Protein AF-0000000086498045 (afdb_homodimer)

Sequence (614 aa):
MDQIKVFSPGTIANVSCGFDVLGLALETPGDVMVVKKIDAPLVQIIHLDAYNLPTDPEQNVAGKAALAIIDDLKLDYGFEITIDKGIHPGSGIGSSSASASGVVFAINQLLDTPLSEAQQMHYAMIGEYVASGSYHADNVAPALIGGIVLIRGYGPLDYLKIPVPNELWATVITPKIPIRTFDARRVLKSKVLLTDAIQQCGNLAGFIAGLYTANFGLISRSLVDVLIEPQRAVLIPEFYALKQAALEAGALGSGISGSGPSVFALCQGESKAIAVKTALNEVYQDLGIPYEINVSKINNQGVKILEMDQIKVFSPGTIANVSCGFDVLGLALETPGDVMVVKKIDAPLVQIIHLDAYNLPTDPEQNVAGKAALAIIDDLKLDYGFEITIDKGIHPGSGIGSSSASASGVVFAINQLLDTPLSEAQQMHYAMIGEYVASGSYHADNVAPALIGGIVLIRGYGPLDYLKIPVPNELWATVITPKIPIRTFDARRVLKSKVLLTDAIQQCGNLAGFIAGLYTANFGLISRSLVDVLIEPQRAVLIPEFYALKQAALEAGALGSGISGSGPSVFALCQGESKAIAVKTALNEVYQDLGIPYEINVSKINNQGVKILE

Organism: NCBI:txid399045

Nearest PDB structures (foldseek):
  4p52-assembly1_A  TM=9.652E-01  e=7.760E-44  Cytophaga hutchinsonii ATCC 33406
  1fwk-assembly1_A  TM=9.481E-01  e=1.794E-36  Methanocaldococcus jannaschii
  4rpf-assembly1_A  TM=9.280E-01  e=3.850E-32  Yersinia pestis Nepal516
  6cyz-assembly1_B  TM=8.443E-01  e=1.099E-18  Mycobacteroides abscessus ATCC 19977
  2x7i-assembly1_A  TM=6.292E-01  e=1.269E-13  Staphylococcus aureus subsp. aureus MRSA252

Structure (mmCIF, N/CA/C/O backbone):
data_AF-0000000086498045-model_v1
#
loop_
_entity.id
_entity.type
_entity.pdbx_description
1 polymer 'Homoserine kinase'
#
loop_
_atom_site.group_PDB
_atom_site.id
_atom_site.type_symbol
_atom_site.label_atom_id
_atom_site.label_alt_id
_atom_site.label_comp_id
_atom_site.label_asym_id
_atom_site.label_entity_id
_atom_site.label_seq_id
_atom_site.pdbx_PDB_ins_code
_atom_site.Cartn_x
_atom_site.Cartn_y
_atom_site.Cartn_z
_atom_site.occupancy
_atom_site.B_iso_or_equiv
_atom_site.auth_seq_id
_atom_site.auth_comp_id
_atom_site.auth_asym_id
_atom_site.auth_atom_id
_atom_site.pdbx_PDB_model_num
ATOM 1 N N . MET A 1 1 ? 19.156 -38.844 -5.27 1 77.31 1 MET A N 1
ATOM 2 C CA . MET A 1 1 ? 17.734 -38.938 -5.555 1 77.31 1 MET A CA 1
ATOM 3 C C . MET A 1 1 ? 17.453 -38.688 -7.031 1 77.31 1 MET A C 1
ATOM 5 O O . MET A 1 1 ? 17.953 -37.719 -7.605 1 77.31 1 MET A O 1
ATOM 9 N N . ASP A 1 2 ? 16.656 -39.688 -7.691 1 93.81 2 ASP A N 1
ATOM 10 C CA . ASP A 1 2 ? 16.531 -39.531 -9.141 1 93.81 2 ASP A CA 1
ATOM 11 C C . ASP A 1 2 ? 15.102 -39.188 -9.531 1 93.81 2 ASP A C 1
ATOM 13 O O . ASP A 1 2 ? 14.82 -38.906 -10.703 1 93.81 2 ASP A O 1
ATOM 17 N N . GLN A 1 3 ? 14.234 -39.156 -8.492 1 97.62 3 GLN A N 1
ATOM 18 C CA . GLN A 1 3 ? 12.836 -38.812 -8.75 1 97.62 3 GLN A CA 1
ATOM 19 C C . GLN A 1 3 ? 12.188 -38.188 -7.523 1 97.62 3 GLN A C 1
ATOM 21 O O . GLN A 1 3 ? 12.562 -38.5 -6.391 1 97.62 3 GLN A O 1
ATOM 26 N N . ILE A 1 4 ? 11.219 -37.344 -7.75 1 98.25 4 ILE A N 1
ATOM 27 C CA . ILE A 1 4 ? 10.516 -36.719 -6.645 1 98.25 4 ILE A CA 1
ATOM 28 C C . ILE A 1 4 ? 9.078 -36.406 -7.066 1 98.25 4 ILE A C 1
ATOM 30 O O . ILE A 1 4 ? 8.812 -36.125 -8.242 1 98.25 4 ILE A O 1
ATOM 34 N N . LYS A 1 5 ? 8.164 -36.531 -6.152 1 98.75 5 LYS A N 1
ATOM 35 C CA . LYS A 1 5 ? 6.762 -36.188 -6.34 1 98.75 5 LYS A CA 1
ATOM 36 C C . LYS A 1 5 ? 6.387 -34.969 -5.48 1 98.75 5 LYS A C 1
ATOM 38 O O . LYS A 1 5 ? 6.664 -34.938 -4.277 1 98.75 5 LYS A O 1
ATOM 43 N N . VAL A 1 6 ? 5.746 -33.969 -6.086 1 98.75 6 VAL A N 1
ATOM 44 C CA . VAL A 1 6 ? 5.434 -32.75 -5.348 1 98.75 6 VAL A CA 1
ATOM 45 C C . VAL A 1 6 ? 3.984 -32.344 -5.602 1 98.75 6 VAL A C 1
ATOM 47 O O . VAL A 1 6 ? 3.365 -32.812 -6.566 1 98.75 6 VAL A O 1
ATOM 50 N N . PHE A 1 7 ? 3.4 -31.641 -4.652 1 98.81 7 PHE A N 1
ATOM 51 C CA . PHE A 1 7 ? 2.133 -30.938 -4.781 1 98.81 7 PHE A CA 1
ATOM 52 C C . PHE A 1 7 ? 2.361 -29.438 -4.898 1 98.81 7 PHE A C 1
ATOM 54 O O . PHE A 1 7 ? 3.062 -28.844 -4.074 1 98.81 7 PHE A O 1
ATOM 61 N N . SER A 1 8 ? 1.863 -28.859 -5.914 1 98.75 8 SER A N 1
ATOM 62 C CA . SER A 1 8 ? 1.969 -27.422 -6.133 1 98.75 8 SER A CA 1
ATOM 63 C C . SER A 1 8 ? 0.604 -26.75 -6.047 1 98.75 8 SER A C 1
ATOM 65 O O . SER A 1 8 ? -0.28 -27.016 -6.863 1 98.75 8 SER A O 1
ATOM 67 N N . PRO A 1 9 ? 0.403 -25.844 -5.168 1 98.88 9 PRO A N 1
ATOM 68 C CA . PRO A 1 9 ? -0.927 -25.297 -4.879 1 98.88 9 PRO A CA 1
ATOM 69 C C . PRO A 1 9 ? -1.347 -24.219 -5.863 1 98.88 9 PRO A C 1
ATOM 71 O O . PRO A 1 9 ? -0.492 -23.562 -6.461 1 98.88 9 PRO A O 1
ATOM 74 N N . GLY A 1 10 ? -2.686 -24.078 -5.996 1 98.56 10 GLY A N 1
ATOM 75 C CA . GLY A 1 10 ? -3.223 -22.875 -6.625 1 98.56 10 GLY A CA 1
ATOM 76 C C . GLY A 1 10 ? -3.023 -21.625 -5.789 1 98.56 10 GLY A C 1
ATOM 77 O O . GLY A 1 10 ? -2.652 -21.719 -4.617 1 98.56 10 GLY A O 1
ATOM 78 N N . THR A 1 11 ? -3.227 -20.484 -6.406 1 98.75 11 THR A N 1
ATOM 79 C CA . THR A 1 11 ? -3.012 -19.203 -5.758 1 98.75 11 THR A CA 1
ATOM 80 C C . THR A 1 11 ? -4.094 -18.203 -6.16 1 98.75 11 THR A C 1
ATOM 82 O O . THR A 1 11 ? -4.719 -18.344 -7.215 1 98.75 11 THR A O 1
ATOM 85 N N . ILE A 1 12 ? -4.418 -17.297 -5.312 1 98.62 12 ILE A N 1
ATOM 86 C CA . ILE A 1 12 ? -5.168 -16.078 -5.629 1 98.62 12 ILE A CA 1
ATOM 87 C C . ILE A 1 12 ? -4.199 -14.906 -5.801 1 98.62 12 ILE A C 1
ATOM 89 O O . ILE A 1 12 ? -3.408 -14.609 -4.906 1 98.62 12 ILE A O 1
ATOM 93 N N . ALA A 1 13 ? -4.191 -14.289 -6.926 1 97.44 13 ALA A N 1
ATOM 94 C CA . ALA A 1 13 ? -3.367 -13.102 -7.137 1 97.44 13 ALA A CA 1
ATOM 95 C C . ALA A 1 13 ? -4.211 -11.828 -7.09 1 97.44 13 ALA A C 1
ATOM 97 O O . ALA A 1 13 ? -5.445 -11.898 -7.078 1 97.44 13 ALA A O 1
ATOM 98 N N . ASN A 1 14 ? -3.576 -10.656 -7.008 1 96.94 14 ASN A N 1
ATOM 99 C CA . ASN A 1 14 ? -4.168 -9.32 -6.93 1 96.94 14 ASN A CA 1
ATOM 100 C C . ASN A 1 14 ? -4.832 -9.086 -5.578 1 96.94 14 ASN A C 1
ATOM 102 O O . ASN A 1 14 ? -4.645 -8.031 -4.969 1 96.94 14 ASN A O 1
ATOM 106 N N . VAL A 1 15 ? -5.625 -10.062 -5.164 1 98.25 15 VAL A N 1
ATOM 107 C CA . VAL A 1 15 ? -6.305 -9.984 -3.873 1 98.25 15 VAL A CA 1
ATOM 108 C C . VAL A 1 15 ? -7.035 -8.648 -3.756 1 98.25 15 VAL A C 1
ATOM 110 O O . VAL A 1 15 ? -6.895 -7.941 -2.756 1 98.25 15 VAL A O 1
ATOM 113 N N . SER A 1 16 ? -7.734 -8.281 -4.754 1 98 16 SER A N 1
ATOM 114 C CA . SER A 1 16 ? -8.539 -7.07 -4.902 1 98 16 SER A CA 1
ATOM 115 C C . SER A 1 16 ? -7.656 -5.836 -5.074 1 98 16 SER A C 1
ATOM 117 O O . SER A 1 16 ? -7.406 -5.398 -6.195 1 98 16 SER A O 1
ATOM 119 N N . CYS A 1 17 ? -7.039 -5.387 -4.02 1 98.5 17 CYS A N 1
ATOM 120 C CA . CYS A 1 17 ? -6.379 -4.086 -4.047 1 98.5 17 CYS A CA 1
ATOM 121 C C . CYS A 1 17 ? -4.895 -4.238 -4.359 1 98.5 17 CYS A C 1
ATOM 123 O O . CYS A 1 17 ? -4.148 -3.256 -4.348 1 98.5 17 CYS A O 1
ATOM 125 N N . GLY A 1 18 ? -4.43 -5.438 -4.641 1 98.44 18 GLY A N 1
ATOM 126 C CA . GLY A 1 18 ? -3.012 -5.672 -4.852 1 98.44 18 GLY A CA 1
ATOM 127 C C . GLY A 1 18 ? -2.693 -6.203 -6.238 1 98.44 18 GLY A C 1
ATOM 128 O O . GLY A 1 18 ? -1.992 -7.207 -6.379 1 98.44 18 GLY A O 1
ATOM 129 N N . PHE A 1 19 ? -3.248 -5.527 -7.297 1 98 19 PHE A N 1
ATOM 130 C CA . PHE A 1 19 ? -3.031 -5.945 -8.672 1 98 19 PHE A CA 1
ATOM 131 C C . PHE A 1 19 ? -1.542 -6.02 -8.992 1 98 19 PHE A C 1
ATOM 133 O O . PHE A 1 19 ? -0.828 -5.02 -8.875 1 98 19 PHE A O 1
ATOM 140 N N . ASP A 1 20 ? -1.053 -7.164 -9.305 1 96.75 20 ASP A N 1
ATOM 141 C CA . ASP A 1 20 ? 0.303 -7.484 -9.734 1 96.75 20 ASP A CA 1
ATOM 142 C C . ASP A 1 20 ? 1.289 -7.402 -8.578 1 96.75 20 ASP A C 1
ATOM 144 O O . ASP A 1 20 ? 2.479 -7.68 -8.742 1 96.75 20 ASP A O 1
ATOM 148 N N . VAL A 1 21 ? 0.795 -7.133 -7.32 1 98.31 21 VAL A N 1
ATOM 149 C CA . VAL A 1 21 ? 1.78 -6.945 -6.262 1 98.31 21 VAL A CA 1
ATOM 150 C C . VAL A 1 21 ? 1.46 -7.871 -5.09 1 98.31 21 VAL A C 1
ATOM 152 O O . VAL A 1 21 ? 2.23 -7.961 -4.129 1 98.31 21 VAL A O 1
ATOM 155 N N . LEU A 1 22 ? 0.355 -8.602 -5.16 1 98.69 22 LEU A N 1
ATOM 156 C CA . LEU A 1 22 ? -0.007 -9.469 -4.043 1 98.69 22 LEU A CA 1
ATOM 157 C C . LEU A 1 22 ? -0.509 -10.82 -4.543 1 98.69 22 LEU A C 1
ATOM 159 O O . LEU A 1 22 ? -1.25 -10.891 -5.527 1 98.69 22 LEU A O 1
ATOM 163 N N . GLY A 1 23 ? -0.172 -11.852 -3.809 1 98.69 23 GLY A N 1
ATOM 164 C CA . GLY A 1 23 ? -0.743 -13.18 -4.004 1 98.69 23 GLY A CA 1
ATOM 165 C C . GLY A 1 23 ? -0.777 -14.008 -2.734 1 98.69 23 GLY A C 1
ATOM 166 O O . GLY A 1 23 ? -0.067 -13.711 -1.773 1 98.69 23 GLY A O 1
ATOM 167 N N . LEU A 1 24 ? -1.62 -14.992 -2.709 1 98.88 24 LEU A N 1
ATOM 168 C CA . LEU A 1 24 ? -1.648 -15.922 -1.585 1 98.88 24 LEU A CA 1
ATOM 169 C C . LEU A 1 24 ? -1.878 -17.344 -2.066 1 98.88 24 LEU A C 1
ATOM 171 O O . LEU A 1 24 ? -2.523 -17.562 -3.094 1 98.88 24 LEU A O 1
ATOM 175 N N . ALA A 1 25 ? -1.375 -18.281 -1.384 1 98.88 25 ALA A N 1
ATOM 176 C CA . ALA A 1 25 ? -1.452 -19.703 -1.759 1 98.88 25 ALA A CA 1
ATOM 177 C C . ALA A 1 25 ? -2.65 -20.375 -1.101 1 98.88 25 ALA A C 1
ATOM 179 O O . ALA A 1 25 ? -2.957 -20.109 0.065 1 98.88 25 ALA A O 1
ATOM 180 N N . LEU A 1 26 ? -3.262 -21.203 -1.824 1 98.69 26 LEU A N 1
ATOM 181 C CA . LEU A 1 26 ? -4.359 -22.031 -1.323 1 98.69 26 LEU A CA 1
ATOM 182 C C . LEU A 1 26 ? -3.857 -23.406 -0.896 1 98.69 26 LEU A C 1
ATOM 184 O O . LEU A 1 26 ? -2.838 -23.875 -1.396 1 98.69 26 LEU A O 1
ATOM 188 N N . GLU A 1 27 ? -4.613 -24.047 -0.018 1 98 27 GLU A N 1
ATOM 189 C CA . GLU A 1 27 ? -4.305 -25.438 0.308 1 98 27 GLU A CA 1
ATOM 190 C C . GLU A 1 27 ? -4.691 -26.375 -0.833 1 98 27 GLU A C 1
ATOM 192 O O . GLU A 1 27 ? -3.973 -27.328 -1.13 1 98 27 GLU A O 1
ATOM 197 N N . THR A 1 28 ? -5.848 -26.141 -1.377 1 96.62 28 THR A N 1
ATOM 198 C CA . THR A 1 28 ? -6.395 -26.844 -2.535 1 96.62 28 THR A CA 1
ATOM 199 C C . THR A 1 28 ? -7.223 -25.891 -3.396 1 96.62 28 THR A C 1
ATOM 201 O O . THR A 1 28 ? -7.754 -24.906 -2.9 1 96.62 28 THR A O 1
ATOM 204 N N . PRO A 1 29 ? -7.258 -26.172 -4.652 1 97.25 29 PRO A N 1
ATOM 205 C CA . PRO A 1 29 ? -6.676 -27.266 -5.414 1 97.25 29 PRO A CA 1
ATOM 206 C C . PRO A 1 29 ? -5.191 -27.062 -5.715 1 97.25 29 PRO A C 1
ATOM 208 O O . PRO A 1 29 ? -4.613 -26.062 -5.312 1 97.25 29 PRO A O 1
ATOM 211 N N . GLY A 1 30 ? -4.562 -28.047 -6.352 1 98.06 30 GLY A N 1
ATOM 212 C CA . GLY A 1 30 ? -3.178 -27.984 -6.797 1 98.06 30 GLY A CA 1
ATOM 213 C C . GLY A 1 30 ? -2.82 -29.062 -7.801 1 98.06 30 GLY A C 1
ATOM 214 O O . GLY A 1 30 ? -3.627 -29.953 -8.078 1 98.06 30 GLY A O 1
ATOM 215 N N . ASP A 1 31 ? -1.693 -28.922 -8.375 1 98.06 31 ASP A N 1
ATOM 216 C CA . ASP A 1 31 ? -1.144 -29.891 -9.305 1 98.06 31 ASP A CA 1
ATOM 217 C C . ASP A 1 31 ? -0.277 -30.922 -8.578 1 98.06 31 ASP A C 1
ATOM 219 O O . ASP A 1 31 ? 0.369 -30.594 -7.578 1 98.06 31 ASP A O 1
ATOM 223 N N . VAL A 1 32 ? -0.311 -32.125 -9.078 1 98.62 32 VAL A N 1
ATOM 224 C CA . VAL A 1 32 ? 0.657 -33.156 -8.656 1 98.62 32 VAL A CA 1
ATOM 225 C C . VAL A 1 32 ? 1.647 -33.406 -9.789 1 98.62 32 VAL A C 1
ATOM 227 O O . VAL A 1 32 ? 1.246 -33.656 -10.93 1 98.62 32 VAL A O 1
ATOM 230 N N . MET A 1 33 ? 2.922 -33.344 -9.445 1 98.62 33 MET A N 1
ATOM 231 C CA . MET A 1 33 ? 3.963 -33.5 -10.461 1 98.62 33 MET A CA 1
ATOM 232 C C . MET A 1 33 ? 5.016 -34.5 -10.016 1 98.62 33 MET A C 1
ATOM 234 O O . MET A 1 33 ? 5.391 -34.531 -8.836 1 98.62 33 MET A O 1
ATOM 238 N N . VAL A 1 34 ? 5.445 -35.312 -10.922 1 98.75 34 VAL A N 1
ATOM 239 C CA . VAL A 1 34 ? 6.586 -36.188 -10.719 1 98.75 34 VAL A CA 1
ATOM 240 C C . VAL A 1 34 ? 7.719 -35.812 -11.664 1 98.75 34 VAL A C 1
ATOM 242 O O . VAL A 1 34 ? 7.523 -35.75 -12.883 1 98.75 34 VAL A O 1
ATOM 245 N N . VAL A 1 35 ? 8.836 -35.531 -11.102 1 98.69 35 VAL A N 1
ATOM 246 C CA . VAL A 1 35 ? 10.008 -35.188 -11.891 1 98.69 35 VAL A CA 1
ATOM 247 C C . VAL A 1 35 ? 11.094 -36.219 -11.719 1 98.69 35 VAL A C 1
ATOM 249 O O . VAL A 1 35 ? 11.469 -36.562 -10.594 1 98.69 35 VAL A O 1
ATOM 252 N N . LYS A 1 36 ? 11.594 -36.719 -12.859 1 98.56 36 LYS A N 1
ATOM 253 C CA . LYS A 1 36 ? 12.617 -37.75 -12.883 1 98.56 36 LYS A CA 1
ATOM 254 C C . LYS A 1 36 ? 13.812 -37.344 -13.719 1 98.56 36 LYS A C 1
ATOM 256 O O . LYS A 1 36 ? 13.648 -36.781 -14.82 1 98.56 36 LYS A O 1
ATOM 261 N N . LYS A 1 37 ? 15 -37.594 -13.227 1 98.19 37 LYS A N 1
ATOM 262 C CA . LYS A 1 37 ? 16.203 -37.344 -14.023 1 98.19 37 LYS A CA 1
ATOM 263 C C . LYS A 1 37 ? 16.297 -38.312 -15.188 1 98.19 37 LYS A C 1
ATOM 265 O O . LYS A 1 37 ? 15.969 -39.5 -15.039 1 98.19 37 LYS A O 1
ATOM 270 N N . ILE A 1 38 ? 16.766 -37.781 -16.266 1 98 38 ILE A N 1
ATOM 271 C CA . ILE A 1 38 ? 17.062 -38.625 -17.406 1 98 38 ILE A CA 1
ATOM 272 C C . ILE A 1 38 ? 18.453 -38.312 -17.938 1 98 38 ILE A C 1
ATOM 274 O O . ILE A 1 38 ? 19 -37.25 -17.672 1 98 38 ILE A O 1
ATOM 278 N N . ASP A 1 39 ? 19.062 -39.188 -18.75 1 95.69 39 ASP A N 1
ATOM 279 C CA . ASP A 1 39 ? 20.484 -39.156 -19.062 1 95.69 39 ASP A CA 1
ATOM 280 C C . ASP A 1 39 ? 20.797 -38.125 -20.141 1 95.69 39 ASP A C 1
ATOM 282 O O . ASP A 1 39 ? 21.938 -37.688 -20.281 1 95.69 39 ASP A O 1
ATOM 286 N N . ALA A 1 40 ? 19.859 -37.562 -20.812 1 96.62 40 ALA A N 1
ATOM 287 C CA . ALA A 1 40 ? 20.062 -36.531 -21.828 1 96.62 40 ALA A CA 1
ATOM 288 C C . ALA A 1 40 ? 19.594 -35.156 -21.328 1 96.62 40 ALA A C 1
ATOM 290 O O . ALA A 1 40 ? 18.578 -35.062 -20.625 1 96.62 40 ALA A O 1
ATOM 291 N N . PRO A 1 41 ? 20.312 -34.156 -21.672 1 97.56 41 PRO A N 1
ATOM 292 C CA . PRO A 1 41 ? 19.922 -32.812 -21.219 1 97.56 41 PRO A CA 1
ATOM 293 C C . PRO A 1 41 ? 18.719 -32.281 -21.969 1 97.56 41 PRO A C 1
ATOM 295 O O . PRO A 1 41 ? 18.812 -31.234 -22.625 1 97.56 41 PRO A O 1
ATOM 298 N N . LEU A 1 42 ? 17.641 -32.938 -21.891 1 97.75 42 LEU A N 1
ATOM 299 C CA . LEU A 1 42 ? 16.375 -32.562 -22.5 1 97.75 42 LEU A CA 1
ATOM 300 C C . LEU A 1 42 ? 15.234 -32.625 -21.5 1 97.75 42 LEU A C 1
ATOM 302 O O . LEU A 1 42 ? 15.438 -33 -20.344 1 97.75 42 LEU A O 1
ATOM 306 N N . VAL A 1 43 ? 14.07 -32.188 -21.922 1 98.69 43 VAL A N 1
ATOM 307 C CA . VAL A 1 43 ? 12.883 -32.188 -21.078 1 98.69 43 VAL A CA 1
ATOM 308 C C . VAL A 1 43 ? 11.758 -32.938 -21.781 1 98.69 43 VAL A C 1
ATOM 310 O O . VAL A 1 43 ? 11.477 -32.688 -22.953 1 98.69 43 VAL A O 1
ATOM 313 N N . GLN A 1 44 ? 11.211 -33.875 -21.125 1 98.5 44 GLN A N 1
ATOM 314 C CA . GLN A 1 44 ? 10.023 -34.594 -21.594 1 98.5 44 GLN A CA 1
ATOM 315 C C . GLN A 1 44 ? 8.82 -34.281 -20.703 1 98.5 44 GLN A C 1
ATOM 317 O O . GLN A 1 44 ? 8.922 -34.344 -19.469 1 98.5 44 GLN A O 1
ATOM 322 N N . ILE A 1 45 ? 7.703 -33.969 -21.312 1 98.12 45 ILE A N 1
ATOM 323 C CA . ILE A 1 45 ? 6.5 -33.656 -20.562 1 98.12 45 ILE A CA 1
ATOM 324 C C . ILE A 1 45 ? 5.422 -34.688 -20.828 1 98.12 45 ILE A C 1
ATOM 326 O O . ILE A 1 45 ? 5.125 -35.031 -21.969 1 98.12 45 ILE A O 1
ATOM 330 N N . ILE A 1 46 ? 4.859 -35.188 -19.812 1 97.5 46 ILE A N 1
ATOM 331 C CA . ILE A 1 46 ? 3.748 -36.125 -19.875 1 97.5 46 ILE A CA 1
ATOM 332 C C . ILE A 1 46 ? 2.572 -35.594 -19.062 1 97.5 46 ILE A C 1
ATOM 334 O O . ILE A 1 46 ? 2.705 -35.344 -17.875 1 97.5 46 ILE A O 1
ATOM 338 N N . HIS A 1 47 ? 1.45 -35.438 -19.688 1 96.5 47 HIS A N 1
ATOM 339 C CA . HIS A 1 47 ? 0.236 -35.031 -19 1 96.5 47 HIS A CA 1
ATOM 340 C C . HIS A 1 47 ? -0.646 -36.25 -18.688 1 96.5 47 HIS A C 1
ATOM 342 O O . HIS A 1 47 ? -0.895 -37.094 -19.547 1 96.5 47 HIS A O 1
ATOM 348 N N . LEU A 1 48 ? -1.079 -36.281 -17.484 1 96.12 48 LEU A N 1
ATOM 349 C CA . LEU A 1 48 ? -2.045 -37.312 -17.109 1 96.12 48 LEU A CA 1
ATOM 350 C C . LEU A 1 48 ? -3.469 -36.75 -17.172 1 96.12 48 LEU A C 1
ATOM 352 O O . LEU A 1 48 ? -4.434 -37.531 -17.203 1 96.12 48 LEU A O 1
ATOM 356 N N . ASP A 1 49 ? -3.619 -35.438 -17.172 1 90.19 49 ASP A N 1
ATOM 357 C CA . ASP A 1 49 ? -4.91 -34.75 -17.188 1 90.19 49 ASP A CA 1
ATOM 358 C C . ASP A 1 49 ? -5.453 -34.656 -18.625 1 90.19 49 ASP A C 1
ATOM 360 O O . ASP A 1 49 ? -4.777 -35.062 -19.578 1 90.19 49 ASP A O 1
ATOM 364 N N . ALA A 1 50 ? -6.629 -34.125 -18.766 1 87.38 50 ALA A N 1
ATOM 365 C CA . ALA A 1 50 ? -7.305 -34.094 -20.062 1 87.38 50 ALA A CA 1
ATOM 366 C C . ALA A 1 50 ? -7.305 -32.688 -20.656 1 87.38 50 ALA A C 1
ATOM 368 O O . ALA A 1 50 ? -8.148 -32.344 -21.5 1 87.38 50 ALA A O 1
ATOM 369 N N . TYR A 1 51 ? -6.457 -31.797 -20.297 1 90.75 51 TYR A N 1
ATOM 370 C CA . TYR A 1 51 ? -6.531 -30.406 -20.719 1 90.75 51 TYR A CA 1
ATOM 371 C C . TYR A 1 51 ? -5.766 -30.172 -22.016 1 90.75 51 TYR A C 1
ATOM 373 O O . TYR A 1 51 ? -5.816 -29.094 -22.594 1 90.75 51 TYR A O 1
ATOM 381 N N . ASN A 1 52 ? -5.039 -31.203 -22.516 1 91 52 ASN A N 1
ATOM 382 C CA . ASN A 1 52 ? -4.352 -31.156 -23.812 1 91 52 ASN A CA 1
ATOM 383 C C . ASN A 1 52 ? -3.375 -29.984 -23.875 1 91 52 ASN A C 1
ATOM 385 O O . ASN A 1 52 ? -3.377 -29.234 -24.859 1 91 52 ASN A O 1
ATOM 389 N N . LEU A 1 53 ? -2.613 -29.797 -22.875 1 93.38 53 LEU A N 1
ATOM 390 C CA . LEU A 1 53 ? -1.586 -28.766 -22.859 1 93.38 53 LEU A CA 1
ATOM 391 C C . LEU A 1 53 ? -0.376 -29.188 -23.688 1 93.38 53 LEU A C 1
ATOM 393 O O . LEU A 1 53 ? -0.162 -30.391 -23.906 1 93.38 53 LEU A O 1
ATOM 397 N N . PRO A 1 54 ? 0.384 -28.188 -24.203 1 94.94 54 PRO A N 1
ATOM 398 C CA . PRO A 1 54 ? 1.544 -28.516 -25.031 1 94.94 54 PRO A CA 1
ATOM 399 C C . PRO A 1 54 ? 2.533 -29.438 -24.328 1 94.94 54 PRO A C 1
ATOM 401 O O . PRO A 1 54 ? 2.785 -29.281 -23.141 1 94.94 54 PRO A O 1
ATOM 404 N N . THR A 1 55 ? 3.104 -30.391 -25.094 1 97 55 THR A N 1
ATOM 405 C CA . THR A 1 55 ? 4.129 -31.266 -24.562 1 97 55 THR A CA 1
ATOM 406 C C . THR A 1 55 ? 5.512 -30.859 -25.047 1 97 55 THR A C 1
ATOM 408 O O . THR A 1 55 ? 6.527 -31.359 -24.547 1 97 55 THR A O 1
ATOM 411 N N . ASP A 1 56 ? 5.5 -29.906 -26.031 1 97.69 56 ASP A N 1
ATOM 412 C CA . ASP A 1 56 ? 6.762 -29.266 -26.391 1 97.69 56 ASP A CA 1
ATOM 413 C C . ASP A 1 56 ? 7.297 -28.422 -25.234 1 97.69 56 ASP A C 1
ATOM 415 O O . ASP A 1 56 ? 6.664 -27.453 -24.812 1 97.69 56 ASP A O 1
ATOM 419 N N . PRO A 1 57 ? 8.461 -28.797 -24.766 1 97.94 57 PRO A N 1
ATOM 420 C CA . PRO A 1 57 ? 8.969 -28.109 -23.578 1 97.94 57 PRO A CA 1
ATOM 421 C C . PRO A 1 57 ? 9.094 -26.594 -23.781 1 97.94 57 PRO A C 1
ATOM 423 O O . PRO A 1 57 ? 8.914 -25.828 -22.844 1 97.94 57 PRO A O 1
ATOM 426 N N . GLU A 1 58 ? 9.328 -26.094 -24.953 1 97.19 58 GLU A N 1
ATOM 427 C CA . GLU A 1 58 ? 9.492 -24.672 -25.25 1 97.19 58 GLU A CA 1
ATOM 428 C C . GLU A 1 58 ? 8.148 -23.938 -25.188 1 97.19 58 GLU A C 1
ATOM 430 O O . GLU A 1 58 ? 8.109 -22.719 -25.031 1 97.19 58 GLU A O 1
ATOM 435 N N . GLN A 1 59 ? 7.148 -24.703 -25.266 1 96.38 59 GLN A N 1
ATOM 436 C CA . GLN A 1 59 ? 5.812 -24.109 -25.312 1 96.38 59 GLN A CA 1
ATOM 437 C C . GLN A 1 59 ? 5.012 -24.469 -24.062 1 96.38 59 GLN A C 1
ATOM 439 O O . GLN A 1 59 ? 3.807 -24.219 -24 1 96.38 59 GLN A O 1
ATOM 444 N N . ASN A 1 60 ? 5.652 -25.141 -23.172 1 97 60 ASN A N 1
ATOM 445 C CA . ASN A 1 60 ? 5.062 -25.562 -21.906 1 97 60 ASN A CA 1
ATOM 446 C C . ASN A 1 60 ? 5.691 -24.828 -20.734 1 97 60 ASN A C 1
ATOM 448 O O . ASN A 1 60 ? 6.918 -24.734 -20.641 1 97 60 ASN A O 1
ATOM 452 N N . VAL A 1 61 ? 4.84 -24.375 -19.859 1 96.38 61 VAL A N 1
ATOM 453 C CA . VAL A 1 61 ? 5.277 -23.547 -18.75 1 96.38 61 VAL A CA 1
ATOM 454 C C . VAL A 1 61 ? 6.305 -24.297 -17.906 1 96.38 61 VAL A C 1
ATOM 456 O O . VAL A 1 61 ? 7.367 -23.766 -17.578 1 96.38 61 VAL A O 1
ATOM 459 N N . ALA A 1 62 ? 6.039 -25.547 -17.516 1 98.12 62 ALA A N 1
ATOM 460 C CA . ALA A 1 62 ? 6.961 -26.359 -16.734 1 98.12 62 ALA A CA 1
ATOM 461 C C . ALA A 1 62 ? 8.211 -26.703 -17.547 1 98.12 62 ALA A C 1
ATOM 463 O O . ALA A 1 62 ? 9.328 -26.672 -17.016 1 98.12 62 ALA A O 1
ATOM 464 N N . GLY A 1 63 ? 7.973 -27.031 -18.781 1 98.56 63 GLY A N 1
ATOM 465 C CA . GLY A 1 63 ? 9.078 -27.359 -19.672 1 98.56 63 GLY A CA 1
ATOM 466 C C . GLY A 1 63 ? 10.07 -26.219 -19.844 1 98.56 63 GLY A C 1
ATOM 467 O O . GLY A 1 63 ? 11.281 -26.438 -19.75 1 98.56 63 GLY A O 1
ATOM 468 N N . LYS A 1 64 ? 9.516 -25.062 -20.125 1 98.38 64 LYS A N 1
ATOM 469 C CA . LYS A 1 64 ? 10.375 -23.906 -20.328 1 98.38 64 LYS A CA 1
ATOM 470 C C . LYS A 1 64 ? 11.211 -23.609 -19.094 1 98.38 64 LYS A C 1
ATOM 472 O O . LYS A 1 64 ? 12.391 -23.266 -19.203 1 98.38 64 LYS A O 1
ATOM 477 N N . ALA A 1 65 ? 10.633 -23.656 -17.922 1 98.62 65 ALA A N 1
ATOM 478 C CA . ALA A 1 65 ? 11.352 -23.453 -16.672 1 98.62 65 ALA A CA 1
ATOM 479 C C . ALA A 1 65 ? 12.469 -24.469 -16.5 1 98.62 65 ALA A C 1
ATOM 481 O O . ALA A 1 65 ? 13.594 -24.109 -16.141 1 98.62 65 ALA A O 1
ATOM 482 N N . ALA A 1 66 ? 12.188 -25.719 -16.797 1 98.81 66 ALA A N 1
ATOM 483 C CA . ALA A 1 66 ? 13.172 -26.781 -16.672 1 98.81 66 ALA A CA 1
ATOM 484 C C . ALA A 1 66 ? 14.328 -26.578 -17.656 1 98.81 66 ALA A C 1
ATOM 486 O O . ALA A 1 66 ? 15.492 -26.734 -17.281 1 98.81 66 ALA A O 1
ATOM 487 N N . LEU A 1 67 ? 13.953 -26.266 -18.875 1 98.75 67 LEU A N 1
ATOM 488 C CA . LEU A 1 67 ? 14.977 -26 -19.875 1 98.75 67 LEU A CA 1
ATOM 489 C C . LEU A 1 67 ? 15.906 -24.875 -19.438 1 98.75 67 LEU A C 1
ATOM 491 O O . LEU A 1 67 ? 17.125 -24.953 -19.656 1 98.75 67 LEU A O 1
ATOM 495 N N . ALA A 1 68 ? 15.344 -23.844 -18.891 1 98.69 68 ALA A N 1
ATOM 496 C CA . ALA A 1 68 ? 16.141 -22.719 -18.422 1 98.69 68 ALA A CA 1
ATOM 497 C C . ALA A 1 68 ? 17.156 -23.156 -17.375 1 98.69 68 ALA A C 1
ATOM 499 O O . ALA A 1 68 ? 18.312 -22.703 -17.391 1 98.69 68 ALA A O 1
ATOM 500 N N . ILE A 1 69 ? 16.75 -24.016 -16.484 1 98.75 69 ILE A N 1
ATOM 501 C CA . ILE A 1 69 ? 17.641 -24.516 -15.445 1 98.75 69 ILE A CA 1
ATOM 502 C C . ILE A 1 69 ? 18.766 -25.344 -16.078 1 98.75 69 ILE A C 1
ATOM 504 O O . ILE A 1 69 ? 19.938 -25.141 -15.773 1 98.75 69 ILE A O 1
ATOM 508 N N . ILE A 1 70 ? 18.438 -26.266 -16.984 1 98.56 70 ILE A N 1
ATOM 509 C CA . ILE A 1 70 ? 19.406 -27.109 -17.656 1 98.56 70 ILE A CA 1
ATOM 510 C C . ILE A 1 70 ? 20.438 -26.25 -18.375 1 98.56 70 ILE A C 1
ATOM 512 O O . ILE A 1 70 ? 21.641 -26.484 -18.234 1 98.56 70 ILE A O 1
ATOM 516 N N . ASP A 1 71 ? 19.953 -25.297 -19.062 1 98.5 71 ASP A N 1
ATOM 517 C CA . ASP A 1 71 ? 20.812 -24.438 -19.859 1 98.5 71 ASP A CA 1
ATOM 518 C C . ASP A 1 71 ? 21.75 -23.609 -18.969 1 98.5 71 ASP A C 1
ATOM 520 O O . ASP A 1 71 ? 22.953 -23.562 -19.188 1 98.5 71 ASP A O 1
ATOM 524 N N . ASP A 1 72 ? 21.156 -22.938 -18.016 1 98.19 72 ASP A N 1
ATOM 525 C CA . ASP A 1 72 ? 21.906 -22.016 -17.172 1 98.19 72 ASP A CA 1
ATOM 526 C C . ASP A 1 72 ? 22.953 -22.75 -16.344 1 98.19 72 ASP A C 1
ATOM 528 O O . ASP A 1 72 ? 24.062 -22.25 -16.141 1 98.19 72 ASP A O 1
ATOM 532 N N . LEU A 1 73 ? 22.594 -23.922 -15.828 1 98 73 LEU A N 1
ATOM 533 C CA . LEU A 1 73 ? 23.5 -24.656 -14.961 1 98 73 LEU A CA 1
ATOM 534 C C . LEU A 1 73 ? 24.391 -25.609 -15.773 1 98 73 LEU A C 1
ATOM 536 O O . LEU A 1 73 ? 25.25 -26.281 -15.219 1 98 73 LEU A O 1
ATOM 540 N N . LYS A 1 74 ? 24.125 -25.672 -17.078 1 97.81 74 LYS A N 1
ATOM 541 C CA . LYS A 1 74 ? 24.875 -26.516 -18 1 97.81 74 LYS A CA 1
ATOM 542 C C . LYS A 1 74 ? 24.859 -27.969 -17.531 1 97.81 74 LYS A C 1
ATOM 544 O O . LYS A 1 74 ? 25.891 -28.625 -17.453 1 97.81 74 LYS A O 1
ATOM 549 N N . LEU A 1 75 ? 23.688 -28.406 -17.266 1 97.69 75 LEU A N 1
ATOM 550 C CA . LEU A 1 75 ? 23.531 -29.797 -16.844 1 97.69 75 LEU A CA 1
ATOM 551 C C . LEU A 1 75 ? 23.75 -30.75 -18.016 1 97.69 75 LEU A C 1
ATOM 553 O O . LEU A 1 75 ? 23.406 -30.422 -19.156 1 97.69 75 LEU A O 1
ATOM 557 N N . ASP A 1 76 ? 24.25 -31.875 -17.766 1 97.5 76 ASP A N 1
ATOM 558 C CA . ASP A 1 76 ? 24.453 -32.875 -18.781 1 97.5 76 ASP A CA 1
ATOM 559 C C . ASP A 1 76 ? 23.359 -33.938 -18.75 1 97.5 76 ASP A C 1
ATOM 561 O O . ASP A 1 76 ? 23.438 -34.969 -19.422 1 97.5 76 ASP A O 1
ATOM 565 N N . TYR A 1 77 ? 22.422 -33.812 -17.906 1 97.81 77 TYR A N 1
ATOM 566 C CA . TYR A 1 77 ? 21.219 -34.625 -17.812 1 97.81 77 TYR A CA 1
ATOM 567 C C . TYR A 1 77 ? 19.969 -33.75 -17.891 1 97.81 77 TYR A C 1
ATOM 569 O O . TYR A 1 77 ? 20.047 -32.531 -17.953 1 97.81 77 TYR A O 1
ATOM 577 N N . GLY A 1 78 ? 18.828 -34.406 -17.969 1 98.44 78 GLY A N 1
ATOM 578 C CA . GLY A 1 78 ? 17.547 -33.688 -18.078 1 98.44 78 GLY A CA 1
ATOM 579 C C . GLY A 1 78 ? 16.469 -34.281 -17.172 1 98.44 78 GLY A C 1
ATOM 580 O O . GLY A 1 78 ? 16.781 -34.812 -16.109 1 98.44 78 GLY A O 1
ATOM 581 N N . PHE A 1 79 ? 15.227 -33.969 -17.609 1 98.75 79 PHE A N 1
ATOM 582 C CA . PHE A 1 79 ? 14.141 -34.344 -16.703 1 98.75 79 PHE A CA 1
ATOM 583 C C . PHE A 1 79 ? 12.922 -34.812 -17.484 1 98.75 79 PHE A C 1
ATOM 585 O O . PHE A 1 79 ? 12.586 -34.25 -18.516 1 98.75 79 PHE A O 1
ATOM 592 N N . GLU A 1 80 ? 12.312 -35.844 -17.031 1 98.75 80 GLU A N 1
ATOM 593 C CA . GLU A 1 80 ? 10.945 -36.219 -17.375 1 98.75 80 GLU A CA 1
ATOM 594 C C . GLU A 1 80 ? 9.945 -35.688 -16.359 1 98.75 80 GLU A C 1
ATOM 596 O O . GLU A 1 80 ? 10.07 -35.938 -15.164 1 98.75 80 GLU A O 1
ATOM 601 N N . ILE A 1 81 ? 9 -34.938 -16.828 1 98.69 81 ILE A N 1
ATOM 602 C CA . ILE A 1 81 ? 8.039 -34.25 -15.961 1 98.69 81 ILE A CA 1
ATOM 603 C C . ILE A 1 81 ? 6.633 -34.812 -16.234 1 98.69 81 ILE A C 1
ATOM 605 O O . ILE A 1 81 ? 6.07 -34.594 -17.312 1 98.69 81 ILE A O 1
ATOM 609 N N . THR A 1 82 ? 6.102 -35.5 -15.305 1 98.62 82 THR A N 1
ATOM 610 C CA . THR A 1 82 ? 4.715 -35.969 -15.367 1 98.62 82 THR A CA 1
ATOM 611 C C . THR A 1 82 ? 3.809 -35.031 -14.555 1 98.62 82 THR A C 1
ATOM 613 O O . THR A 1 82 ? 4.055 -34.812 -13.375 1 98.62 82 THR A O 1
ATOM 616 N N . ILE A 1 83 ? 2.781 -34.562 -15.164 1 98.19 83 ILE A N 1
ATOM 617 C CA . ILE A 1 83 ? 1.918 -33.562 -14.531 1 98.19 83 ILE A CA 1
ATOM 618 C C . ILE A 1 83 ? 0.485 -34.094 -14.477 1 98.19 83 ILE A C 1
ATOM 620 O O . ILE A 1 83 ? -0.057 -34.562 -15.492 1 98.19 83 ILE A O 1
ATOM 624 N N . ASP A 1 84 ? -0.085 -34.125 -13.391 1 98 84 ASP A N 1
ATOM 625 C CA . ASP A 1 84 ? -1.517 -34.312 -13.172 1 98 84 ASP A CA 1
ATOM 626 C C . ASP A 1 84 ? -2.158 -33.031 -12.664 1 98 84 ASP A C 1
ATOM 628 O O . ASP A 1 84 ? -2.164 -32.75 -11.461 1 98 84 ASP A O 1
ATOM 632 N N . LYS A 1 85 ? -2.746 -32.281 -13.578 1 96.62 85 LYS A N 1
ATOM 633 C CA . LYS A 1 85 ? -3.281 -30.984 -13.242 1 96.62 85 LYS A CA 1
ATOM 634 C C . LYS A 1 85 ? -4.527 -31.094 -12.367 1 96.62 85 LYS A C 1
ATOM 636 O O . LYS A 1 85 ? -5.414 -31.906 -12.648 1 96.62 85 LYS A O 1
ATOM 641 N N . GLY A 1 86 ? -4.535 -30.344 -11.328 1 95.69 86 GLY A N 1
ATOM 642 C CA . GLY A 1 86 ? -5.707 -30.203 -10.484 1 95.69 86 GLY A CA 1
ATOM 643 C C . GLY A 1 86 ? -6.352 -28.828 -10.578 1 95.69 86 GLY A C 1
ATOM 644 O O . GLY A 1 86 ? -7.402 -28.594 -9.977 1 95.69 86 GLY A O 1
ATOM 645 N N . ILE A 1 87 ? -5.754 -27.953 -11.305 1 95.06 87 ILE A N 1
ATOM 646 C CA . ILE A 1 87 ? -6.234 -26.594 -11.531 1 95.06 87 ILE A CA 1
ATOM 647 C C . ILE A 1 87 ? -6.559 -26.406 -13.016 1 95.06 87 ILE A C 1
ATOM 649 O O . ILE A 1 87 ? -5.699 -26.625 -13.875 1 95.06 87 ILE A O 1
ATOM 653 N N . HIS A 1 88 ? -7.738 -26.062 -13.297 1 92.44 88 HIS A N 1
ATOM 654 C CA . HIS A 1 88 ? -8.141 -25.828 -14.68 1 92.44 88 HIS A CA 1
ATOM 655 C C . HIS A 1 88 ? -7.32 -24.703 -15.305 1 92.44 88 HIS A C 1
ATOM 657 O O . HIS A 1 88 ? -7.191 -23.625 -14.727 1 92.44 88 HIS A O 1
ATOM 663 N N . PRO A 1 89 ? -6.75 -24.938 -16.531 1 92.44 89 PRO A N 1
ATOM 664 C CA . PRO A 1 89 ? -6.02 -23.859 -17.188 1 92.44 89 PRO A CA 1
ATOM 665 C C . PRO A 1 89 ? -6.898 -22.641 -17.469 1 92.44 89 PRO A C 1
ATOM 667 O O . PRO A 1 89 ? -8.062 -22.781 -17.828 1 92.44 89 PRO A O 1
ATOM 670 N N . GLY A 1 90 ? -6.355 -21.484 -17.234 1 91.56 90 GLY A N 1
ATOM 671 C CA . GLY A 1 90 ? -7.102 -20.25 -17.5 1 91.56 90 GLY A CA 1
ATOM 672 C C . GLY A 1 90 ? -8.148 -19.953 -16.438 1 91.56 90 GLY A C 1
ATOM 673 O O . GLY A 1 90 ? -9.047 -19.141 -16.656 1 91.56 90 GLY A O 1
ATOM 674 N N . SER A 1 91 ? -8.039 -20.562 -15.266 1 94.56 91 SER A N 1
ATOM 675 C CA . SER A 1 91 ? -9.055 -20.438 -14.227 1 94.56 91 SER A CA 1
ATOM 676 C C . SER A 1 91 ? -8.844 -19.203 -13.375 1 94.56 91 SER A C 1
ATOM 678 O O . SER A 1 91 ? -9.727 -18.797 -12.617 1 94.56 91 SER A O 1
ATOM 680 N N . GLY A 1 92 ? -7.68 -18.641 -13.406 1 95 92 GLY A N 1
ATOM 681 C CA . GLY A 1 92 ? -7.387 -17.469 -12.602 1 95 92 GLY A CA 1
ATOM 682 C C . GLY A 1 92 ? -6.871 -17.812 -11.211 1 95 92 GLY A C 1
ATOM 683 O O . GLY A 1 92 ? -6.652 -16.922 -10.391 1 95 92 GLY A O 1
ATOM 684 N N . ILE A 1 93 ? -6.629 -19.047 -10.922 1 97 93 ILE A N 1
ATOM 685 C CA . ILE A 1 93 ? -6.098 -19.391 -9.609 1 97 93 ILE A CA 1
ATOM 686 C C . ILE A 1 93 ? -4.703 -19.984 -9.75 1 97 93 ILE A C 1
ATOM 688 O O . ILE A 1 93 ? -4.371 -20.969 -9.094 1 97 93 ILE A O 1
ATOM 692 N N . GLY A 1 94 ? -3.951 -19.5 -10.648 1 96.19 94 GLY A N 1
ATOM 693 C CA . GLY A 1 94 ? -2.518 -19.734 -10.742 1 96.19 94 GLY A CA 1
ATOM 694 C C . GLY A 1 94 ? -2.17 -21.109 -11.289 1 96.19 94 GLY A C 1
ATOM 695 O O . GLY A 1 94 ? -1.232 -21.75 -10.812 1 96.19 94 GLY A O 1
ATOM 696 N N . SER A 1 95 ? -2.959 -21.594 -12.281 1 95.69 95 SER A N 1
ATOM 697 C CA . SER A 1 95 ? -2.684 -22.891 -12.875 1 95.69 95 SER A CA 1
ATOM 698 C C . SER A 1 95 ? -1.278 -22.953 -13.461 1 95.69 95 SER A C 1
ATOM 700 O O . SER A 1 95 ? -0.517 -23.875 -13.172 1 95.69 95 SER A O 1
ATOM 702 N N . SER A 1 96 ? -0.91 -21.984 -14.289 1 95.19 96 SER A N 1
ATOM 703 C CA . SER A 1 96 ? 0.415 -21.953 -14.898 1 95.19 96 SER A CA 1
ATOM 704 C C . SER A 1 96 ? 1.506 -21.797 -13.844 1 95.19 96 SER A C 1
ATOM 706 O O . SER A 1 96 ? 2.541 -22.469 -13.914 1 95.19 96 SER A O 1
ATOM 708 N N . SER A 1 97 ? 1.259 -20.953 -12.859 1 96.81 97 SER A N 1
ATOM 709 C CA . SER A 1 97 ? 2.232 -20.703 -11.805 1 96.81 97 SER A CA 1
ATOM 710 C C . SER A 1 97 ? 2.473 -21.953 -10.969 1 96.81 97 SER A C 1
ATOM 712 O O . SER A 1 97 ? 3.594 -22.203 -10.516 1 96.81 97 SER A O 1
ATOM 714 N N . ALA A 1 98 ? 1.421 -22.688 -10.734 1 97.88 98 ALA A N 1
ATOM 715 C CA . ALA A 1 98 ? 1.564 -23.953 -10.008 1 97.88 98 ALA A CA 1
ATOM 716 C C . ALA A 1 98 ? 2.502 -24.906 -10.742 1 97.88 98 ALA A C 1
ATOM 718 O O . ALA A 1 98 ? 3.387 -25.5 -10.133 1 97.88 98 ALA A O 1
ATOM 719 N N . SER A 1 99 ? 2.33 -24.984 -12.039 1 97.56 99 SER A N 1
ATOM 720 C CA . SER A 1 99 ? 3.18 -25.875 -12.844 1 97.56 99 SER A CA 1
ATOM 721 C C . SER A 1 99 ? 4.625 -25.391 -12.844 1 97.56 99 SER A C 1
ATOM 723 O O . SER A 1 99 ? 5.551 -26.188 -12.664 1 97.56 99 SER A O 1
ATOM 725 N N . ALA A 1 100 ? 4.805 -24.109 -13.055 1 98.06 100 ALA A N 1
ATOM 726 C CA . ALA A 1 100 ? 6.145 -23.531 -13.109 1 98.06 100 ALA A CA 1
ATOM 727 C C . ALA A 1 100 ? 6.859 -23.688 -11.766 1 98.06 100 ALA A C 1
ATOM 729 O O . ALA A 1 100 ? 8 -24.141 -11.719 1 98.06 100 ALA A O 1
ATOM 730 N N . SER A 1 101 ? 6.227 -23.344 -10.688 1 98.69 101 SER A N 1
ATOM 731 C CA . SER A 1 101 ? 6.82 -23.406 -9.359 1 98.69 101 SER A CA 1
ATOM 732 C C . SER A 1 101 ? 7.078 -24.844 -8.938 1 98.69 101 SER A C 1
ATOM 734 O O . SER A 1 101 ? 8.109 -25.141 -8.336 1 98.69 101 SER A O 1
ATOM 736 N N . GLY A 1 102 ? 6.125 -25.703 -9.25 1 98.75 102 GLY A N 1
ATOM 737 C CA . GLY A 1 102 ? 6.266 -27.094 -8.891 1 98.75 102 GLY A CA 1
ATOM 738 C C . GLY A 1 102 ? 7.48 -27.766 -9.516 1 98.75 102 GLY A C 1
ATOM 739 O O . GLY A 1 102 ? 8.234 -28.453 -8.836 1 98.75 102 GLY A O 1
ATOM 740 N N . VAL A 1 103 ? 7.668 -27.578 -10.789 1 98.81 103 VAL A N 1
ATOM 741 C CA . VAL A 1 103 ? 8.766 -28.234 -11.492 1 98.81 103 VAL A CA 1
ATOM 742 C C . VAL A 1 103 ? 10.102 -27.672 -11 1 98.81 103 VAL A C 1
ATOM 744 O O . VAL A 1 103 ? 11.07 -28.406 -10.82 1 98.81 103 VAL A O 1
ATOM 747 N N . VAL A 1 104 ? 10.156 -26.328 -10.82 1 98.88 104 VAL A N 1
ATOM 748 C CA . VAL A 1 104 ? 11.383 -25.703 -10.352 1 98.88 104 VAL A CA 1
ATOM 749 C C . VAL A 1 104 ? 11.742 -26.234 -8.969 1 98.88 104 VAL A C 1
ATOM 751 O O . VAL A 1 104 ? 12.898 -26.594 -8.711 1 98.88 104 VAL A O 1
ATOM 754 N N . PHE A 1 105 ? 10.773 -26.25 -8.109 1 98.88 105 PHE A N 1
ATOM 755 C CA . PHE A 1 105 ? 10.984 -26.781 -6.766 1 98.88 105 PHE A CA 1
ATOM 756 C C . PHE A 1 105 ? 11.445 -28.234 -6.816 1 98.88 105 PHE A C 1
ATOM 758 O O . PHE A 1 105 ? 12.398 -28.609 -6.125 1 98.88 105 PHE A O 1
ATOM 765 N N . ALA A 1 106 ? 10.766 -29.047 -7.602 1 98.69 106 ALA A N 1
ATOM 766 C CA . ALA A 1 106 ? 11.109 -30.469 -7.719 1 98.69 106 ALA A CA 1
ATOM 767 C C . ALA A 1 106 ? 12.531 -30.641 -8.242 1 98.69 106 ALA A C 1
ATOM 769 O O . ALA A 1 106 ? 13.305 -31.422 -7.68 1 98.69 106 ALA A O 1
ATOM 770 N N . ILE A 1 107 ? 12.875 -29.953 -9.305 1 98.75 107 ILE A N 1
ATOM 771 C CA . ILE A 1 107 ? 14.219 -30.047 -9.883 1 98.75 107 ILE A CA 1
ATOM 772 C C . ILE A 1 107 ? 15.258 -29.641 -8.836 1 98.75 107 ILE A C 1
ATOM 774 O O . ILE A 1 107 ? 16.297 -30.266 -8.711 1 98.75 107 ILE A O 1
ATOM 778 N N . ASN A 1 108 ? 14.977 -28.547 -8.172 1 98.69 108 ASN A N 1
ATOM 779 C CA . ASN A 1 108 ? 15.906 -28.078 -7.145 1 98.69 108 ASN A CA 1
ATOM 780 C C . ASN A 1 108 ? 16.25 -29.203 -6.164 1 98.69 108 ASN A C 1
ATOM 782 O O . ASN A 1 108 ? 17.406 -29.312 -5.723 1 98.69 108 ASN A O 1
ATOM 786 N N . GLN A 1 109 ? 15.25 -30.031 -5.875 1 97.69 109 GLN A N 1
ATOM 787 C CA . GLN A 1 109 ? 15.477 -31.125 -4.949 1 97.69 109 GLN A CA 1
ATOM 788 C C . GLN A 1 109 ? 16.422 -32.156 -5.551 1 97.69 109 GLN A C 1
ATOM 790 O O . GLN A 1 109 ? 17.047 -32.938 -4.82 1 97.69 109 GLN A O 1
ATOM 795 N N . LEU A 1 110 ? 16.547 -32.219 -6.766 1 97.56 110 LEU A N 1
ATOM 796 C CA . LEU A 1 110 ? 17.297 -33.281 -7.461 1 97.56 110 LEU A CA 1
ATOM 797 C C . LEU A 1 110 ? 18.688 -32.781 -7.855 1 97.56 110 LEU A C 1
ATOM 799 O O . LEU A 1 110 ? 19.5 -33.531 -8.383 1 97.56 110 LEU A O 1
ATOM 803 N N . LEU A 1 111 ? 18.922 -31.516 -7.641 1 97.38 111 LEU A N 1
ATOM 804 C CA . LEU A 1 111 ? 20.219 -30.938 -7.984 1 97.38 111 LEU A CA 1
ATOM 805 C C . LEU A 1 111 ? 21.266 -31.266 -6.914 1 97.38 111 LEU A C 1
ATOM 807 O O . LEU A 1 111 ? 20.922 -31.438 -5.742 1 97.38 111 LEU A O 1
ATOM 811 N N . ASP A 1 112 ? 22.5 -31.281 -7.379 1 93.81 112 ASP A N 1
ATOM 812 C CA . ASP A 1 112 ? 23.609 -31.484 -6.438 1 93.81 112 ASP A CA 1
ATOM 813 C C . ASP A 1 112 ? 23.766 -30.281 -5.512 1 93.81 112 ASP A C 1
ATOM 815 O O . ASP A 1 112 ? 24.047 -30.438 -4.32 1 93.81 112 ASP A O 1
ATOM 819 N N . THR A 1 113 ? 23.703 -29.172 -6.082 1 94.44 113 THR A N 1
ATOM 820 C CA . THR A 1 113 ? 23.734 -27.922 -5.344 1 94.44 113 THR A CA 1
ATOM 821 C C . THR A 1 113 ? 22.391 -27.203 -5.402 1 94.44 113 THR A C 1
ATOM 823 O O . THR A 1 113 ? 21.938 -26.812 -6.48 1 94.44 113 THR A O 1
ATOM 826 N N . PRO A 1 114 ? 21.812 -26.906 -4.27 1 96.25 114 PRO A N 1
ATOM 827 C CA . PRO A 1 114 ? 20.484 -26.312 -4.254 1 96.25 114 PRO A CA 1
ATOM 828 C C . PRO A 1 114 ? 20.469 -24.875 -4.773 1 96.25 114 PRO A C 1
ATOM 830 O O . PRO A 1 114 ? 21.422 -24.125 -4.531 1 96.25 114 PRO A O 1
ATOM 833 N N . LEU A 1 115 ? 19.406 -24.547 -5.492 1 98.38 115 LEU A N 1
ATOM 834 C CA . LEU A 1 115 ? 19.141 -23.172 -5.914 1 98.38 115 LEU A CA 1
ATOM 835 C C . LEU A 1 115 ? 18.672 -22.312 -4.73 1 98.38 115 LEU A C 1
ATOM 837 O O . LEU A 1 115 ? 17.969 -22.797 -3.85 1 98.38 115 LEU A O 1
ATOM 841 N N . SER A 1 116 ? 19.094 -21.062 -4.707 1 97.69 116 SER A N 1
ATOM 842 C CA . SER A 1 116 ? 18.5 -20.125 -3.76 1 97.69 116 SER A CA 1
ATOM 843 C C . SER A 1 116 ? 17.031 -19.891 -4.062 1 97.69 116 SER A C 1
ATOM 845 O O . SER A 1 116 ? 16.562 -20.188 -5.16 1 97.69 116 SER A O 1
ATOM 847 N N . GLU A 1 117 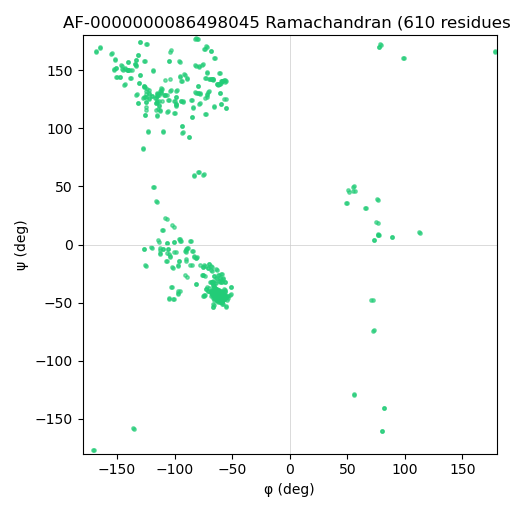? 16.312 -19.406 -3.096 1 97.31 117 GLU A N 1
ATOM 848 C CA . GLU A 1 117 ? 14.922 -19.047 -3.299 1 97.31 117 GLU A CA 1
ATOM 849 C C . GLU A 1 117 ? 14.766 -18.078 -4.473 1 97.31 117 GLU A C 1
ATOM 851 O O . GLU A 1 117 ? 13.867 -18.234 -5.301 1 97.31 117 GLU A O 1
ATOM 856 N N . ALA A 1 118 ? 15.602 -17.078 -4.566 1 95.81 118 ALA A N 1
ATOM 857 C CA . ALA A 1 118 ? 15.57 -16.094 -5.645 1 95.81 118 ALA A CA 1
ATOM 858 C C . ALA A 1 118 ? 15.805 -16.75 -7 1 95.81 118 ALA A C 1
ATOM 860 O O . ALA A 1 118 ? 15.18 -16.375 -7.996 1 95.81 118 ALA A O 1
ATOM 861 N N . GLN A 1 119 ? 16.703 -17.672 -7.059 1 97.5 119 GLN A N 1
ATOM 862 C CA . GLN A 1 119 ? 16.953 -18.391 -8.297 1 97.5 119 GLN A CA 1
ATOM 863 C C . GLN A 1 119 ? 15.734 -19.219 -8.711 1 97.5 119 GLN A C 1
ATOM 865 O O . GLN A 1 119 ? 15.367 -19.234 -9.883 1 97.5 119 GLN A O 1
ATOM 870 N N . GLN A 1 120 ? 15.172 -19.875 -7.727 1 98.56 120 GLN A N 1
ATOM 871 C CA . GLN A 1 120 ? 13.969 -20.641 -8.023 1 98.56 120 GLN A CA 1
ATOM 872 C C . GLN A 1 120 ? 12.867 -19.75 -8.586 1 98.56 120 GLN A C 1
ATOM 874 O O . GLN A 1 120 ? 12.227 -20.094 -9.578 1 98.56 120 GLN A O 1
ATOM 879 N N . MET A 1 121 ? 12.695 -18.562 -7.973 1 98 121 MET A N 1
ATOM 880 C CA . MET A 1 121 ? 11.711 -17.594 -8.445 1 98 121 MET A CA 1
ATOM 881 C C . MET A 1 121 ? 11.992 -17.188 -9.883 1 98 121 MET A C 1
ATOM 883 O O . MET A 1 121 ? 11.078 -17.109 -10.703 1 98 121 MET A O 1
ATOM 887 N N . HIS A 1 122 ? 13.203 -16.984 -10.148 1 97.12 122 HIS A N 1
ATOM 888 C CA . HIS A 1 122 ? 13.617 -16.562 -11.484 1 97.12 122 HIS A CA 1
ATOM 889 C C . HIS A 1 122 ? 13.242 -17.594 -12.531 1 97.12 122 HIS A C 1
ATOM 891 O O . HIS A 1 122 ? 12.641 -17.266 -13.555 1 97.12 122 HIS A O 1
ATOM 897 N N . TYR A 1 123 ? 13.562 -18.812 -12.297 1 98.25 123 TYR A N 1
ATOM 898 C CA . TYR A 1 123 ? 13.281 -19.875 -13.258 1 98.25 123 TYR A CA 1
ATOM 899 C C . TYR A 1 123 ? 11.781 -20.078 -13.414 1 98.25 123 TYR A C 1
ATOM 901 O O . TYR A 1 123 ? 11.289 -20.328 -14.516 1 98.25 123 TYR A O 1
ATOM 909 N N . ALA A 1 124 ? 11.055 -20.016 -12.258 1 98.25 124 ALA A N 1
ATOM 910 C CA . ALA A 1 124 ? 9.609 -20.156 -12.328 1 98.25 124 ALA A CA 1
ATOM 911 C C . ALA A 1 124 ? 8.984 -19.047 -13.156 1 98.25 124 ALA A C 1
ATOM 913 O O . ALA A 1 124 ? 8.062 -19.281 -13.938 1 98.25 124 ALA A O 1
ATOM 914 N N . MET A 1 125 ? 9.5 -17.844 -13.023 1 97.25 125 MET A N 1
ATOM 915 C CA . MET A 1 125 ? 8.992 -16.719 -13.789 1 97.25 125 MET A CA 1
ATOM 916 C C . MET A 1 125 ? 9.281 -16.891 -15.281 1 97.25 125 MET A C 1
ATOM 918 O O . MET A 1 125 ? 8.492 -16.469 -16.125 1 97.25 125 MET A O 1
ATOM 922 N N . ILE A 1 126 ? 10.398 -17.484 -15.633 1 97 126 ILE A N 1
ATOM 923 C CA . ILE A 1 126 ? 10.711 -17.797 -17.031 1 97 126 ILE A CA 1
ATOM 924 C C . ILE A 1 126 ? 9.641 -18.703 -17.609 1 97 126 ILE A C 1
ATOM 926 O O . ILE A 1 126 ? 9.164 -18.484 -18.719 1 97 126 ILE A O 1
ATOM 930 N N . GLY A 1 127 ? 9.266 -19.688 -16.828 1 96.5 127 GLY A N 1
ATOM 931 C CA . GLY A 1 127 ? 8.172 -20.547 -17.25 1 96.5 127 GLY A CA 1
ATOM 932 C C . GLY A 1 127 ? 6.867 -19.797 -17.453 1 96.5 127 GLY A C 1
ATOM 933 O O . GLY A 1 127 ? 6.191 -19.984 -18.469 1 96.5 127 GLY A O 1
ATOM 934 N N . GLU A 1 128 ? 6.566 -18.953 -16.469 1 92.69 128 GLU A N 1
ATOM 935 C CA . GLU A 1 128 ? 5.312 -18.219 -16.484 1 92.69 128 GLU A CA 1
ATOM 936 C C . GLU A 1 128 ? 5.242 -17.281 -17.703 1 92.69 128 GLU A C 1
ATOM 938 O O . GLU A 1 128 ? 4.152 -17 -18.203 1 92.69 128 GLU A O 1
ATOM 943 N N . TYR A 1 129 ? 6.344 -16.859 -18.203 1 91.88 129 TYR A N 1
ATOM 944 C CA . TYR A 1 129 ? 6.41 -15.969 -19.359 1 91.88 129 TYR A CA 1
ATOM 945 C C . TYR A 1 129 ? 5.762 -16.609 -20.578 1 91.88 129 TYR A C 1
ATOM 947 O O . TYR A 1 129 ? 5.16 -15.922 -21.406 1 91.88 129 TYR A O 1
ATOM 955 N N . VAL A 1 130 ? 5.773 -17.875 -20.688 1 88.12 130 VAL A N 1
ATOM 956 C CA . VAL A 1 130 ? 5.199 -18.625 -21.797 1 88.12 130 VAL A CA 1
ATOM 957 C C . VAL A 1 130 ? 3.686 -18.422 -21.844 1 88.12 130 VAL A C 1
ATOM 959 O O . VAL A 1 130 ? 3.098 -18.297 -22.906 1 88.12 130 VAL A O 1
ATOM 962 N N . ALA A 1 131 ? 3.115 -18.375 -20.672 1 82.25 131 ALA A N 1
ATOM 963 C CA . ALA A 1 131 ? 1.66 -18.328 -20.547 1 82.25 131 ALA A CA 1
ATOM 964 C C . ALA A 1 131 ? 1.142 -16.906 -20.75 1 82.25 131 ALA A C 1
ATOM 966 O O . ALA A 1 131 ? 0.064 -16.703 -21.312 1 82.25 131 ALA A O 1
ATOM 967 N N . SER A 1 132 ? 1.858 -15.906 -20.344 1 84.25 132 SER A N 1
ATOM 968 C CA . SER A 1 132 ? 1.263 -14.578 -20.203 1 84.25 132 SER A CA 1
ATOM 969 C C . SER A 1 132 ? 2.047 -13.539 -21 1 84.25 132 SER A C 1
ATOM 971 O O . SER A 1 132 ? 1.55 -12.445 -21.25 1 84.25 132 SER A O 1
ATOM 973 N N . GLY A 1 133 ? 3.305 -13.898 -21.359 1 85.5 133 GLY A N 1
ATOM 974 C CA . GLY A 1 133 ? 4.148 -12.938 -22.047 1 85.5 133 GLY A CA 1
ATOM 975 C C . GLY A 1 133 ? 4.723 -11.875 -21.125 1 85.5 133 GLY A C 1
ATOM 976 O O . GLY A 1 133 ? 5.262 -10.875 -21.594 1 85.5 133 GLY A O 1
ATOM 977 N N . SER A 1 134 ? 4.496 -12.109 -19.859 1 85.62 134 SER A N 1
ATOM 978 C CA . SER A 1 134 ? 5.027 -11.164 -18.891 1 85.62 134 SER A CA 1
ATOM 979 C C . SER A 1 134 ? 5.512 -11.883 -17.625 1 85.62 134 SER A C 1
ATOM 981 O O . SER A 1 134 ? 5.055 -12.984 -17.328 1 85.62 134 SER A O 1
ATOM 983 N N . TYR A 1 135 ? 6.465 -11.242 -17.031 1 85.06 135 TYR A N 1
ATOM 984 C CA . TYR A 1 135 ? 6.996 -11.781 -15.789 1 85.06 135 TYR A CA 1
ATOM 985 C C . TYR A 1 135 ? 6.148 -11.336 -14.602 1 85.06 135 TYR A C 1
ATOM 987 O O . TYR A 1 135 ? 6.074 -10.148 -14.289 1 85.06 135 TYR A O 1
ATOM 995 N N . HIS A 1 136 ? 5.434 -12.234 -14.016 1 88.44 136 HIS A N 1
ATOM 996 C CA . HIS A 1 136 ? 4.621 -11.945 -12.844 1 88.44 136 HIS A CA 1
ATOM 997 C C . HIS A 1 136 ? 4.965 -12.883 -11.688 1 88.44 136 HIS A C 1
ATOM 999 O O . HIS A 1 136 ? 4.988 -14.102 -11.867 1 88.44 136 HIS A O 1
ATOM 1005 N N . ALA A 1 137 ? 5.184 -12.32 -10.633 1 95.81 137 ALA A N 1
ATOM 1006 C CA . ALA A 1 137 ? 5.613 -13.102 -9.477 1 95.81 137 ALA A CA 1
ATOM 1007 C C . ALA A 1 137 ? 4.477 -13.266 -8.469 1 95.81 137 ALA A C 1
ATOM 1009 O O . ALA A 1 137 ? 4.559 -14.086 -7.555 1 95.81 137 ALA A O 1
ATOM 1010 N N . ASP A 1 138 ? 3.363 -12.562 -8.703 1 96.44 138 ASP A N 1
ATOM 1011 C CA . ASP A 1 138 ? 2.324 -12.492 -7.68 1 96.44 138 ASP A CA 1
ATOM 1012 C C . ASP A 1 138 ? 1.603 -13.828 -7.539 1 96.44 138 ASP A C 1
ATOM 1014 O O . ASP A 1 138 ? 0.982 -14.102 -6.508 1 96.44 138 ASP A O 1
ATOM 1018 N N . ASN A 1 139 ? 1.672 -14.727 -8.555 1 97.19 139 ASN A N 1
ATOM 1019 C CA . ASN A 1 139 ? 1.205 -16.094 -8.422 1 97.19 139 ASN A CA 1
ATOM 1020 C C . ASN A 1 139 ? 2.354 -17.047 -8.109 1 97.19 139 ASN A C 1
ATOM 1022 O O . ASN A 1 139 ? 2.234 -17.906 -7.234 1 97.19 139 ASN A O 1
ATOM 1026 N N . VAL A 1 140 ? 3.441 -16.844 -8.773 1 97.62 140 VAL A N 1
ATOM 1027 C CA . VAL A 1 140 ? 4.598 -17.734 -8.688 1 97.62 140 VAL A CA 1
ATOM 1028 C C . VAL A 1 140 ? 5.141 -17.734 -7.262 1 97.62 140 VAL A C 1
ATOM 1030 O O . VAL A 1 140 ? 5.434 -18.797 -6.707 1 97.62 140 VAL A O 1
ATOM 1033 N N . ALA A 1 141 ? 5.203 -16.609 -6.633 1 98.69 141 ALA A N 1
ATOM 1034 C CA . ALA A 1 141 ? 5.84 -16.484 -5.324 1 98.69 141 ALA A CA 1
ATOM 1035 C C . ALA A 1 141 ? 5.066 -17.25 -4.258 1 98.69 141 ALA A C 1
ATOM 1037 O O . ALA A 1 141 ? 5.621 -18.125 -3.588 1 98.69 141 ALA A O 1
ATOM 1038 N N . PRO A 1 142 ? 3.793 -17 -4.125 1 98.81 142 PRO A N 1
ATOM 1039 C CA . PRO A 1 142 ? 3.086 -17.781 -3.102 1 98.81 142 PRO A CA 1
ATOM 1040 C C . PRO A 1 142 ? 2.986 -19.266 -3.445 1 98.81 142 PRO A C 1
ATOM 1042 O O . PRO A 1 142 ? 2.945 -20.109 -2.545 1 98.81 142 PRO A O 1
ATOM 1045 N N . ALA A 1 143 ? 2.896 -19.578 -4.719 1 98.81 143 ALA A N 1
ATOM 1046 C CA . ALA A 1 143 ? 2.91 -21 -5.07 1 98.81 143 ALA A CA 1
ATOM 1047 C C . ALA A 1 143 ? 4.184 -21.672 -4.566 1 98.81 143 ALA A C 1
ATOM 1049 O O . ALA A 1 143 ? 4.133 -22.797 -4.039 1 98.81 143 ALA A O 1
ATOM 1050 N N . LEU A 1 144 ? 5.305 -21.031 -4.738 1 98.69 144 LEU A N 1
ATOM 1051 C CA . LEU A 1 144 ? 6.609 -21.594 -4.402 1 98.69 144 LEU A CA 1
ATOM 1052 C C . LEU A 1 144 ? 6.824 -21.609 -2.893 1 98.69 144 LEU A C 1
ATOM 1054 O O . LEU A 1 144 ? 7.238 -22.625 -2.33 1 98.69 144 LEU A O 1
ATOM 1058 N N . ILE A 1 145 ? 6.473 -20.469 -2.182 1 98.56 145 ILE A N 1
ATOM 1059 C CA . ILE A 1 145 ? 6.973 -20.359 -0.817 1 98.56 145 ILE A CA 1
ATOM 1060 C C . ILE A 1 145 ? 5.801 -20.25 0.157 1 98.56 145 ILE A C 1
ATOM 1062 O O . ILE A 1 145 ? 6 -20.203 1.373 1 98.56 145 ILE A O 1
ATOM 1066 N N . GLY A 1 146 ? 4.582 -20.219 -0.294 1 98.81 146 GLY A N 1
ATOM 1067 C CA . GLY A 1 146 ? 3.395 -20.219 0.546 1 98.81 146 GLY A CA 1
ATOM 1068 C C . GLY A 1 146 ? 3.09 -18.875 1.159 1 98.81 146 GLY A C 1
ATOM 1069 O O . GLY A 1 146 ? 3.855 -17.922 0.987 1 98.81 146 GLY A O 1
ATOM 1070 N N . GLY A 1 147 ? 1.916 -18.828 1.794 1 98.75 147 GLY A N 1
ATOM 1071 C CA . GLY A 1 147 ? 1.509 -17.625 2.525 1 98.75 147 GLY A CA 1
ATOM 1072 C C . GLY A 1 147 ? 0.956 -16.547 1.629 1 98.75 147 GLY A C 1
ATOM 1073 O O . GLY A 1 147 ? 0.386 -16.828 0.574 1 98.75 147 GLY A O 1
ATOM 1074 N N . ILE A 1 148 ? 0.967 -15.359 2.152 1 98.94 148 ILE A N 1
ATOM 1075 C CA . ILE A 1 148 ? 0.691 -14.125 1.422 1 98.94 148 ILE A CA 1
ATOM 1076 C C . ILE A 1 148 ? 2.004 -13.43 1.066 1 98.94 148 ILE A C 1
ATOM 1078 O O . ILE A 1 148 ? 2.84 -13.188 1.939 1 98.94 148 ILE A O 1
ATOM 1082 N N . VAL A 1 149 ? 2.201 -13.188 -0.202 1 98.88 149 VAL A N 1
ATOM 1083 C CA . VAL A 1 149 ? 3.477 -12.625 -0.639 1 98.88 149 VAL A CA 1
ATOM 1084 C C . VAL A 1 149 ? 3.244 -11.281 -1.316 1 98.88 149 VAL A C 1
ATOM 1086 O O . VAL A 1 149 ? 2.383 -11.156 -2.191 1 98.88 149 VAL A O 1
ATOM 1089 N N . LEU A 1 150 ? 3.953 -10.273 -0.871 1 98.81 150 LEU A N 1
ATOM 1090 C CA . LEU A 1 150 ? 4 -8.953 -1.493 1 98.81 150 LEU A CA 1
ATOM 1091 C C . LEU A 1 150 ? 5.164 -8.859 -2.477 1 98.81 150 LEU A C 1
ATOM 1093 O O . LEU A 1 150 ? 6.305 -9.164 -2.125 1 98.81 150 LEU A O 1
ATOM 1097 N N . ILE A 1 151 ? 4.852 -8.531 -3.717 1 98.5 151 ILE A N 1
ATOM 1098 C CA . ILE A 1 151 ? 5.867 -8.18 -4.703 1 98.5 151 ILE A CA 1
ATOM 1099 C C . ILE A 1 151 ? 6.074 -6.668 -4.723 1 98.5 151 ILE A C 1
ATOM 1101 O O . ILE A 1 151 ? 5.309 -5.941 -5.363 1 98.5 151 ILE A O 1
ATOM 1105 N N . ARG A 1 152 ? 7.082 -6.188 -4.137 1 97.81 152 ARG A N 1
ATOM 1106 C CA . ARG A 1 152 ? 7.324 -4.75 -4.055 1 97.81 152 ARG A CA 1
ATOM 1107 C C . ARG A 1 152 ? 7.758 -4.191 -5.41 1 97.81 152 ARG A C 1
ATOM 1109 O O . ARG A 1 152 ? 7.406 -3.064 -5.762 1 97.81 152 ARG A O 1
ATOM 1116 N N . GLY A 1 153 ? 8.562 -5.035 -6.07 1 95.81 153 GLY A N 1
ATOM 1117 C CA . GLY A 1 153 ? 9.031 -4.594 -7.375 1 95.81 153 GLY A CA 1
ATOM 1118 C C . GLY A 1 153 ? 9.695 -5.699 -8.172 1 95.81 153 GLY A C 1
ATOM 1119 O O . GLY A 1 153 ? 10.07 -6.734 -7.621 1 95.81 153 GLY A O 1
ATOM 1120 N N . TYR A 1 154 ? 9.906 -5.465 -9.508 1 91.56 154 TYR A N 1
ATOM 1121 C CA . TYR A 1 154 ? 10.391 -6.508 -10.406 1 91.56 154 TYR A CA 1
ATOM 1122 C C . TYR A 1 154 ? 11.797 -6.191 -10.914 1 91.56 154 TYR A C 1
ATOM 1124 O O . TYR A 1 154 ? 12.414 -7.008 -11.594 1 91.56 154 TYR A O 1
ATOM 1132 N N . GLY A 1 155 ? 12.344 -5.039 -10.648 1 87.44 155 GLY A N 1
ATOM 1133 C CA . GLY A 1 155 ? 13.648 -4.688 -11.195 1 87.44 155 GLY A CA 1
ATOM 1134 C C . GLY A 1 155 ? 14.633 -4.242 -10.133 1 87.44 155 GLY A C 1
ATOM 1135 O O . GLY A 1 155 ? 14.961 -3.057 -10.039 1 87.44 155 GLY A O 1
ATOM 1136 N N . PRO A 1 156 ? 15.336 -5.105 -9.422 1 90.62 156 PRO A N 1
ATOM 1137 C CA . PRO A 1 156 ? 15.242 -6.566 -9.367 1 90.62 156 PRO A CA 1
ATOM 1138 C C . PRO A 1 156 ? 14.016 -7.047 -8.602 1 90.62 156 PRO A C 1
ATOM 1140 O O . PRO A 1 156 ? 13.336 -6.25 -7.941 1 90.62 156 PRO A O 1
ATOM 1143 N N . LEU A 1 157 ? 13.75 -8.289 -8.711 1 95.06 157 LEU A N 1
ATOM 1144 C CA . LEU A 1 157 ? 12.609 -8.836 -7.984 1 95.06 157 LEU A CA 1
ATOM 1145 C C . LEU A 1 157 ? 12.773 -8.625 -6.48 1 95.06 157 LEU A C 1
ATOM 1147 O O . LEU A 1 157 ? 13.797 -8.984 -5.91 1 95.06 157 LEU A O 1
ATOM 1151 N N . ASP A 1 158 ? 11.898 -7.969 -5.895 1 97.38 158 ASP A N 1
ATOM 1152 C CA . ASP A 1 158 ? 11.828 -7.664 -4.469 1 97.38 158 ASP A CA 1
ATOM 1153 C C . ASP A 1 158 ? 10.492 -8.102 -3.873 1 97.38 158 ASP A C 1
ATOM 1155 O O . ASP A 1 158 ? 9.438 -7.602 -4.262 1 97.38 158 ASP A O 1
ATOM 1159 N N . TYR A 1 159 ? 10.602 -9.141 -3.01 1 97.81 159 TYR A N 1
ATOM 1160 C CA . TYR A 1 159 ? 9.375 -9.719 -2.467 1 97.81 159 TYR A CA 1
ATOM 1161 C C . TYR A 1 159 ? 9.547 -10.078 -0.996 1 97.81 159 TYR A C 1
ATOM 1163 O O . TYR A 1 159 ? 10.672 -10.188 -0.504 1 97.81 159 TYR A O 1
ATOM 1171 N N . LEU A 1 160 ? 8.438 -10.156 -0.301 1 97.75 160 LEU A N 1
ATOM 1172 C CA . LEU A 1 160 ? 8.469 -10.594 1.091 1 97.75 160 LEU A CA 1
ATOM 1173 C C . LEU A 1 160 ? 7.16 -11.289 1.471 1 97.75 160 LEU A C 1
ATOM 1175 O O . LEU A 1 160 ? 6.105 -10.969 0.919 1 97.75 160 LEU A O 1
ATOM 1179 N N . LYS A 1 161 ? 7.234 -12.195 2.42 1 98 161 LYS A N 1
ATOM 1180 C CA . LYS A 1 161 ? 6.051 -12.82 3.006 1 98 161 LYS A CA 1
ATOM 1181 C C . LYS A 1 161 ? 5.406 -11.906 4.043 1 98 161 LYS A C 1
ATOM 1183 O O . LYS A 1 161 ? 6.102 -11.312 4.871 1 98 161 LYS A O 1
ATOM 1188 N N . ILE A 1 162 ? 4.16 -11.727 3.922 1 98.44 162 ILE A N 1
ATOM 1189 C CA . ILE A 1 162 ? 3.352 -10.992 4.887 1 98.44 162 ILE A CA 1
ATOM 1190 C C . ILE A 1 162 ? 2.707 -11.961 5.871 1 98.44 162 ILE A C 1
ATOM 1192 O O . ILE A 1 162 ? 2.363 -13.086 5.504 1 98.44 162 ILE A O 1
ATOM 1196 N N . PRO A 1 163 ? 2.547 -11.594 7.156 1 98.31 163 PRO A N 1
ATOM 1197 C CA . PRO A 1 163 ? 1.9 -12.508 8.102 1 98.31 163 PRO A CA 1
ATOM 1198 C C . PRO A 1 163 ? 0.484 -12.891 7.676 1 98.31 163 PRO A C 1
ATOM 1200 O O . PRO A 1 163 ? -0.262 -12.047 7.172 1 98.31 163 PRO A O 1
ATOM 1203 N N . VAL A 1 164 ? 0.179 -14.125 7.891 1 98.56 164 VAL A N 1
ATOM 1204 C CA . VAL A 1 164 ? -1.166 -14.633 7.645 1 98.56 164 VAL A CA 1
ATOM 1205 C C . VAL A 1 164 ? -1.937 -14.719 8.961 1 98.56 164 VAL A C 1
ATOM 1207 O O . VAL A 1 164 ? -1.595 -15.516 9.836 1 98.56 164 VAL A O 1
ATOM 1210 N N . PRO A 1 165 ? -2.955 -13.898 9.086 1 98.12 165 PRO A N 1
ATOM 1211 C CA . PRO A 1 165 ? -3.764 -14.062 10.297 1 98.12 165 PRO A CA 1
ATOM 1212 C C . PRO A 1 165 ? -4.309 -15.484 10.461 1 98.12 165 PRO A C 1
ATOM 1214 O O . PRO A 1 165 ? -4.719 -16.109 9.477 1 98.12 165 PRO A O 1
ATOM 1217 N N . ASN A 1 166 ? -4.344 -16.094 11.648 1 95.06 166 ASN A N 1
ATOM 1218 C CA . ASN A 1 166 ? -4.695 -17.484 11.914 1 95.06 166 ASN A CA 1
ATOM 1219 C C . ASN A 1 166 ? -6.105 -17.812 11.43 1 95.06 166 ASN A C 1
ATOM 1221 O O . ASN A 1 166 ? -6.363 -18.922 10.961 1 95.06 166 ASN A O 1
ATOM 1225 N N . GLU A 1 167 ? -7.047 -17.016 11.406 1 96.81 167 GLU A N 1
ATOM 1226 C CA . GLU A 1 167 ? -8.445 -17.297 11.086 1 96.81 167 GLU A CA 1
ATOM 1227 C C . GLU A 1 167 ? -8.781 -16.859 9.664 1 96.81 167 GLU A C 1
ATOM 1229 O O . GLU A 1 167 ? -9.953 -16.797 9.289 1 96.81 167 GLU A O 1
ATOM 1234 N N . LEU A 1 168 ? -7.734 -16.656 8.891 1 98.62 168 LEU A N 1
ATOM 1235 C CA . LEU A 1 168 ? -8.008 -16.203 7.531 1 98.62 168 LEU A CA 1
ATOM 1236 C C . LEU A 1 168 ? -8.266 -17.391 6.613 1 98.62 168 LEU A C 1
ATOM 1238 O O . LEU A 1 168 ? -7.441 -18.312 6.535 1 98.62 168 LEU A O 1
ATOM 1242 N N . TRP A 1 169 ? -9.422 -17.422 5.918 1 98.75 169 TRP A N 1
ATOM 1243 C CA . TRP A 1 169 ? -9.844 -18.453 4.977 1 98.75 169 TRP A CA 1
ATOM 1244 C C . TRP A 1 169 ? -10.219 -17.844 3.633 1 98.75 169 TRP A C 1
ATOM 1246 O O . TRP A 1 169 ? -10.539 -16.656 3.555 1 98.75 169 TRP A O 1
ATOM 1256 N N . ALA A 1 170 ? -10.18 -18.656 2.631 1 98.81 170 ALA A N 1
ATOM 1257 C CA . ALA A 1 170 ? -10.609 -18.266 1.293 1 98.81 170 ALA A CA 1
ATOM 1258 C C . ALA A 1 170 ? -11.648 -19.219 0.739 1 98.81 170 ALA A C 1
ATOM 1260 O O . ALA A 1 170 ? -11.555 -20.438 0.935 1 98.81 170 ALA A O 1
ATOM 1261 N N . THR A 1 171 ? -12.641 -18.672 0.163 1 98.94 171 THR A N 1
ATOM 1262 C CA . THR A 1 171 ? -13.57 -19.422 -0.689 1 98.94 171 THR A CA 1
ATOM 1263 C C . THR A 1 171 ? -13.469 -18.938 -2.135 1 98.94 171 THR A C 1
ATOM 1265 O O . THR A 1 171 ? -13.531 -17.734 -2.402 1 98.94 171 THR A O 1
ATOM 1268 N N . VAL A 1 172 ? -13.305 -19.891 -3.039 1 98.88 172 VAL A N 1
ATOM 1269 C CA . VAL A 1 172 ? -13.109 -19.547 -4.441 1 98.88 172 VAL A CA 1
ATOM 1270 C C . VAL A 1 172 ? -14.109 -20.297 -5.312 1 98.88 172 VAL A C 1
ATOM 1272 O O . VAL A 1 172 ? -14.234 -21.516 -5.219 1 98.88 172 VAL A O 1
ATOM 1275 N N . ILE A 1 173 ? -14.828 -19.562 -6.113 1 98.75 173 ILE A N 1
ATOM 1276 C CA . ILE A 1 173 ? -15.648 -20.188 -7.148 1 98.75 173 ILE A CA 1
ATOM 1277 C C . ILE A 1 173 ? -14.969 -20.031 -8.508 1 98.75 173 ILE A C 1
ATOM 1279 O O . ILE A 1 173 ? -14.539 -18.922 -8.867 1 98.75 173 ILE A O 1
ATOM 1283 N N . THR A 1 174 ? -14.906 -21.109 -9.234 1 97.62 174 THR A N 1
ATOM 1284 C CA . THR A 1 174 ? -14.234 -21.156 -10.523 1 97.62 174 THR A CA 1
ATOM 1285 C C . THR A 1 174 ? -15.195 -21.625 -11.617 1 97.62 174 THR A C 1
ATOM 1287 O O . THR A 1 174 ? -15.391 -22.828 -11.805 1 97.62 174 THR A O 1
ATOM 1290 N N . PRO A 1 175 ? -15.789 -20.656 -12.352 1 96.5 175 PRO A N 1
ATOM 1291 C CA . PRO A 1 175 ? -16.5 -21.078 -13.562 1 96.5 175 PRO A CA 1
ATOM 1292 C C . PRO A 1 175 ? -15.586 -21.75 -14.586 1 96.5 175 PRO A C 1
ATOM 1294 O O . PRO A 1 175 ? -14.453 -21.297 -14.797 1 96.5 175 PRO A O 1
ATOM 1297 N N . LYS A 1 176 ? -16.047 -22.797 -15.172 1 92.69 176 LYS A N 1
ATOM 1298 C CA . LYS A 1 176 ? -15.242 -23.531 -16.156 1 92.69 176 LYS A CA 1
ATOM 1299 C C . LYS A 1 176 ? -15.344 -22.875 -17.531 1 92.69 176 LYS A C 1
ATOM 1301 O O . LYS A 1 176 ? -15.797 -23.516 -18.484 1 92.69 176 LYS A O 1
ATOM 1306 N N . ILE A 1 177 ? -14.961 -21.672 -17.578 1 88.31 177 ILE A N 1
ATOM 1307 C CA . ILE A 1 177 ? -14.812 -20.891 -18.812 1 88.31 177 ILE A CA 1
ATOM 1308 C C . ILE A 1 177 ? -13.398 -20.328 -18.891 1 88.31 177 ILE A C 1
ATOM 1310 O O . ILE A 1 177 ? -12.852 -19.859 -17.891 1 88.31 177 ILE A O 1
ATOM 1314 N N . PRO A 1 178 ? -12.703 -20.688 -19.844 1 79.88 178 PRO A N 1
ATOM 1315 C CA . PRO A 1 178 ? -11.312 -20.203 -19.875 1 79.88 178 PRO A CA 1
ATOM 1316 C C . PRO A 1 178 ? -11.203 -18.734 -20.234 1 79.88 178 PRO A C 1
ATOM 1318 O O . PRO A 1 178 ? -11.852 -18.266 -21.172 1 79.88 178 PRO A O 1
ATOM 1321 N N . ILE A 1 179 ? -10.555 -17.953 -19.453 1 83.75 179 ILE A N 1
ATOM 1322 C CA . ILE A 1 179 ? -10.109 -16.594 -19.766 1 83.75 179 ILE A CA 1
ATOM 1323 C C . ILE A 1 179 ? -8.578 -16.562 -19.828 1 83.75 179 ILE A C 1
ATOM 1325 O O . ILE A 1 179 ? -7.906 -16.828 -18.828 1 83.75 179 ILE A O 1
ATOM 1329 N N . ARG A 1 180 ? -7.988 -16.297 -20.984 1 80.38 180 ARG A N 1
ATOM 1330 C CA . ARG A 1 180 ? -6.539 -16.234 -21.125 1 80.38 180 ARG A CA 1
ATOM 1331 C C . ARG A 1 180 ? -5.988 -14.969 -20.453 1 80.38 180 ARG A C 1
ATOM 1333 O O . ARG A 1 180 ? -6.5 -13.875 -20.672 1 80.38 180 ARG A O 1
ATOM 1340 N N . THR A 1 181 ? -4.988 -15.203 -19.625 1 79.94 181 THR A N 1
ATOM 1341 C CA . THR A 1 181 ? -4.348 -14.094 -18.922 1 79.94 181 THR A CA 1
ATOM 1342 C C . THR A 1 181 ? -3.932 -13 -19.906 1 79.94 181 THR A C 1
ATOM 1344 O O . THR A 1 181 ? -4.113 -11.812 -19.641 1 79.94 181 THR A O 1
ATOM 1347 N N . PHE A 1 182 ? -3.387 -13.438 -20.984 1 81.62 182 PHE A N 1
ATOM 1348 C CA . PHE A 1 182 ? -2.938 -12.539 -22.047 1 81.62 182 PHE A CA 1
ATOM 1349 C C . PHE A 1 182 ? -4.082 -11.656 -22.531 1 81.62 182 PHE A C 1
ATOM 1351 O O . PHE A 1 182 ? -3.932 -10.438 -22.625 1 81.62 182 PHE A O 1
ATOM 1358 N N . ASP A 1 183 ? -5.25 -12.203 -22.766 1 84.25 183 ASP A N 1
ATOM 1359 C CA . ASP A 1 183 ? -6.418 -11.477 -23.25 1 84.25 183 ASP A CA 1
ATOM 1360 C C . ASP A 1 183 ? -6.984 -10.555 -22.172 1 84.25 183 ASP A C 1
ATOM 1362 O O . ASP A 1 183 ? -7.391 -9.43 -22.453 1 84.25 183 ASP A O 1
ATOM 1366 N N . ALA A 1 184 ? -6.996 -11.062 -20.969 1 86.44 184 ALA A N 1
ATOM 1367 C CA . ALA A 1 184 ? -7.512 -10.281 -19.844 1 86.44 184 ALA A CA 1
ATOM 1368 C C . ALA A 1 184 ? -6.695 -9.008 -19.656 1 86.44 184 ALA A C 1
ATOM 1370 O O . ALA A 1 184 ? -7.238 -7.969 -19.25 1 86.44 184 ALA A O 1
ATOM 1371 N N . ARG A 1 185 ? -5.441 -9.047 -19.953 1 84.94 185 ARG A N 1
ATOM 1372 C CA . ARG A 1 185 ? -4.574 -7.883 -19.781 1 84.94 185 ARG A CA 1
ATOM 1373 C C . ARG A 1 185 ? -4.824 -6.848 -20.875 1 84.94 185 ARG A C 1
ATOM 1375 O O . ARG A 1 185 ? -4.68 -5.645 -20.641 1 84.94 185 ARG A O 1
ATOM 1382 N N . ARG A 1 186 ? -5.258 -7.254 -21.953 1 85.31 186 ARG A N 1
ATOM 1383 C CA . ARG A 1 186 ? -5.457 -6.375 -23.109 1 85.31 186 ARG A CA 1
ATOM 1384 C C . ARG A 1 186 ? -6.703 -5.516 -22.922 1 85.31 186 ARG A C 1
ATOM 1386 O O . ARG A 1 186 ? -6.848 -4.477 -23.578 1 85.31 186 ARG A O 1
ATOM 1393 N N . VAL A 1 187 ? -7.555 -5.93 -22.047 1 90 187 VAL A N 1
ATOM 1394 C CA . VAL A 1 187 ? -8.789 -5.172 -21.844 1 90 187 VAL A CA 1
ATOM 1395 C C . VAL A 1 187 ? -8.516 -3.986 -20.922 1 90 187 VAL A C 1
ATOM 1397 O O . VAL A 1 187 ? -9.344 -3.078 -20.812 1 90 187 VAL A O 1
ATOM 1400 N N . LEU A 1 188 ? -7.363 -3.961 -20.297 1 94.88 188 LEU A N 1
ATOM 1401 C CA . LEU A 1 188 ? -7.066 -2.932 -19.297 1 94.88 188 LEU A CA 1
ATOM 1402 C C . LEU A 1 188 ? -6.656 -1.629 -19.984 1 94.88 188 LEU A C 1
ATOM 1404 O O . LEU A 1 188 ? -5.879 -1.64 -20.938 1 94.88 188 LEU A O 1
ATOM 1408 N N . LYS A 1 189 ? -7.195 -0.541 -19.484 1 96 189 LYS A N 1
ATOM 1409 C CA . LYS A 1 189 ? -6.754 0.78 -19.922 1 96 189 LYS A CA 1
ATOM 1410 C C . LYS A 1 189 ? -5.312 1.048 -19.5 1 96 189 LYS A C 1
ATOM 1412 O O . LYS A 1 189 ? -4.906 0.688 -18.391 1 96 189 LYS A O 1
ATOM 1417 N N . SER A 1 190 ? -4.613 1.688 -20.391 1 97.12 190 SER A N 1
ATOM 1418 C CA . SER A 1 190 ? -3.209 1.978 -20.109 1 97.12 190 SER A CA 1
ATOM 1419 C C . SER A 1 190 ? -3.074 3.102 -19.078 1 97.12 190 SER A C 1
ATOM 1421 O O . SER A 1 190 ? -2.031 3.24 -18.438 1 97.12 190 SER A O 1
ATOM 1423 N N . LYS A 1 191 ? -4.059 3.996 -19 1 98.31 191 LYS A N 1
ATOM 1424 C CA . LYS A 1 191 ? -4.074 5.094 -18.031 1 98.31 191 LYS A CA 1
ATOM 1425 C C . LYS A 1 191 ? -5.273 4.984 -17.094 1 98.31 191 LYS A C 1
ATOM 1427 O O . LYS A 1 191 ? -6.328 4.48 -17.484 1 98.31 191 LYS A O 1
ATOM 1432 N N . VAL A 1 192 ? -5.066 5.477 -15.883 1 98.5 192 VAL A N 1
ATOM 1433 C CA . VAL A 1 192 ? -6.125 5.484 -14.883 1 98.5 192 VAL A CA 1
ATOM 1434 C C . VAL A 1 192 ? -6.184 6.852 -14.203 1 98.5 192 VAL A C 1
ATOM 1436 O O . VAL A 1 192 ? -5.238 7.641 -14.297 1 98.5 192 VAL A O 1
ATOM 1439 N N . LEU A 1 193 ? -7.324 7.191 -13.602 1 98.5 193 LEU A N 1
ATOM 1440 C CA . LEU A 1 193 ? -7.441 8.445 -12.867 1 98.5 193 LEU A CA 1
ATOM 1441 C C . LEU A 1 193 ? -6.488 8.469 -11.68 1 98.5 193 LEU A C 1
ATOM 1443 O O . LEU A 1 193 ? -6.336 7.469 -10.977 1 98.5 193 LEU A O 1
ATOM 1447 N N . LEU A 1 194 ? -5.832 9.617 -11.453 1 98.19 194 LEU A N 1
ATOM 1448 C CA . LEU A 1 194 ? -4.965 9.797 -10.289 1 98.19 194 LEU A CA 1
ATOM 1449 C C . LEU A 1 194 ? -5.734 9.539 -8.992 1 98.19 194 LEU A C 1
ATOM 1451 O O . LEU A 1 194 ? -5.215 8.914 -8.07 1 98.19 194 LEU A O 1
ATOM 1455 N N . THR A 1 195 ? -6.988 9.977 -8.914 1 97.19 195 THR A N 1
ATOM 1456 C CA . THR A 1 195 ? -7.816 9.797 -7.727 1 97.19 195 THR A CA 1
ATOM 1457 C C . THR A 1 195 ? -8.031 8.312 -7.438 1 97.19 195 THR A C 1
ATOM 1459 O O . THR A 1 195 ? -8.031 7.891 -6.277 1 97.19 195 THR A O 1
ATOM 1462 N N . ASP A 1 196 ? -8.227 7.496 -8.516 1 98.5 196 ASP A N 1
ATOM 1463 C CA . ASP A 1 196 ? -8.391 6.055 -8.344 1 98.5 196 ASP A CA 1
ATOM 1464 C C . ASP A 1 196 ? -7.09 5.406 -7.867 1 98.5 196 ASP A C 1
ATOM 1466 O O . ASP A 1 196 ? -7.113 4.504 -7.031 1 98.5 196 ASP A O 1
ATOM 1470 N N . ALA A 1 197 ? -5.977 5.879 -8.438 1 98.56 197 ALA A N 1
ATOM 1471 C CA . ALA A 1 197 ? -4.676 5.359 -8.016 1 98.56 197 ALA A CA 1
ATOM 1472 C C . ALA A 1 197 ? -4.434 5.625 -6.535 1 98.56 197 ALA A C 1
ATOM 1474 O O . ALA A 1 197 ? -3.934 4.754 -5.816 1 98.56 197 ALA A O 1
ATOM 1475 N N . ILE A 1 198 ? -4.789 6.809 -6.07 1 97.88 198 ILE A N 1
ATOM 1476 C CA . ILE A 1 198 ? -4.625 7.188 -4.668 1 97.88 198 ILE A CA 1
ATOM 1477 C C . ILE A 1 198 ? -5.5 6.293 -3.789 1 97.88 198 ILE A C 1
ATOM 1479 O O . ILE A 1 198 ? -5.043 5.789 -2.76 1 97.88 198 ILE A O 1
ATOM 1483 N N . GLN A 1 199 ? -6.719 6.109 -4.191 1 98.25 199 GLN A N 1
ATOM 1484 C CA . GLN A 1 199 ? -7.625 5.25 -3.436 1 98.25 199 GLN A CA 1
ATOM 1485 C C . GLN A 1 199 ? -7.094 3.82 -3.367 1 98.25 199 GLN A C 1
ATOM 1487 O O . GLN A 1 199 ? -7.164 3.176 -2.318 1 98.25 199 GLN A O 1
ATOM 1492 N N . GLN A 1 200 ? -6.621 3.297 -4.488 1 98.75 200 GLN A N 1
ATOM 1493 C CA . GLN A 1 200 ? -6.055 1.953 -4.539 1 98.75 200 GLN A CA 1
ATOM 1494 C C . GLN A 1 200 ? -4.871 1.816 -3.584 1 98.75 200 GLN A C 1
ATOM 1496 O O . GLN A 1 200 ? -4.738 0.806 -2.893 1 98.75 200 GLN A O 1
ATOM 1501 N N . CYS A 1 201 ? -4.035 2.836 -3.525 1 98.62 201 CYS A N 1
ATOM 1502 C CA . CYS A 1 201 ? -2.9 2.867 -2.609 1 98.62 201 CYS A CA 1
ATOM 1503 C C . CYS A 1 201 ? -3.365 2.771 -1.161 1 98.62 201 CYS A C 1
ATOM 1505 O O . CYS A 1 201 ? -2.82 1.992 -0.379 1 98.62 201 CYS A O 1
ATOM 1507 N N . GLY A 1 202 ? -4.344 3.584 -0.878 1 98.62 202 GLY A N 1
ATOM 1508 C CA . GLY A 1 202 ? -4.883 3.545 0.472 1 98.62 202 GLY A CA 1
ATOM 1509 C C . GLY A 1 202 ? -5.438 2.184 0.855 1 98.62 202 GLY A C 1
ATOM 1510 O O . GLY A 1 202 ? -5.203 1.705 1.967 1 98.62 202 GLY A O 1
ATOM 1511 N N . ASN A 1 203 ? -6.141 1.567 -0.07 1 98.75 203 ASN A N 1
ATOM 1512 C CA . ASN A 1 203 ? -6.695 0.24 0.172 1 98.75 203 ASN A CA 1
ATOM 1513 C C . ASN A 1 203 ? -5.594 -0.793 0.403 1 98.75 203 ASN A C 1
ATOM 1515 O O . ASN A 1 203 ? -5.668 -1.584 1.346 1 98.75 203 ASN A O 1
ATOM 1519 N N . LEU A 1 204 ? -4.602 -0.787 -0.448 1 98.88 204 LEU A N 1
ATOM 1520 C CA . LEU A 1 204 ? -3.531 -1.771 -0.331 1 98.88 204 LEU A CA 1
ATOM 1521 C C . LEU A 1 204 ? -2.746 -1.57 0.961 1 98.88 204 LEU A C 1
ATOM 1523 O O . LEU A 1 204 ? -2.422 -2.537 1.653 1 98.88 204 LEU A O 1
ATOM 1527 N N . ALA A 1 205 ? -2.422 -0.313 1.269 1 98.88 205 ALA A N 1
ATOM 1528 C CA . ALA A 1 205 ? -1.709 -0.029 2.512 1 98.88 205 ALA A CA 1
ATOM 1529 C C . ALA A 1 205 ? -2.518 -0.48 3.723 1 98.88 205 ALA A C 1
ATOM 1531 O O . ALA A 1 205 ? -1.968 -1.053 4.668 1 98.88 205 ALA A O 1
ATOM 1532 N N . GLY A 1 206 ? -3.789 -0.154 3.688 1 98.88 206 GLY A N 1
ATOM 1533 C CA . GLY A 1 206 ? -4.664 -0.623 4.75 1 98.88 206 GLY A CA 1
ATOM 1534 C C . GLY A 1 206 ? -4.699 -2.135 4.871 1 98.88 206 GLY A C 1
ATOM 1535 O O . GLY A 1 206 ? -4.695 -2.674 5.98 1 98.88 206 GLY A O 1
ATOM 1536 N N . PHE A 1 207 ? -4.781 -2.82 3.709 1 98.94 207 PHE A N 1
ATOM 1537 C CA . PHE A 1 207 ? -4.793 -4.277 3.695 1 98.94 207 PHE A CA 1
ATOM 1538 C C . PHE A 1 207 ? -3.523 -4.836 4.328 1 98.94 207 PHE A C 1
ATOM 1540 O O . PHE A 1 207 ? -3.586 -5.73 5.176 1 98.94 207 PHE A O 1
ATOM 1547 N N . ILE A 1 208 ? -2.357 -4.324 3.961 1 98.94 208 ILE A N 1
ATOM 1548 C CA . ILE A 1 208 ? -1.076 -4.758 4.504 1 98.94 208 ILE A CA 1
ATOM 1549 C C . ILE A 1 208 ? -1.053 -4.527 6.016 1 98.94 208 ILE A C 1
ATOM 1551 O O . ILE A 1 208 ? -0.697 -5.43 6.781 1 98.94 208 ILE A O 1
ATOM 1555 N N . ALA A 1 209 ? -1.438 -3.332 6.457 1 98.88 209 ALA A N 1
ATOM 1556 C CA . ALA A 1 209 ? -1.494 -3.029 7.887 1 98.88 209 ALA A CA 1
ATOM 1557 C C . ALA A 1 209 ? -2.439 -3.982 8.609 1 98.88 209 ALA A C 1
ATOM 1559 O O . ALA A 1 209 ? -2.135 -4.449 9.711 1 98.88 209 ALA A O 1
ATOM 1560 N N . GLY A 1 210 ? -3.588 -4.238 8 1 98.81 210 GLY A N 1
ATOM 1561 C CA . GLY A 1 210 ? -4.551 -5.16 8.586 1 98.81 210 GLY A CA 1
ATOM 1562 C C . GLY A 1 210 ? -3.992 -6.555 8.781 1 98.81 210 GLY A C 1
ATOM 1563 O O . GLY A 1 210 ? -4.293 -7.211 9.781 1 98.81 210 GLY A O 1
ATOM 1564 N N . LEU A 1 211 ? -3.229 -7.016 7.84 1 98.88 211 LEU A N 1
ATOM 1565 C CA . LEU A 1 211 ? -2.617 -8.336 7.953 1 98.88 211 LEU A CA 1
ATOM 1566 C C . LEU A 1 211 ? -1.599 -8.367 9.086 1 98.88 211 LEU A C 1
ATOM 1568 O O . LEU A 1 211 ? -1.58 -9.312 9.883 1 98.88 211 LEU A O 1
ATOM 1572 N N . TYR A 1 212 ? -0.75 -7.34 9.219 1 98.69 212 TYR A N 1
ATOM 1573 C CA . TYR A 1 212 ? 0.267 -7.297 10.266 1 98.69 212 TYR A CA 1
ATOM 1574 C C . TYR A 1 212 ? -0.373 -7.215 11.648 1 98.69 212 TYR A C 1
ATOM 1576 O O . TYR A 1 212 ? 0.209 -7.664 12.633 1 98.69 212 TYR A O 1
ATOM 1584 N N . THR A 1 213 ? -1.594 -6.641 11.727 1 98.38 213 THR A N 1
ATOM 1585 C CA . THR A 1 213 ? -2.221 -6.418 13.023 1 98.38 213 THR A CA 1
ATOM 1586 C C . THR A 1 213 ? -3.363 -7.406 13.25 1 98.38 213 THR A C 1
ATOM 1588 O O . THR A 1 213 ? -4.055 -7.344 14.266 1 98.38 213 THR A O 1
ATOM 1591 N N . ALA A 1 214 ? -3.604 -8.305 12.32 1 98.44 214 ALA A N 1
ATOM 1592 C CA . ALA A 1 214 ? -4.738 -9.219 12.352 1 98.44 214 ALA A CA 1
ATOM 1593 C C . ALA A 1 214 ? -6.039 -8.477 12.633 1 98.44 214 ALA A C 1
ATOM 1595 O O . ALA A 1 214 ? -6.848 -8.914 13.453 1 98.44 214 ALA A O 1
ATOM 1596 N N . ASN A 1 215 ? -6.164 -7.277 12.117 1 98.38 215 ASN A N 1
ATOM 1597 C CA . ASN A 1 215 ? -7.371 -6.465 12.203 1 98.38 215 ASN A CA 1
ATOM 1598 C C . ASN A 1 215 ? -8.336 -6.77 11.062 1 98.38 215 ASN A C 1
ATOM 1600 O O . ASN A 1 215 ? -8.305 -6.109 10.023 1 98.38 215 ASN A O 1
ATOM 1604 N N . PHE A 1 216 ? -9.297 -7.719 11.281 1 98.69 216 PHE A N 1
ATOM 1605 C CA . PHE A 1 216 ? -10.172 -8.242 10.242 1 98.69 216 PHE A CA 1
ATOM 1606 C C . PHE A 1 216 ? -11.117 -7.152 9.734 1 98.69 216 PHE A C 1
ATOM 1608 O O . PHE A 1 216 ? -11.523 -7.168 8.57 1 98.69 216 PHE A O 1
ATOM 1615 N N . GLY A 1 217 ? -11.508 -6.207 10.633 1 98.44 217 GLY A N 1
ATOM 1616 C CA . GLY A 1 217 ? -12.281 -5.07 10.164 1 98.44 217 GLY A CA 1
ATOM 1617 C C . GLY A 1 217 ? -11.547 -4.242 9.125 1 98.44 217 GLY A C 1
ATOM 1618 O O . GLY A 1 217 ? -12.133 -3.852 8.109 1 98.44 217 GLY A O 1
ATOM 1619 N N . LEU A 1 218 ? -10.25 -3.922 9.391 1 98.5 218 LEU A N 1
ATOM 1620 C CA . LEU A 1 218 ? -9.422 -3.17 8.461 1 98.5 218 LEU A CA 1
ATOM 1621 C C . LEU A 1 218 ? -9.203 -3.953 7.172 1 98.5 218 LEU A C 1
ATOM 1623 O O . LEU A 1 218 ? -9.266 -3.387 6.078 1 98.5 218 LEU A O 1
ATOM 1627 N N . ILE A 1 219 ? -8.938 -5.27 7.281 1 98.81 219 ILE A N 1
ATOM 1628 C CA . ILE A 1 219 ? -8.805 -6.137 6.113 1 98.81 219 ILE A CA 1
ATOM 1629 C C . ILE A 1 219 ? -10.062 -6.035 5.254 1 98.81 219 ILE A C 1
ATOM 1631 O O . ILE A 1 219 ? -9.984 -5.828 4.039 1 98.81 219 ILE A O 1
ATOM 1635 N N . SER A 1 220 ? -11.195 -6.09 5.887 1 98.75 220 SER A N 1
ATOM 1636 C CA . SER A 1 220 ? -12.484 -6.062 5.195 1 98.75 220 SER A CA 1
ATOM 1637 C C . SER A 1 220 ? -12.68 -4.754 4.438 1 98.75 220 SER A C 1
ATOM 1639 O O . SER A 1 220 ? -13 -4.758 3.248 1 98.75 220 SER A O 1
ATOM 1641 N N . ARG A 1 221 ? -12.438 -3.625 5.051 1 98.06 221 ARG A N 1
ATOM 1642 C CA . ARG A 1 221 ? -12.664 -2.314 4.449 1 98.06 221 ARG A CA 1
ATOM 1643 C C . ARG A 1 221 ? -11.656 -2.039 3.338 1 98.06 221 ARG A C 1
ATOM 1645 O O . ARG A 1 221 ? -11.883 -1.173 2.49 1 98.06 221 ARG A O 1
ATOM 1652 N N . SER A 1 222 ? -10.555 -2.793 3.295 1 98.69 222 SER A N 1
ATOM 1653 C CA . SER A 1 222 ? -9.469 -2.535 2.361 1 98.69 222 SER A CA 1
ATOM 1654 C C . SER A 1 222 ? -9.594 -3.396 1.109 1 98.69 222 SER A C 1
ATOM 1656 O O . SER A 1 222 ? -8.93 -3.145 0.105 1 98.69 222 SER A O 1
ATOM 1658 N N . LEU A 1 223 ? -10.438 -4.438 1.096 1 98.62 223 LEU A N 1
ATOM 1659 C CA . LEU A 1 223 ? -10.578 -5.367 -0.02 1 98.62 223 LEU A CA 1
ATOM 1660 C C . LEU A 1 223 ? -11.445 -4.762 -1.123 1 98.62 223 LEU A C 1
ATOM 1662 O O . LEU A 1 223 ? -12.492 -5.316 -1.474 1 98.62 223 LEU A O 1
ATOM 1666 N N . VAL A 1 224 ? -10.961 -3.652 -1.697 1 98.19 224 VAL A N 1
ATOM 1667 C CA . VAL A 1 224 ? -11.648 -2.906 -2.746 1 98.19 224 VAL A CA 1
ATOM 1668 C C . VAL A 1 224 ? -10.68 -2.605 -3.887 1 98.19 224 VAL A C 1
ATOM 1670 O O . VAL A 1 224 ? -9.586 -2.068 -3.658 1 98.19 224 VAL A O 1
ATOM 1673 N N . ASP A 1 225 ? -10.992 -3.041 -5.051 1 98.56 225 ASP A N 1
ATOM 1674 C CA . ASP A 1 225 ? -10.227 -2.762 -6.266 1 98.56 225 ASP A CA 1
ATOM 1675 C C . ASP A 1 225 ? -10.953 -1.749 -7.148 1 98.56 225 ASP A C 1
ATOM 1677 O O . ASP A 1 225 ? -12.008 -2.051 -7.711 1 98.56 225 ASP A O 1
ATOM 1681 N N . VAL A 1 226 ? -10.359 -0.588 -7.312 1 98.31 226 VAL A N 1
ATOM 1682 C CA . VAL A 1 226 ? -11.031 0.449 -8.086 1 98.31 226 VAL A CA 1
ATOM 1683 C C . VAL A 1 226 ? -10.375 0.589 -9.453 1 98.31 226 VAL A C 1
ATOM 1685 O O . VAL A 1 226 ? -10.852 1.345 -10.305 1 98.31 226 VAL A O 1
ATOM 1688 N N . LEU A 1 227 ? -9.273 -0.169 -9.695 1 98.38 227 LEU A N 1
ATOM 1689 C CA . LEU A 1 227 ? -8.539 -0.004 -10.945 1 98.38 227 LEU A CA 1
ATOM 1690 C C . LEU A 1 227 ? -8.883 -1.113 -11.938 1 98.38 227 LEU A C 1
ATOM 1692 O O . LEU A 1 227 ? -9.18 -0.843 -13.102 1 98.38 227 LEU A O 1
ATOM 1696 N N . ILE A 1 228 ? -8.883 -2.385 -11.461 1 98.12 228 ILE A N 1
ATOM 1697 C CA . ILE A 1 228 ? -8.867 -3.52 -12.375 1 98.12 228 ILE A CA 1
ATOM 1698 C C . ILE A 1 228 ? -10.258 -4.16 -12.43 1 98.12 228 ILE A C 1
ATOM 1700 O O . ILE A 1 228 ? -10.781 -4.422 -13.508 1 98.12 228 ILE A O 1
ATOM 1704 N N . GLU A 1 229 ? -10.836 -4.367 -11.289 1 97.94 229 GLU A N 1
ATOM 1705 C CA . GLU A 1 229 ? -12.086 -5.109 -11.164 1 97.94 229 GLU A CA 1
ATOM 1706 C C . GLU A 1 229 ? -13.18 -4.496 -12.031 1 97.94 229 GLU A C 1
ATOM 1708 O O . GLU A 1 229 ? -13.859 -5.203 -12.781 1 97.94 229 GLU A O 1
ATOM 1713 N N . PRO A 1 230 ? -13.336 -3.133 -12.047 1 97.25 230 PRO A N 1
ATOM 1714 C CA . PRO A 1 230 ? -14.391 -2.562 -12.891 1 97.25 230 PRO A CA 1
ATOM 1715 C C . PRO A 1 230 ? -14.164 -2.84 -14.375 1 97.25 230 PRO A C 1
ATOM 1717 O O . PRO A 1 230 ? -15.117 -2.828 -15.156 1 97.25 230 PRO A O 1
ATOM 1720 N N . GLN A 1 231 ? -12.969 -3.109 -14.781 1 96.62 231 GLN A N 1
ATOM 1721 C CA . GLN A 1 231 ? -12.641 -3.322 -16.188 1 96.62 231 GLN A CA 1
ATOM 1722 C C . GLN A 1 231 ? -12.797 -4.789 -16.562 1 96.62 231 GLN A C 1
ATOM 1724 O O . GLN A 1 231 ? -13.109 -5.109 -17.719 1 96.62 231 GLN A O 1
ATOM 1729 N N . ARG A 1 232 ? -12.641 -5.699 -15.648 1 96.56 232 ARG A N 1
ATOM 1730 C CA . ARG A 1 232 ? -12.586 -7.125 -15.969 1 96.56 232 ARG A CA 1
ATOM 1731 C C . ARG A 1 232 ? -13.867 -7.836 -15.539 1 96.56 232 ARG A C 1
ATOM 1733 O O . ARG A 1 232 ? -14.117 -8.969 -15.953 1 96.56 232 ARG A O 1
ATOM 1740 N N . ALA A 1 233 ? -14.633 -7.145 -14.734 1 96.38 233 ALA A N 1
ATOM 1741 C CA . ALA A 1 233 ? -15.836 -7.758 -14.18 1 96.38 233 ALA A CA 1
ATOM 1742 C C . ALA A 1 233 ? -16.75 -8.266 -15.289 1 96.38 233 ALA A C 1
ATOM 1744 O O . ALA A 1 233 ? -17.422 -9.297 -15.133 1 96.38 233 ALA A O 1
ATOM 1745 N N . VAL A 1 234 ? -16.781 -7.629 -16.406 1 93.56 234 VAL A N 1
ATOM 1746 C CA . VAL A 1 234 ? -17.688 -7.926 -17.5 1 93.56 234 VAL A CA 1
ATOM 1747 C C . VAL A 1 234 ? -17.359 -9.281 -18.109 1 93.56 234 VAL A C 1
ATOM 1749 O O . VAL A 1 234 ? -18.203 -9.914 -18.75 1 93.56 234 VAL A O 1
ATOM 1752 N N . LEU A 1 235 ? -16.141 -9.797 -17.875 1 93.94 235 LEU A N 1
ATOM 1753 C CA . LEU A 1 235 ? -15.695 -11.062 -18.453 1 93.94 235 LEU A CA 1
ATOM 1754 C C . LEU A 1 235 ? -16.188 -12.242 -17.625 1 93.94 235 LEU A C 1
ATOM 1756 O O . LEU A 1 235 ? -16.078 -13.398 -18.062 1 93.94 235 LEU A O 1
ATOM 1760 N N . ILE A 1 236 ? -16.75 -12.008 -16.422 1 96.5 236 ILE A N 1
ATOM 1761 C CA . ILE A 1 236 ? -17.109 -13.062 -15.492 1 96.5 236 ILE A CA 1
ATOM 1762 C C . ILE A 1 236 ? -18.625 -13.07 -15.281 1 96.5 236 ILE A C 1
ATOM 1764 O O . ILE A 1 236 ? -19.188 -12.133 -14.703 1 96.5 236 ILE A O 1
ATOM 1768 N N . PRO A 1 237 ? -19.297 -14.148 -15.688 1 96.88 237 PRO A N 1
ATOM 1769 C CA . PRO A 1 237 ? -20.734 -14.227 -15.5 1 96.88 237 PRO A CA 1
ATOM 1770 C C . PRO A 1 237 ? -21.156 -14.039 -14.047 1 96.88 237 PRO A C 1
ATOM 1772 O O . PRO A 1 237 ? -20.609 -14.695 -13.156 1 96.88 237 PRO A O 1
ATOM 1775 N N . GLU A 1 238 ? -22.078 -13.055 -13.82 1 97.88 238 GLU A N 1
ATOM 1776 C CA . GLU A 1 238 ? -22.703 -12.812 -12.531 1 97.88 238 GLU A CA 1
ATOM 1777 C C . GLU A 1 238 ? -21.688 -12.352 -11.492 1 97.88 238 GLU A C 1
ATOM 1779 O O . GLU A 1 238 ? -21.812 -12.656 -10.305 1 97.88 238 GLU A O 1
ATOM 1784 N N . PHE A 1 239 ? -20.703 -11.672 -11.914 1 98.06 239 PHE A N 1
ATOM 1785 C CA . PHE A 1 239 ? -19.641 -11.258 -11.008 1 98.06 239 PHE A CA 1
ATOM 1786 C C . PHE A 1 239 ? -20.219 -10.484 -9.82 1 98.06 239 PHE A C 1
ATOM 1788 O O . PHE A 1 239 ? -19.922 -10.805 -8.672 1 98.06 239 PHE A O 1
ATOM 1795 N N . TYR A 1 240 ? -20.984 -9.469 -10.055 1 98.44 240 TYR A N 1
ATOM 1796 C CA . TYR A 1 240 ? -21.469 -8.594 -8.984 1 98.44 240 TYR A CA 1
ATOM 1797 C C . TYR A 1 240 ? -22.453 -9.328 -8.086 1 98.44 24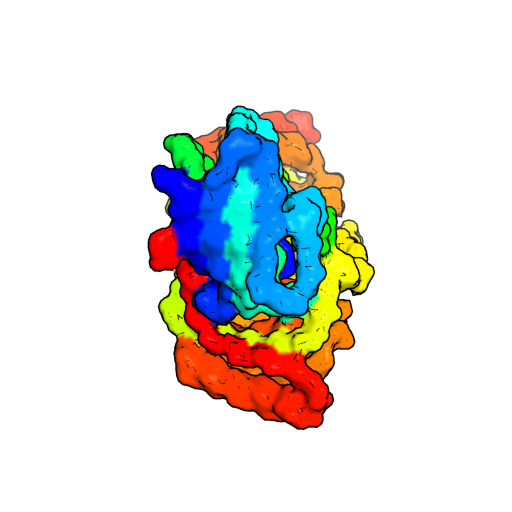0 TYR A C 1
ATOM 1799 O O . TYR A 1 240 ? -22.516 -9.07 -6.883 1 98.44 240 TYR A O 1
ATOM 1807 N N . ALA A 1 241 ? -23.203 -10.234 -8.656 1 98.5 241 ALA A N 1
ATOM 1808 C CA . ALA A 1 241 ? -24.078 -11.062 -7.836 1 98.5 241 ALA A CA 1
ATOM 1809 C C . ALA A 1 241 ? -23.266 -11.945 -6.891 1 98.5 241 ALA A C 1
ATOM 1811 O O . ALA A 1 241 ? -23.641 -12.141 -5.734 1 98.5 241 ALA A O 1
ATOM 1812 N N . LEU A 1 242 ? -22.188 -12.516 -7.395 1 98.75 242 LEU A N 1
ATOM 1813 C CA . LEU A 1 242 ? -21.281 -13.312 -6.566 1 98.75 242 LEU A CA 1
ATOM 1814 C C . LEU A 1 242 ? -20.719 -12.484 -5.422 1 98.75 242 LEU A C 1
ATOM 1816 O O . LEU A 1 242 ? -20.719 -12.914 -4.27 1 98.75 242 LEU A O 1
ATOM 1820 N N . LYS A 1 243 ? -20.219 -11.336 -5.758 1 98.56 243 LYS A N 1
ATOM 1821 C CA . LYS A 1 243 ? -19.625 -10.453 -4.762 1 98.56 243 LYS A CA 1
ATOM 1822 C C . LYS A 1 243 ? -20.625 -10.094 -3.672 1 98.56 243 LYS A C 1
ATOM 1824 O O . LYS A 1 243 ? -20.312 -10.156 -2.482 1 98.56 243 LYS A O 1
ATOM 1829 N N . GLN A 1 244 ? -21.812 -9.711 -4.078 1 98.62 244 GLN A N 1
ATOM 1830 C CA . GLN A 1 244 ? -22.859 -9.336 -3.127 1 98.62 244 GLN A CA 1
ATOM 1831 C C . GLN A 1 244 ? -23.219 -10.516 -2.236 1 98.62 244 GLN A C 1
ATOM 1833 O O . GLN A 1 244 ? -23.375 -10.367 -1.021 1 98.62 244 GLN A O 1
ATOM 1838 N N . ALA A 1 245 ? -23.391 -11.664 -2.855 1 98.81 245 ALA A N 1
ATOM 1839 C CA . ALA A 1 245 ? -23.75 -12.867 -2.104 1 98.81 245 ALA A CA 1
ATOM 1840 C C . ALA A 1 245 ? -22.672 -13.203 -1.074 1 98.81 245 ALA A C 1
ATOM 1842 O O . ALA A 1 245 ? -22.984 -13.578 0.058 1 98.81 245 ALA A O 1
ATOM 1843 N N . ALA A 1 246 ? -21.406 -13.125 -1.448 1 98.94 246 ALA A N 1
ATOM 1844 C CA . ALA A 1 246 ? -20.297 -13.406 -0.538 1 98.94 246 ALA A CA 1
ATOM 1845 C C . ALA A 1 246 ? -20.328 -12.469 0.666 1 98.94 246 ALA A C 1
ATOM 1847 O O . ALA A 1 246 ? -20.188 -12.914 1.81 1 98.94 246 ALA A O 1
ATOM 1848 N N . LEU A 1 247 ? -20.516 -11.172 0.388 1 98.75 247 LEU A N 1
ATOM 1849 C CA . LEU A 1 247 ? -20.531 -10.172 1.449 1 98.75 247 LEU A CA 1
ATOM 1850 C C . LEU A 1 247 ? -21.703 -10.406 2.402 1 98.75 247 LEU A C 1
ATOM 1852 O O . LEU A 1 247 ? -21.531 -10.328 3.623 1 98.75 247 LEU A O 1
ATOM 1856 N N . GLU A 1 248 ? -22.844 -10.68 1.835 1 98.75 248 GLU A N 1
ATOM 1857 C CA . GLU A 1 248 ? -24.031 -10.922 2.646 1 98.75 248 GLU A CA 1
ATOM 1858 C C . GLU A 1 248 ? -23.859 -12.164 3.514 1 98.75 248 GLU A C 1
ATOM 1860 O O . GLU A 1 248 ? -24.438 -12.25 4.602 1 98.75 248 GLU A O 1
ATOM 1865 N N . ALA A 1 249 ? -23.062 -13.086 3.035 1 98.88 249 ALA A N 1
ATOM 1866 C CA . ALA A 1 249 ? -22.859 -14.336 3.766 1 98.88 249 ALA A CA 1
ATOM 1867 C C . ALA A 1 249 ? -21.766 -14.172 4.82 1 98.88 249 ALA A C 1
ATOM 1869 O O . ALA A 1 249 ? -21.5 -15.094 5.598 1 98.88 249 ALA A O 1
ATOM 1870 N N . GLY A 1 250 ? -21.109 -13.016 4.844 1 98.75 250 GLY A N 1
ATOM 1871 C CA . GLY A 1 250 ? -20.203 -12.719 5.938 1 98.75 250 GLY A CA 1
ATOM 1872 C C . GLY A 1 250 ? -18.75 -12.664 5.504 1 98.75 250 GLY A C 1
ATOM 1873 O O . GLY A 1 250 ? -17.844 -12.633 6.34 1 98.75 250 GLY A O 1
ATOM 1874 N N . ALA A 1 251 ? -18.484 -12.672 4.266 1 98.94 251 ALA A N 1
ATOM 1875 C CA . ALA A 1 251 ? -17.109 -12.523 3.793 1 98.94 251 ALA A CA 1
ATOM 1876 C C . ALA A 1 251 ? -16.531 -11.188 4.227 1 98.94 251 ALA A C 1
ATOM 1878 O O . ALA A 1 251 ? -17.25 -10.203 4.379 1 98.94 251 ALA A O 1
ATOM 1879 N N . LEU A 1 252 ? -15.227 -11.156 4.469 1 98.88 252 LEU A N 1
ATOM 1880 C CA . LEU A 1 252 ? -14.508 -9.906 4.688 1 98.88 252 LEU A CA 1
ATOM 1881 C C . LEU A 1 252 ? -14.508 -9.055 3.422 1 98.88 252 LEU A C 1
ATOM 1883 O O . LEU A 1 252 ? -14.531 -7.82 3.5 1 98.88 252 LEU A O 1
ATOM 1887 N N . GLY A 1 253 ? -14.43 -9.648 2.314 1 98.81 253 GLY A N 1
ATOM 1888 C CA . GLY A 1 253 ? -14.398 -9.062 0.984 1 98.81 253 GLY A CA 1
ATOM 1889 C C . GLY A 1 253 ? -14.25 -10.094 -0.119 1 98.81 253 GLY A C 1
ATOM 1890 O O . GLY A 1 253 ? -14 -11.273 0.153 1 98.81 253 GLY A O 1
ATOM 1891 N N . SER A 1 254 ? -14.492 -9.664 -1.332 1 98.81 254 SER A N 1
ATOM 1892 C CA . SER A 1 254 ? -14.461 -10.539 -2.5 1 98.81 254 SER A CA 1
ATOM 1893 C C . SER A 1 254 ? -13.961 -9.789 -3.734 1 98.81 254 SER A C 1
ATOM 1895 O O . SER A 1 254 ? -14.047 -8.562 -3.803 1 98.81 254 SER A O 1
ATOM 1897 N N . GLY A 1 255 ? -13.406 -10.555 -4.645 1 98.69 255 GLY A N 1
ATOM 1898 C CA . GLY A 1 255 ? -12.883 -9.977 -5.867 1 98.69 255 GLY A CA 1
ATOM 1899 C C . GLY A 1 255 ? -12.484 -11.008 -6.902 1 98.69 255 GLY A C 1
ATOM 1900 O O . GLY A 1 255 ? -12.766 -12.203 -6.73 1 98.69 255 GLY A O 1
ATOM 1901 N N . ILE A 1 256 ? -11.953 -10.539 -7.965 1 98.31 256 ILE A N 1
ATOM 1902 C CA . ILE A 1 256 ? -11.5 -11.398 -9.055 1 98.31 256 ILE A CA 1
ATOM 1903 C C . ILE A 1 256 ? -10.156 -12.031 -8.688 1 98.31 256 ILE A C 1
ATOM 1905 O O . ILE A 1 256 ? -9.25 -11.336 -8.227 1 98.31 256 ILE A O 1
ATOM 1909 N N . SER A 1 257 ? -10.016 -13.312 -8.812 1 97.62 257 SER A N 1
ATOM 1910 C CA . SER A 1 257 ? -8.727 -13.977 -8.633 1 97.62 257 SER A CA 1
ATOM 1911 C C . SER A 1 257 ? -7.902 -13.93 -9.914 1 97.62 257 SER A C 1
ATOM 1913 O O . SER A 1 257 ? -8.297 -14.508 -10.93 1 97.62 257 SER A O 1
ATOM 1915 N N . GLY A 1 258 ? -6.762 -13.273 -9.812 1 94.94 258 GLY A N 1
ATOM 1916 C CA . GLY A 1 258 ? -5.934 -13.125 -11 1 94.94 258 GLY A CA 1
ATOM 1917 C C . GLY A 1 258 ? -6.664 -12.477 -12.164 1 94.94 258 GLY A C 1
ATOM 1918 O O . GLY A 1 258 ? -7.262 -11.414 -12.008 1 94.94 258 GLY A O 1
ATOM 1919 N N . SER A 1 259 ? -6.598 -13.117 -13.312 1 93.44 259 SER A N 1
ATOM 1920 C CA . SER A 1 259 ? -7.238 -12.594 -14.516 1 93.44 259 SER A CA 1
ATOM 1921 C C . SER A 1 259 ? -8.695 -13.039 -14.609 1 93.44 259 SER A C 1
ATOM 1923 O O . SER A 1 259 ? -9.43 -12.586 -15.484 1 93.44 259 SER A O 1
ATOM 1925 N N . GLY A 1 260 ? -9.164 -13.719 -13.641 1 94.88 260 GLY A N 1
ATOM 1926 C CA . GLY A 1 260 ? -10.445 -14.391 -13.789 1 94.88 260 GLY A CA 1
ATOM 1927 C C . GLY A 1 260 ? -10.359 -15.664 -14.602 1 94.88 260 GLY A C 1
ATOM 1928 O O . GLY A 1 260 ? -9.281 -16.047 -15.047 1 94.88 260 GLY A O 1
ATOM 1929 N N . PRO A 1 261 ? -11.484 -16.453 -14.602 1 96.69 261 PRO A N 1
ATOM 1930 C CA . PRO A 1 261 ? -12.836 -16.047 -14.211 1 96.69 261 PRO A CA 1
ATOM 1931 C C . PRO A 1 261 ? -13.148 -16.359 -12.75 1 96.69 261 PRO A C 1
ATOM 1933 O O . PRO A 1 261 ? -14.266 -16.125 -12.289 1 96.69 261 PRO A O 1
ATOM 1936 N N . SER A 1 262 ? -12.211 -16.875 -12 1 98.06 262 SER A N 1
ATOM 1937 C CA . SER A 1 262 ? -12.469 -17.203 -10.609 1 98.06 262 SER A CA 1
ATOM 1938 C C . SER A 1 262 ? -12.719 -15.961 -9.766 1 98.06 262 SER A C 1
ATOM 1940 O O . SER A 1 262 ? -12.109 -14.914 -10.008 1 98.06 262 SER A O 1
ATOM 1942 N N . VAL A 1 263 ? -13.633 -16.109 -8.859 1 98.75 263 VAL A N 1
ATOM 1943 C CA . VAL A 1 263 ? -13.945 -15.094 -7.867 1 98.75 263 VAL A CA 1
ATOM 1944 C C . VAL A 1 263 ? -13.648 -15.625 -6.469 1 98.75 263 VAL A C 1
ATOM 1946 O O . VAL A 1 263 ? -14.07 -16.719 -6.113 1 98.75 263 VAL A O 1
ATOM 1949 N N . PHE A 1 264 ? -12.852 -14.883 -5.75 1 98.88 264 PHE A N 1
ATOM 1950 C CA . PHE A 1 264 ? -12.5 -15.328 -4.402 1 98.88 264 PHE A CA 1
ATOM 1951 C C . PHE A 1 264 ? -13.258 -14.516 -3.357 1 98.88 264 PHE A C 1
ATOM 1953 O O . PHE A 1 264 ? -13.773 -13.438 -3.652 1 98.88 264 PHE A O 1
ATOM 1960 N N . ALA A 1 265 ? -13.414 -15.039 -2.184 1 98.94 265 ALA A N 1
ATOM 1961 C CA . ALA A 1 265 ? -13.836 -14.344 -0.97 1 98.94 265 ALA A CA 1
ATOM 1962 C C . ALA A 1 265 ? -12.938 -14.703 0.209 1 98.94 265 ALA A C 1
ATOM 1964 O O . ALA A 1 265 ? -12.625 -15.875 0.426 1 98.94 265 ALA A O 1
ATOM 1965 N N . LEU A 1 266 ? -12.469 -13.703 0.876 1 98.94 266 LEU A N 1
ATOM 1966 C CA . LEU A 1 266 ? -11.766 -13.938 2.135 1 98.94 266 LEU A CA 1
ATOM 1967 C C . LEU A 1 266 ? -12.734 -13.93 3.309 1 98.94 266 LEU A C 1
ATOM 1969 O O . LEU A 1 266 ? -13.688 -13.141 3.326 1 98.94 266 LEU A O 1
ATOM 1973 N N . CYS A 1 267 ? -12.453 -14.781 4.242 1 98.88 267 CYS A N 1
ATOM 1974 C CA . CYS A 1 267 ? -13.359 -14.977 5.367 1 98.88 267 CYS A CA 1
ATOM 1975 C C . CYS A 1 267 ? -12.586 -15.109 6.672 1 98.88 267 CYS A C 1
ATOM 1977 O O . CYS A 1 267 ? -11.43 -15.531 6.676 1 98.88 267 CYS A O 1
ATOM 1979 N N . GLN A 1 268 ? -13.234 -14.688 7.73 1 98.81 268 GLN A N 1
ATOM 1980 C CA . GLN A 1 268 ? -12.695 -14.93 9.062 1 98.81 268 GLN A CA 1
ATOM 1981 C C . GLN A 1 268 ? -13.258 -16.219 9.656 1 98.81 268 GLN A C 1
ATOM 1983 O O . GLN A 1 268 ? -14.352 -16.219 10.227 1 98.81 268 GLN A O 1
ATOM 1988 N N . GLY A 1 269 ? -12.516 -17.266 9.516 1 98.5 269 GLY A N 1
ATOM 1989 C CA . GLY A 1 269 ? -12.914 -18.547 10.07 1 98.5 269 GLY A CA 1
ATOM 1990 C C . GLY A 1 269 ? -13.547 -19.469 9.047 1 98.5 269 GLY A C 1
ATOM 1991 O O . GLY A 1 269 ? -14.062 -19.016 8.023 1 98.5 269 GLY A O 1
ATOM 1992 N N . GLU A 1 270 ? -13.555 -20.75 9.375 1 98.38 270 GLU A N 1
ATOM 1993 C CA . GLU A 1 270 ? -14.07 -21.797 8.5 1 98.38 270 GLU A CA 1
ATOM 1994 C C . GLU A 1 270 ? -15.578 -21.672 8.328 1 98.38 270 GLU A C 1
ATOM 1996 O O . GLU A 1 270 ? -16.109 -21.875 7.23 1 98.38 270 GLU A O 1
ATOM 2001 N N . SER A 1 271 ? -16.25 -21.391 9.367 1 98.69 271 SER A N 1
ATOM 2002 C CA . SER A 1 271 ? -17.703 -21.328 9.336 1 98.69 271 SER A CA 1
ATOM 2003 C C . SER A 1 271 ? -18.188 -20.297 8.312 1 98.69 271 SER A C 1
ATOM 2005 O O . SER A 1 271 ? -19.094 -20.578 7.527 1 98.69 271 SER A O 1
ATOM 2007 N N . LYS A 1 272 ? -17.547 -19.109 8.352 1 98.81 272 LYS A N 1
ATOM 2008 C CA . LYS A 1 272 ? -17.906 -18.062 7.387 1 98.81 272 LYS A CA 1
ATOM 2009 C C . LYS A 1 272 ? -17.547 -18.484 5.969 1 98.81 272 LYS A C 1
ATOM 2011 O O . LYS A 1 272 ? -18.281 -18.219 5.02 1 98.81 272 LYS A O 1
ATOM 2016 N N . ALA A 1 273 ? -16.453 -19.141 5.828 1 98.88 273 ALA A N 1
ATOM 2017 C CA . ALA A 1 273 ? -16.016 -19.594 4.512 1 98.88 273 ALA A CA 1
ATOM 2018 C C . ALA A 1 273 ? -17.016 -20.578 3.92 1 98.88 273 ALA A C 1
ATOM 2020 O O . ALA A 1 273 ? -17.312 -20.531 2.723 1 98.88 273 ALA A O 1
ATOM 2021 N N . ILE A 1 274 ? -17.531 -21.469 4.738 1 98.88 274 ILE A N 1
ATOM 2022 C CA . ILE A 1 274 ? -18.5 -22.453 4.301 1 98.88 274 ILE A CA 1
ATOM 2023 C C . ILE A 1 274 ? -19.828 -21.766 3.963 1 98.88 274 ILE A C 1
ATOM 2025 O O . ILE A 1 274 ? -20.484 -22.125 2.986 1 98.88 274 ILE A O 1
ATOM 2029 N N . ALA A 1 275 ? -20.203 -20.797 4.785 1 98.94 275 ALA A N 1
ATOM 2030 C CA . ALA A 1 275 ? -21.406 -20.031 4.492 1 98.94 275 ALA A CA 1
ATOM 2031 C C . ALA A 1 275 ? -21.281 -19.328 3.145 1 98.94 275 ALA A C 1
ATOM 2033 O O . ALA A 1 275 ? -22.25 -19.281 2.379 1 98.94 275 ALA A O 1
ATOM 2034 N N . VAL A 1 276 ? -20.156 -18.766 2.871 1 98.94 276 VAL A N 1
ATOM 2035 C CA . VAL A 1 276 ? -19.906 -18.078 1.601 1 98.94 276 VAL A CA 1
ATOM 2036 C C . VAL A 1 276 ? -19.984 -19.094 0.456 1 98.94 276 VAL A C 1
ATOM 2038 O O . VAL A 1 276 ? -20.547 -18.797 -0.601 1 98.94 276 VAL A O 1
ATOM 2041 N N . LYS A 1 277 ? -19.422 -20.281 0.66 1 98.94 277 LYS A N 1
ATOM 2042 C CA . LYS A 1 277 ? -19.531 -21.328 -0.349 1 98.94 277 LYS A CA 1
ATOM 2043 C C . LYS A 1 277 ? -20.984 -21.594 -0.735 1 98.94 277 LYS A C 1
ATOM 2045 O O . LYS A 1 277 ? -21.312 -21.672 -1.921 1 98.94 277 LYS A O 1
ATOM 2050 N N . THR A 1 278 ? -21.797 -21.703 0.251 1 98.88 278 THR A N 1
ATOM 2051 C CA . THR A 1 278 ? -23.219 -21.969 0.022 1 98.88 278 THR A CA 1
ATOM 2052 C C . THR A 1 278 ? -23.859 -20.828 -0.761 1 98.88 278 THR A C 1
ATOM 2054 O O . THR A 1 278 ? -24.609 -21.062 -1.703 1 98.88 278 THR A O 1
ATOM 2057 N N . ALA A 1 279 ? -23.531 -19.594 -0.393 1 98.88 279 ALA A N 1
ATOM 2058 C CA . ALA A 1 279 ? -24.094 -18.422 -1.046 1 98.88 279 ALA A CA 1
ATOM 2059 C C . ALA A 1 279 ? -23.656 -18.344 -2.504 1 98.88 279 ALA A C 1
ATOM 2061 O O . ALA A 1 279 ? -24.453 -18 -3.383 1 98.88 279 ALA A O 1
ATOM 2062 N N . LEU A 1 280 ? -22.406 -18.625 -2.771 1 98.88 280 LEU A N 1
ATOM 2063 C CA . LEU A 1 280 ? -21.891 -18.594 -4.137 1 98.88 280 LEU A CA 1
ATOM 2064 C C . LEU A 1 280 ? -22.547 -19.688 -4.984 1 98.88 280 LEU A C 1
ATOM 2066 O O . LEU A 1 280 ? -22.859 -19.453 -6.152 1 98.88 280 LEU A O 1
ATOM 2070 N N . ASN A 1 281 ? -22.688 -20.859 -4.379 1 98.75 281 ASN A N 1
ATOM 2071 C CA . ASN A 1 281 ? -23.375 -21.953 -5.066 1 98.75 281 ASN A CA 1
ATOM 2072 C C . ASN A 1 281 ? -24.781 -21.547 -5.496 1 98.75 281 ASN A C 1
ATOM 2074 O O . ASN A 1 281 ? -25.219 -21.891 -6.594 1 98.75 281 ASN A O 1
ATOM 2078 N N . GLU A 1 282 ? -25.438 -20.859 -4.676 1 98.62 282 GLU A N 1
ATOM 2079 C CA . GLU A 1 282 ? -26.812 -20.438 -4.961 1 98.62 282 GLU A CA 1
ATOM 2080 C C . GLU A 1 282 ? -26.859 -19.5 -6.164 1 98.62 282 GLU A C 1
ATOM 2082 O O . GLU A 1 282 ? -27.812 -19.516 -6.938 1 98.62 282 GLU A O 1
ATOM 2087 N N . VAL A 1 283 ? -25.828 -18.703 -6.32 1 98.38 283 VAL A N 1
ATOM 2088 C CA . VAL A 1 283 ? -25.797 -17.766 -7.441 1 98.38 283 VAL A CA 1
ATOM 2089 C C . VAL A 1 283 ? -25.578 -18.531 -8.742 1 98.38 283 VAL A C 1
ATOM 2091 O O . VAL A 1 283 ? -26.203 -18.203 -9.766 1 98.38 283 VAL A O 1
ATOM 2094 N N . TYR A 1 284 ? -24.766 -19.594 -8.742 1 97.81 284 TYR A N 1
ATOM 2095 C CA . TYR A 1 284 ? -24.312 -20.172 -10 1 97.81 284 TYR A CA 1
ATOM 2096 C C . TYR A 1 284 ? -25.094 -21.438 -10.328 1 97.81 284 TYR A C 1
ATOM 2098 O O . TYR A 1 284 ? -25.109 -21.891 -11.477 1 97.81 284 TYR A O 1
ATOM 2106 N N . GLN A 1 285 ? -25.75 -22.078 -9.367 1 97 285 GLN A N 1
ATOM 2107 C CA . GLN A 1 285 ? -26.297 -23.422 -9.516 1 97 285 GLN A CA 1
ATOM 2108 C C . GLN A 1 285 ? -27.297 -23.5 -10.656 1 97 285 GLN A C 1
ATOM 2110 O O . GLN A 1 285 ? -27.453 -24.531 -11.297 1 97 285 GLN A O 1
ATOM 2115 N N . ASP A 1 286 ? -27.953 -22.438 -11.039 1 94.12 286 ASP A N 1
ATOM 2116 C CA . ASP A 1 286 ? -29.016 -22.5 -12.047 1 94.12 286 ASP A CA 1
ATOM 2117 C C . ASP A 1 286 ? -28.578 -21.828 -13.344 1 94.12 286 ASP A C 1
ATOM 2119 O O . ASP A 1 286 ? -29.391 -21.594 -14.234 1 94.12 286 ASP A O 1
ATOM 2123 N N . LEU A 1 287 ? -27.312 -21.516 -13.523 1 95.12 287 LEU A N 1
ATOM 2124 C CA . LEU A 1 287 ? -26.844 -20.766 -14.68 1 95.12 287 LEU A CA 1
ATOM 2125 C C . LEU A 1 287 ? -26.469 -21.703 -15.828 1 95.12 287 LEU A C 1
ATOM 2127 O O . LEU A 1 287 ? -26.25 -21.25 -16.953 1 95.12 287 LEU A O 1
ATOM 2131 N N . GLY A 1 288 ? -26.328 -22.969 -15.57 1 94.19 288 GLY A N 1
ATOM 2132 C CA . GLY A 1 288 ? -25.938 -23.891 -16.609 1 94.19 288 GLY A CA 1
ATOM 2133 C C . GLY A 1 288 ? -24.453 -23.844 -16.938 1 94.19 288 GLY A C 1
ATOM 2134 O O . GLY A 1 288 ? -24.016 -24.406 -17.938 1 94.19 288 GLY A O 1
ATOM 2135 N N . ILE A 1 289 ? -23.703 -23.172 -16.219 1 94.44 289 ILE A N 1
ATOM 2136 C CA . ILE A 1 289 ? -22.266 -23.094 -16.359 1 94.44 289 ILE A CA 1
ATOM 2137 C C . ILE A 1 289 ? -21.594 -24.031 -15.359 1 94.44 289 ILE A C 1
ATOM 2139 O O . ILE A 1 289 ? -21.828 -23.938 -14.156 1 94.44 289 ILE A O 1
ATOM 2143 N N . PRO A 1 290 ? -20.828 -24.984 -15.922 1 96.06 290 PRO A N 1
ATOM 2144 C CA . PRO A 1 290 ? -20.078 -25.797 -14.961 1 96.06 290 PRO A CA 1
ATOM 2145 C C . PRO A 1 290 ? -19.141 -24.969 -14.094 1 96.06 290 PRO A C 1
ATOM 2147 O O . PRO A 1 290 ? -18.531 -24.016 -14.586 1 96.06 290 PRO A O 1
ATOM 2150 N N . TYR A 1 291 ? -19.016 -25.281 -12.828 1 97.38 291 TYR A N 1
ATOM 2151 C CA . TYR A 1 291 ? -18.156 -24.562 -11.898 1 97.38 291 TYR A CA 1
ATOM 2152 C C . TYR A 1 291 ? -17.734 -25.453 -10.734 1 97.38 291 TYR A C 1
ATOM 2154 O O . TYR A 1 291 ? -18.281 -26.547 -10.547 1 97.38 291 TYR A O 1
ATOM 2162 N N . GLU A 1 292 ? -16.734 -25.031 -10.039 1 96.88 292 GLU A N 1
ATOM 2163 C CA . GLU A 1 292 ? -16.281 -25.656 -8.797 1 96.88 292 GLU A CA 1
ATOM 2164 C C . GLU A 1 292 ? -16.109 -24.609 -7.695 1 96.88 292 GLU A C 1
ATOM 2166 O O . GLU A 1 292 ? -15.828 -23.438 -7.977 1 96.88 292 GLU A O 1
ATOM 2171 N N . ILE A 1 293 ? -16.375 -24.953 -6.465 1 98.56 293 ILE A N 1
ATOM 2172 C CA . ILE A 1 293 ? -16.156 -24.078 -5.324 1 98.56 293 ILE A CA 1
ATOM 2173 C C . ILE A 1 293 ? -15.211 -24.75 -4.328 1 98.56 293 ILE A C 1
ATOM 2175 O O . ILE A 1 293 ? -15.406 -25.922 -3.969 1 98.56 293 ILE A O 1
ATOM 2179 N N . ASN A 1 294 ? -14.25 -24.078 -3.945 1 98.25 294 ASN A N 1
ATOM 2180 C CA . ASN A 1 294 ? -13.25 -24.578 -3.008 1 98.25 294 ASN A CA 1
ATOM 2181 C C . ASN A 1 294 ? -13.141 -23.703 -1.77 1 98.25 294 ASN A C 1
ATOM 2183 O O . ASN A 1 294 ? -13.172 -22.469 -1.873 1 98.25 294 ASN A O 1
ATOM 2187 N N . VAL A 1 295 ? -13.125 -24.297 -0.597 1 98.69 295 VAL A N 1
ATOM 2188 C CA . VAL A 1 295 ? -12.859 -23.641 0.677 1 98.69 295 VAL A CA 1
ATOM 2189 C C . VAL A 1 295 ? -11.469 -24.031 1.185 1 98.69 295 VAL A C 1
ATOM 2191 O O . VAL A 1 295 ? -11.148 -25.219 1.251 1 98.69 295 VAL A O 1
ATOM 2194 N N . SER A 1 296 ? -10.727 -23.031 1.504 1 98.06 296 SER A N 1
ATOM 2195 C CA . SER A 1 296 ? -9.328 -23.328 1.804 1 98.06 296 SER A CA 1
ATOM 2196 C C . SER A 1 296 ? -8.773 -22.375 2.857 1 98.06 296 SER A C 1
ATOM 2198 O O . SER A 1 296 ? -9.086 -21.188 2.855 1 98.06 296 SER A O 1
ATOM 2200 N N . LYS A 1 297 ? -7.887 -22.922 3.74 1 97.88 297 LYS A N 1
ATOM 2201 C CA . LYS A 1 297 ? -6.988 -22.062 4.492 1 97.88 297 LYS A CA 1
ATOM 2202 C C . LYS A 1 297 ? -5.902 -21.484 3.588 1 97.88 297 LYS A C 1
ATOM 2204 O O . LYS A 1 297 ? -5.789 -21.859 2.422 1 97.88 297 LYS A O 1
ATOM 2209 N N . ILE A 1 298 ? -5.172 -20.547 4.125 1 98.69 298 ILE A N 1
ATOM 2210 C CA . ILE A 1 298 ? -3.988 -20.062 3.416 1 98.69 298 ILE A CA 1
ATOM 2211 C C . ILE A 1 298 ? -2.842 -21.062 3.596 1 98.69 298 ILE A C 1
ATOM 2213 O O . ILE A 1 298 ? -2.529 -21.453 4.719 1 98.69 298 ILE A O 1
ATOM 2217 N N . ASN A 1 299 ? -2.355 -21.547 2.516 1 98.69 299 ASN A N 1
ATOM 2218 C CA . ASN A 1 299 ? -1.218 -22.469 2.514 1 98.69 299 ASN A CA 1
ATOM 2219 C C . ASN A 1 299 ? 0.087 -21.734 2.826 1 98.69 299 ASN A C 1
ATOM 2221 O O . ASN A 1 299 ? 0.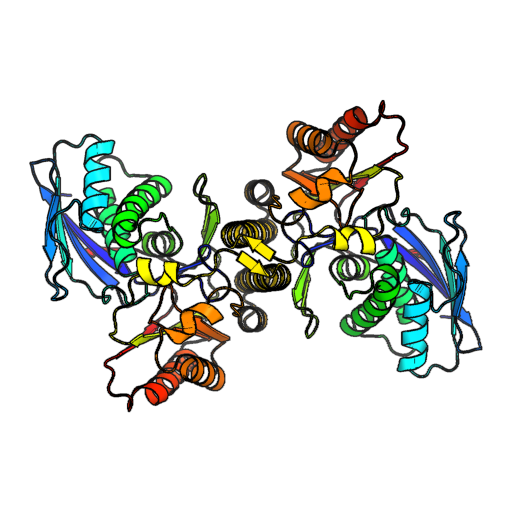582 -20.969 2.008 1 98.69 299 ASN A O 1
ATOM 2225 N N . ASN A 1 300 ? 0.701 -21.984 3.953 1 98.19 300 ASN A N 1
ATOM 2226 C CA . ASN A 1 300 ? 1.895 -21.266 4.387 1 98.19 300 ASN A CA 1
ATOM 2227 C C . ASN A 1 300 ? 3.168 -21.938 3.879 1 98.19 300 ASN A C 1
ATOM 2229 O O . ASN A 1 300 ? 4.262 -21.391 4.02 1 98.19 300 ASN A O 1
ATOM 2233 N N . GLN A 1 301 ? 3.057 -23.047 3.201 1 97.88 301 GLN A N 1
ATOM 2234 C CA . GLN A 1 301 ? 4.234 -23.812 2.818 1 97.88 301 GLN A CA 1
ATOM 2235 C C . GLN A 1 301 ? 4.57 -23.609 1.345 1 97.88 301 GLN A C 1
ATOM 2237 O O . GLN A 1 301 ? 5.746 -23.562 0.973 1 97.88 301 GLN A O 1
ATOM 2242 N N . GLY A 1 302 ? 3.551 -23.5 0.517 1 98.62 302 GLY A N 1
ATOM 2243 C CA . GLY A 1 302 ? 3.762 -23.531 -0.922 1 98.62 302 GLY A CA 1
ATOM 2244 C C . GLY A 1 302 ? 3.885 -24.938 -1.483 1 98.62 302 GLY A C 1
ATOM 2245 O O . GLY A 1 302 ? 3.115 -25.828 -1.116 1 98.62 302 GLY A O 1
ATOM 2246 N N . VAL A 1 303 ? 4.754 -25.109 -2.404 1 98.81 303 VAL A N 1
ATOM 2247 C CA . VAL A 1 303 ? 5.008 -26.438 -2.967 1 98.81 303 VAL A CA 1
ATOM 2248 C C . VAL A 1 303 ? 5.516 -27.375 -1.877 1 98.81 303 VAL A C 1
ATOM 2250 O O . VAL A 1 303 ? 6.332 -26.984 -1.041 1 98.81 303 VAL A O 1
ATOM 2253 N N . LYS A 1 304 ? 5.031 -28.531 -1.897 1 98.38 304 LYS A N 1
ATOM 2254 C CA . LYS A 1 304 ? 5.48 -29.484 -0.89 1 98.38 304 LYS A CA 1
ATOM 2255 C C . LYS A 1 304 ? 5.801 -30.828 -1.521 1 98.38 304 LYS A C 1
ATOM 2257 O O . LYS A 1 304 ? 5.223 -31.203 -2.547 1 98.38 304 LYS A O 1
ATOM 2262 N N . ILE A 1 305 ? 6.637 -31.594 -0.901 1 98.31 305 ILE A N 1
ATOM 2263 C CA . ILE A 1 305 ? 7.008 -32.938 -1.326 1 98.31 305 ILE A CA 1
ATOM 2264 C C . ILE A 1 305 ? 5.957 -33.938 -0.854 1 98.31 305 ILE A C 1
ATOM 2266 O O . ILE A 1 305 ? 5.508 -33.875 0.294 1 98.31 305 ILE A O 1
ATOM 2270 N N . LEU A 1 306 ? 5.434 -34.812 -1.599 1 97.56 306 LEU A N 1
ATOM 2271 C CA . LEU A 1 306 ? 4.453 -35.812 -1.243 1 97.56 306 LEU A CA 1
ATOM 2272 C C . LEU A 1 306 ? 5.141 -37.156 -0.938 1 97.56 306 LEU A C 1
ATOM 2274 O O . LEU A 1 306 ? 4.645 -37.938 -0.131 1 97.56 306 LEU A O 1
ATOM 2278 N N . GLU A 1 307 ? 6.121 -37.656 -1.582 1 84.69 307 GLU A N 1
ATOM 2279 C CA . GLU A 1 307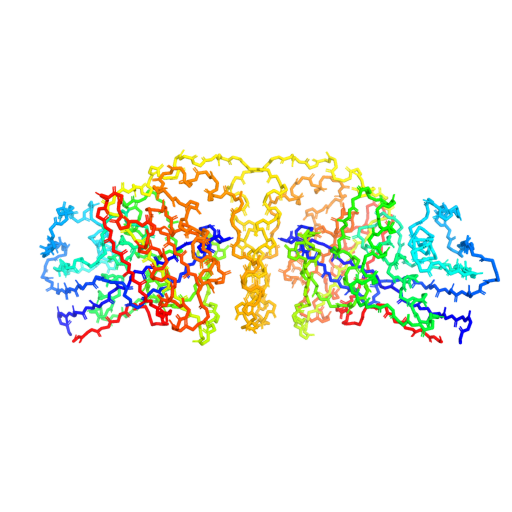 ? 6.84 -38.906 -1.387 1 84.69 307 GLU A CA 1
ATOM 2280 C C . GLU A 1 307 ? 8.312 -38.781 -1.756 1 84.69 307 GLU A C 1
ATOM 2282 O O . GLU A 1 307 ? 8.672 -37.969 -2.605 1 84.69 307 GLU A O 1
ATOM 2287 N N . MET B 1 1 ? -11.117 25.312 33.344 1 76.75 1 MET B N 1
ATOM 2288 C CA . MET B 1 1 ? -9.953 25.859 32.688 1 76.75 1 MET B CA 1
ATOM 2289 C C . MET B 1 1 ? -10.375 26.828 31.578 1 76.75 1 MET B C 1
ATOM 2291 O O . MET B 1 1 ? -11.266 26.516 30.766 1 76.75 1 MET B O 1
ATOM 2295 N N . ASP B 1 2 ? -9.75 28.109 31.594 1 93.75 2 ASP B N 1
ATOM 2296 C CA . ASP B 1 2 ? -10.266 29.109 30.656 1 93.75 2 ASP B CA 1
ATOM 2297 C C . ASP B 1 2 ? -9.227 29.438 29.594 1 93.75 2 ASP B C 1
ATOM 2299 O O . ASP B 1 2 ? -9.523 30.172 28.641 1 93.75 2 ASP B O 1
ATOM 2303 N N . GLN B 1 3 ? -8.023 28.828 29.781 1 97.62 3 GLN B N 1
ATOM 2304 C CA . GLN B 1 3 ? -6.961 29.078 28.812 1 97.62 3 GLN B CA 1
ATOM 2305 C C . GLN B 1 3 ? -5.992 27.906 28.75 1 97.62 3 GLN B C 1
ATOM 2307 O O . GLN B 1 3 ? -5.797 27.203 29.75 1 97.62 3 GLN B O 1
ATOM 2312 N N . ILE B 1 4 ? -5.398 27.703 27.609 1 98.25 4 ILE B N 1
ATOM 2313 C CA . ILE B 1 4 ? -4.43 26.625 27.438 1 98.25 4 ILE B CA 1
ATOM 2314 C C . ILE B 1 4 ? -3.395 27.016 26.391 1 98.25 4 ILE B C 1
ATOM 2316 O O . ILE B 1 4 ? -3.701 27.75 25.453 1 98.25 4 ILE B O 1
ATOM 2320 N N . LYS B 1 5 ? -2.178 26.609 26.609 1 98.75 5 LYS B N 1
ATOM 2321 C CA . LYS B 1 5 ? -1.081 26.781 25.656 1 98.75 5 LYS B CA 1
ATOM 2322 C C . LYS B 1 5 ? -0.627 25.453 25.078 1 98.75 5 LYS B C 1
ATOM 2324 O O . LYS B 1 5 ? -0.37 24.5 25.828 1 98.75 5 LYS B O 1
ATOM 2329 N N . VAL B 1 6 ? -0.503 25.375 23.766 1 98.75 6 VAL B N 1
ATOM 2330 C CA . VAL B 1 6 ? -0.162 24.094 23.141 1 98.75 6 VAL B CA 1
ATOM 2331 C C . VAL B 1 6 ? 0.941 24.312 22.109 1 98.75 6 VAL B C 1
ATOM 2333 O O . VAL B 1 6 ? 1.176 25.438 21.656 1 98.75 6 VAL B O 1
ATOM 2336 N N . PHE B 1 7 ? 1.707 23.266 21.859 1 98.81 7 PHE B N 1
ATOM 2337 C CA . PHE B 1 7 ? 2.639 23.141 20.75 1 98.81 7 PHE B CA 1
ATOM 2338 C C . PHE B 1 7 ? 2.09 22.203 19.688 1 98.81 7 PHE B C 1
ATOM 2340 O O . PHE B 1 7 ? 1.699 21.078 19.984 1 98.81 7 PHE B O 1
ATOM 2347 N N . SER B 1 8 ? 1.99 22.672 18.5 1 98.75 8 SER B N 1
ATOM 2348 C CA . SER B 1 8 ? 1.52 21.875 17.375 1 98.75 8 SER B CA 1
ATOM 2349 C C . SER B 1 8 ? 2.633 21.641 16.359 1 98.75 8 SER B C 1
ATOM 2351 O O . SER B 1 8 ? 3.133 22.594 15.758 1 98.75 8 SER B O 1
ATOM 2353 N N . PRO B 1 9 ? 3.002 20.453 16.094 1 98.88 9 PRO B N 1
ATOM 2354 C CA . PRO B 1 9 ? 4.195 20.141 15.305 1 98.88 9 PRO B CA 1
ATOM 2355 C C . PRO B 1 9 ? 3.943 20.234 13.797 1 98.88 9 PRO B C 1
ATOM 2357 O O . PRO B 1 9 ? 2.807 20.078 13.352 1 98.88 9 PRO B O 1
ATOM 2360 N N . GLY B 1 10 ? 5.047 20.516 13.078 1 98.62 10 GLY B N 1
ATOM 2361 C CA . GLY B 1 10 ? 5.023 20.297 11.641 1 98.62 10 GLY B CA 1
ATOM 2362 C C . GLY B 1 10 ? 4.945 18.828 11.258 1 98.62 10 GLY B C 1
ATOM 2363 O O . GLY B 1 10 ? 5.121 17.953 12.102 1 98.62 10 GLY B O 1
ATOM 2364 N N . THR B 1 11 ? 4.645 18.578 10 1 98.75 11 THR B N 1
ATOM 2365 C CA . THR B 1 11 ? 4.469 17.219 9.5 1 98.75 11 THR B CA 1
ATOM 2366 C C . THR B 1 11 ? 5.062 17.078 8.102 1 98.75 11 THR B C 1
ATOM 2368 O O . THR B 1 11 ? 5.207 18.062 7.383 1 98.75 11 THR B O 1
ATOM 2371 N N . ILE B 1 12 ? 5.527 15.922 7.762 1 98.69 12 ILE B N 1
ATOM 2372 C CA . ILE B 1 12 ? 5.82 15.508 6.395 1 98.69 12 ILE B CA 1
ATOM 2373 C C . ILE B 1 12 ? 4.66 14.672 5.848 1 98.69 12 ILE B C 1
ATOM 2375 O O . ILE B 1 12 ? 4.277 13.664 6.449 1 98.69 12 ILE B O 1
ATOM 2379 N N . ALA B 1 13 ? 4.059 15.086 4.793 1 97.5 13 ALA B N 1
ATOM 2380 C CA . ALA B 1 13 ? 3.002 14.305 4.156 1 97.5 13 ALA B CA 1
ATOM 2381 C C . ALA B 1 13 ? 3.514 13.617 2.895 1 97.5 13 ALA B C 1
ATOM 2383 O O . ALA B 1 13 ? 4.617 13.906 2.424 1 97.5 13 ALA B O 1
ATOM 2384 N N . ASN B 1 14 ? 2.766 12.648 2.361 1 96.88 14 ASN B N 1
ATOM 2385 C CA . ASN B 1 14 ? 3.053 11.844 1.181 1 96.88 14 ASN B CA 1
ATOM 2386 C C . ASN B 1 14 ? 4.164 10.836 1.45 1 96.88 14 ASN B C 1
ATOM 2388 O O . ASN B 1 14 ? 4.047 9.656 1.094 1 96.88 14 ASN B O 1
ATOM 2392 N N . VAL B 1 15 ? 5.242 11.367 2.061 1 98.25 15 VAL B N 1
ATOM 2393 C CA . VAL B 1 15 ? 6.367 10.508 2.408 1 98.25 15 VAL B CA 1
ATOM 2394 C C . VAL B 1 15 ? 6.797 9.695 1.188 1 98.25 15 VAL B C 1
ATOM 2396 O O . VAL B 1 15 ? 6.953 8.477 1.271 1 98.25 15 VAL B O 1
ATOM 2399 N N . SER B 1 16 ? 6.906 10.305 0.082 1 98 16 SER B N 1
ATOM 2400 C CA . SER B 1 16 ? 7.312 9.781 -1.216 1 98 16 SER B CA 1
ATOM 2401 C C . SER B 1 16 ? 6.219 8.922 -1.834 1 98 16 SER B C 1
ATOM 2403 O O . SER B 1 16 ? 5.438 9.398 -2.662 1 98 16 SER B O 1
ATOM 2405 N N . CYS B 1 17 ? 6.02 7.738 -1.332 1 98.5 17 CYS B N 1
ATOM 2406 C CA . CYS B 1 17 ? 5.164 6.773 -2.014 1 98.5 17 CYS B CA 1
ATOM 2407 C C . CYS B 1 17 ? 3.748 6.809 -1.452 1 98.5 17 CYS B C 1
ATOM 2409 O O . CYS B 1 17 ? 2.896 6.016 -1.855 1 98.5 17 CYS B O 1
ATOM 2411 N N . GLY B 1 18 ? 3.455 7.691 -0.528 1 98.44 18 GLY B N 1
ATOM 2412 C CA . GLY B 1 18 ? 2.152 7.723 0.119 1 98.44 18 GLY B CA 1
ATOM 2413 C C . GLY B 1 18 ? 1.401 9.023 -0.115 1 98.44 18 GLY B C 1
ATOM 2414 O O . GLY B 1 18 ? 0.921 9.648 0.833 1 98.44 18 GLY B O 1
ATOM 2415 N N . PHE B 1 19 ? 1.318 9.469 -1.414 1 98 19 PHE B N 1
ATOM 2416 C CA . PHE B 1 19 ? 0.634 10.703 -1.764 1 98 19 PHE B CA 1
ATOM 2417 C C . PHE B 1 19 ? -0.804 10.688 -1.26 1 98 19 PHE B C 1
ATOM 2419 O O . PHE B 1 19 ? -1.586 9.805 -1.625 1 98 19 PHE B O 1
ATOM 2426 N N . ASP B 1 20 ? -1.143 11.57 -0.39 1 96.75 20 ASP B N 1
ATOM 2427 C CA . ASP B 1 20 ? -2.463 11.836 0.175 1 96.75 20 ASP B CA 1
ATOM 2428 C C . ASP B 1 20 ? -2.867 10.734 1.157 1 96.75 20 ASP B C 1
ATOM 2430 O O . ASP B 1 20 ? -3.938 10.805 1.766 1 96.75 20 ASP B O 1
ATOM 2434 N N . VAL B 1 21 ? -1.965 9.742 1.433 1 98.31 21 VAL B N 1
ATOM 2435 C CA . VAL B 1 21 ? -2.436 8.648 2.283 1 98.31 21 VAL B CA 1
ATOM 2436 C C . VAL B 1 21 ? -1.478 8.461 3.457 1 98.31 21 VAL B C 1
ATOM 2438 O O . VAL B 1 21 ? -1.738 7.652 4.352 1 98.31 21 VAL B O 1
ATOM 2441 N N . LEU B 1 22 ? -0.383 9.211 3.496 1 98.69 22 LEU B N 1
ATOM 2442 C CA . LEU B 1 22 ? 0.58 9.016 4.574 1 98.69 22 LEU B CA 1
ATOM 2443 C C . LEU B 1 22 ? 1.102 10.359 5.082 1 98.69 22 LEU B C 1
ATOM 2445 O O . LEU B 1 22 ? 1.364 11.266 4.289 1 98.69 22 LEU B O 1
ATOM 2449 N N . GLY B 1 23 ? 1.311 10.438 6.375 1 98.75 23 GLY B N 1
ATOM 2450 C CA . GLY B 1 23 ? 2.004 11.555 6.992 1 98.75 23 GLY B CA 1
ATOM 2451 C C . GLY B 1 23 ? 2.723 11.172 8.273 1 98.75 23 GLY B C 1
ATOM 2452 O O . GLY B 1 23 ? 2.432 10.141 8.875 1 98.75 23 GLY B O 1
ATOM 2453 N N . LEU B 1 24 ? 3.678 11.961 8.656 1 98.88 24 LEU B N 1
ATOM 2454 C CA . LEU B 1 24 ? 4.352 11.75 9.938 1 98.88 24 LEU B CA 1
ATOM 2455 C C . LEU B 1 24 ? 4.637 13.086 10.625 1 98.88 24 LEU B C 1
ATOM 2457 O O . LEU B 1 24 ? 4.824 14.102 9.953 1 98.88 24 LEU B O 1
ATOM 2461 N N . ALA B 1 25 ? 4.668 13.102 11.883 1 98.88 25 ALA B N 1
ATOM 2462 C CA . ALA B 1 25 ? 4.855 14.312 12.68 1 98.88 25 ALA B CA 1
ATOM 2463 C C . ALA B 1 25 ? 6.328 14.508 13.031 1 98.88 25 ALA B C 1
ATOM 2465 O O . ALA B 1 25 ? 7.035 13.547 13.336 1 98.88 25 ALA B O 1
ATOM 2466 N N . LEU B 1 26 ? 6.734 15.711 12.992 1 98.69 26 LEU B N 1
ATOM 2467 C CA . LEU B 1 26 ? 8.078 16.094 13.406 1 98.69 26 LEU B CA 1
ATOM 2468 C C . LEU B 1 26 ? 8.086 16.578 14.852 1 98.69 26 LEU B C 1
ATOM 2470 O O . LEU B 1 26 ? 7.062 17.047 15.359 1 98.69 26 LEU B O 1
ATOM 2474 N N . GLU B 1 27 ? 9.242 16.516 15.477 1 98.06 27 GLU B N 1
ATOM 2475 C CA . GLU B 1 27 ? 9.375 17.125 16.797 1 98.06 27 GLU B CA 1
ATOM 2476 C C . GLU B 1 27 ? 9.43 18.641 16.703 1 98.06 27 GLU B C 1
ATOM 2478 O O . GLU B 1 27 ? 8.859 19.344 17.531 1 98.06 27 GLU B O 1
ATOM 2483 N N . THR B 1 28 ? 10.188 19.109 15.758 1 96.75 28 THR B N 1
ATOM 2484 C CA . THR B 1 28 ? 10.328 20.531 15.414 1 96.75 28 THR B CA 1
ATOM 2485 C C . THR B 1 28 ? 10.516 20.703 13.914 1 96.75 28 THR B C 1
ATOM 2487 O O . THR B 1 28 ? 11.008 19.797 13.234 1 96.75 28 THR B O 1
ATOM 2490 N N . PRO B 1 29 ? 10.07 21.812 13.414 1 97.31 29 PRO B N 1
ATOM 2491 C CA . PRO B 1 29 ? 9.461 22.969 14.055 1 97.31 29 PRO B CA 1
ATOM 2492 C C . PRO B 1 29 ? 7.98 22.766 14.367 1 97.31 29 PRO B C 1
ATOM 2494 O O . PRO B 1 29 ? 7.434 21.688 14.094 1 97.31 29 PRO B O 1
ATOM 2497 N N . GLY B 1 30 ? 7.34 23.734 15 1 98.06 30 GLY B N 1
ATOM 2498 C CA . GLY B 1 30 ? 5.918 23.75 15.289 1 98.06 30 GLY B CA 1
ATOM 2499 C C . GLY B 1 30 ? 5.395 25.109 15.688 1 98.06 30 GLY B C 1
ATOM 2500 O O . GLY B 1 30 ? 6.172 26.062 15.852 1 98.06 30 GLY B O 1
ATOM 2501 N N . ASP B 1 31 ? 4.129 25.203 15.75 1 98.12 31 ASP B N 1
ATOM 2502 C CA . ASP B 1 31 ? 3.449 26.422 16.188 1 98.12 31 ASP B CA 1
ATOM 2503 C C . ASP B 1 31 ? 3.189 26.391 17.703 1 98.12 31 ASP B C 1
ATOM 2505 O O . ASP B 1 31 ? 2.973 25.312 18.266 1 98.12 31 ASP B O 1
ATOM 2509 N N . VAL B 1 32 ? 3.248 27.562 18.297 1 98.62 32 VAL B N 1
ATOM 2510 C CA . VAL B 1 32 ? 2.766 27.719 19.672 1 98.62 32 VAL B CA 1
ATOM 2511 C C . VAL B 1 32 ? 1.468 28.531 19.656 1 98.62 32 VAL B C 1
ATOM 2513 O O . VAL B 1 32 ? 1.394 29.594 19.047 1 98.62 32 VAL B O 1
ATOM 2516 N N . MET B 1 33 ? 0.463 27.969 20.328 1 98.62 33 MET B N 1
ATOM 2517 C CA . MET B 1 33 ? -0.854 28.609 20.328 1 98.62 33 MET B CA 1
ATOM 2518 C C . MET B 1 33 ? -1.406 28.719 21.734 1 98.62 33 MET B C 1
ATOM 2520 O O . MET B 1 33 ? -1.241 27.812 22.547 1 98.62 33 MET B O 1
ATOM 2524 N N . VAL B 1 34 ? -2.004 29.828 22.016 1 98.75 34 VAL B N 1
ATOM 2525 C CA . VAL B 1 34 ? -2.754 30.031 23.25 1 98.75 34 VAL B CA 1
ATOM 2526 C C . VAL B 1 34 ? -4.23 30.25 22.938 1 98.75 34 VAL B C 1
ATOM 2528 O O . VAL B 1 34 ? -4.578 31.141 22.141 1 98.75 34 VAL B O 1
ATOM 2531 N N . VAL B 1 35 ? -5.043 29.438 23.5 1 98.69 35 VAL B N 1
ATOM 2532 C CA . VAL B 1 35 ? -6.484 29.547 23.297 1 98.69 35 VAL B CA 1
ATOM 2533 C C . VAL B 1 35 ? -7.172 29.891 24.609 1 98.69 35 VAL B C 1
ATOM 2535 O O . VAL B 1 35 ? -6.969 29.219 25.625 1 98.69 35 VAL B O 1
ATOM 2538 N N . LYS B 1 36 ? -7.984 30.953 24.562 1 98.56 36 LYS B N 1
ATOM 2539 C CA . LYS B 1 36 ? -8.703 31.438 25.734 1 98.56 36 LYS B CA 1
ATOM 2540 C C . LYS B 1 36 ? -10.203 31.547 25.453 1 98.56 36 LYS B C 1
ATOM 2542 O O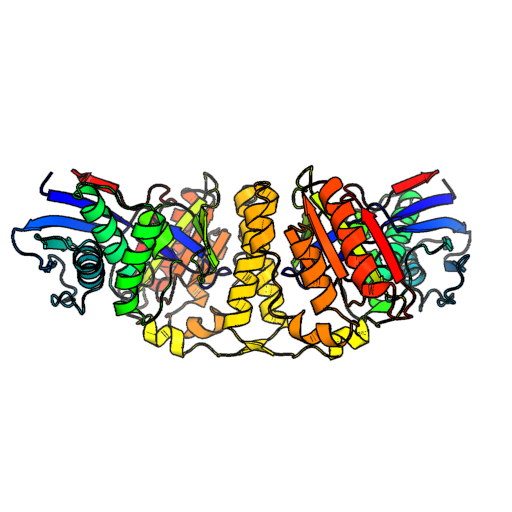 . LYS B 1 36 ? -10.617 32.031 24.406 1 98.56 36 LYS B O 1
ATOM 2547 N N . LYS B 1 37 ? -10.992 31.094 26.406 1 98.19 37 LYS B N 1
ATOM 2548 C CA . LYS B 1 37 ? -12.438 31.297 26.297 1 98.19 37 LYS B CA 1
ATOM 2549 C C . LYS B 1 37 ? -12.812 32.781 26.422 1 98.19 37 LYS B C 1
ATOM 2551 O O . LYS B 1 37 ? -12.227 33.5 27.234 1 98.19 37 LYS B O 1
ATOM 2556 N N . ILE B 1 38 ? -13.773 33.094 25.641 1 98.06 38 ILE B N 1
ATOM 2557 C CA . ILE B 1 38 ? -14.344 34.438 25.766 1 98.06 38 ILE B CA 1
ATOM 2558 C C . ILE B 1 38 ? -15.867 34.344 25.828 1 98.06 38 ILE B C 1
ATOM 2560 O O . ILE B 1 38 ? -16.453 33.344 25.406 1 98.06 38 ILE B O 1
ATOM 2564 N N . ASP B 1 39 ? -16.562 35.406 26.281 1 95.88 39 ASP B N 1
ATOM 2565 C CA . ASP B 1 39 ? -17.969 35.344 26.672 1 95.88 39 ASP B CA 1
ATOM 2566 C C . ASP B 1 39 ? -18.891 35.344 25.453 1 95.88 39 ASP B C 1
ATOM 2568 O O . ASP B 1 39 ? -20.031 34.875 25.516 1 95.88 39 ASP B O 1
ATOM 2572 N N . ALA B 1 40 ? -18.453 35.719 24.312 1 96.56 40 ALA B N 1
ATOM 2573 C CA . ALA B 1 40 ? -19.266 35.75 23.094 1 96.56 40 ALA B CA 1
ATOM 2574 C C . ALA B 1 40 ? -18.906 34.562 22.188 1 96.56 40 ALA B C 1
ATOM 2576 O O . ALA B 1 40 ? -17.75 34.188 22.078 1 96.56 40 ALA B O 1
ATOM 2577 N N . PRO B 1 41 ? -19.891 34.031 21.562 1 97.5 41 PRO B N 1
ATOM 2578 C CA . PRO B 1 41 ? -19.625 32.906 20.656 1 97.5 41 PRO B CA 1
ATOM 2579 C C . PRO B 1 41 ? -18.984 33.312 19.344 1 97.5 41 PRO B C 1
ATOM 2581 O O . PRO B 1 41 ? -19.547 33.094 18.281 1 97.5 41 PRO B O 1
ATOM 2584 N N . LEU B 1 42 ? -17.859 33.906 19.422 1 97.75 42 LEU B N 1
ATOM 2585 C CA . LEU B 1 42 ? -17.062 34.344 18.281 1 97.75 42 LEU B CA 1
ATOM 2586 C C . LEU B 1 42 ? -15.617 33.875 18.406 1 97.75 42 LEU B C 1
ATOM 2588 O O . LEU B 1 42 ? -15.25 33.25 19.391 1 97.75 42 LEU B O 1
ATOM 2592 N N . VAL B 1 43 ? -14.844 34.125 17.375 1 98.69 43 VAL B N 1
ATOM 2593 C CA . VAL B 1 43 ? -13.43 33.75 17.359 1 98.69 43 VAL B CA 1
ATOM 2594 C C . VAL B 1 43 ? -12.578 34.969 17.047 1 98.69 43 VAL B C 1
ATOM 2596 O O . VAL B 1 43 ? -12.867 35.719 16.109 1 98.69 43 VAL B O 1
ATOM 2599 N N . GLN B 1 44 ? -11.641 35.219 17.859 1 98.5 44 GLN B N 1
ATOM 2600 C CA . GLN B 1 44 ? -10.641 36.25 17.625 1 98.5 44 GLN B CA 1
ATOM 2601 C C . GLN B 1 44 ? -9.258 35.656 17.391 1 98.5 44 GLN B C 1
ATOM 2603 O O . GLN B 1 44 ? -8.828 34.781 18.141 1 98.5 44 GLN B O 1
ATOM 2608 N N . ILE B 1 45 ? -8.594 36.125 16.375 1 98.12 45 ILE B N 1
ATOM 2609 C CA . ILE B 1 45 ? -7.277 35.594 16.031 1 98.12 45 ILE B CA 1
ATOM 2610 C C . ILE B 1 45 ? -6.223 36.688 16.219 1 98.12 45 ILE B C 1
ATOM 2612 O O . ILE B 1 45 ? -6.375 37.812 15.711 1 98.12 45 ILE B O 1
ATOM 2616 N N . ILE B 1 46 ? -5.203 36.375 16.906 1 97.5 46 ILE B N 1
ATOM 2617 C CA . ILE B 1 46 ? -4.059 37.281 17.094 1 97.5 46 ILE B CA 1
ATOM 2618 C C . ILE B 1 46 ? -2.781 36.562 16.656 1 97.5 46 ILE B C 1
ATOM 2620 O O . ILE B 1 46 ? -2.449 35.5 17.172 1 97.5 46 ILE B O 1
ATOM 2624 N N . HIS B 1 47 ? -2.072 37.125 15.734 1 96.5 47 HIS B N 1
ATOM 2625 C CA . HIS B 1 47 ? -0.781 36.594 15.312 1 96.5 47 HIS B CA 1
ATOM 2626 C C . HIS B 1 47 ? 0.368 37.344 16 1 96.5 47 HIS B C 1
ATOM 2628 O O . HIS B 1 47 ? 0.389 38.562 16.047 1 96.5 47 HIS B O 1
ATOM 2634 N N . LEU B 1 48 ? 1.258 36.562 16.484 1 96.25 48 LEU B N 1
ATOM 2635 C CA . LEU B 1 48 ? 2.477 37.156 17.047 1 96.25 48 LEU B CA 1
ATOM 2636 C C . LEU B 1 48 ? 3.605 37.125 16.016 1 96.25 48 LEU B C 1
ATOM 2638 O O . LEU B 1 48 ? 4.609 37.812 16.172 1 96.25 48 LEU B O 1
ATOM 2642 N N . ASP B 1 49 ? 3.477 36.281 14.992 1 90.56 49 ASP B N 1
ATOM 2643 C CA . ASP B 1 49 ? 4.477 36.094 13.945 1 90.56 49 ASP B CA 1
ATOM 2644 C C . ASP B 1 49 ? 4.355 37.188 12.883 1 90.56 49 ASP B C 1
ATOM 2646 O O . ASP B 1 49 ? 3.453 38.031 12.945 1 90.56 49 ASP B O 1
ATOM 2650 N N . ALA B 1 50 ? 5.23 37.156 11.906 1 87.62 50 ALA B N 1
ATOM 2651 C CA . ALA B 1 50 ? 5.297 38.219 10.914 1 87.62 50 ALA B CA 1
ATOM 2652 C C . ALA B 1 50 ? 4.781 37.75 9.562 1 87.62 50 ALA B C 1
ATOM 2654 O O . ALA B 1 50 ? 5.145 38.312 8.523 1 87.62 50 ALA B O 1
ATOM 2655 N N . TYR B 1 51 ? 3.977 36.75 9.469 1 90.94 51 TYR B N 1
ATOM 2656 C CA . TYR B 1 51 ? 3.592 36.156 8.188 1 90.94 51 TYR B CA 1
ATOM 2657 C C . TYR B 1 51 ? 2.326 36.812 7.645 1 90.94 51 TYR B C 1
ATOM 2659 O O . TYR B 1 51 ? 1.92 36.562 6.512 1 90.94 51 TYR B O 1
ATOM 2667 N N . ASN B 1 52 ? 1.679 37.719 8.422 1 91.06 52 ASN B N 1
ATOM 2668 C CA . ASN B 1 52 ? 0.525 38.5 7.992 1 91.06 52 ASN B CA 1
ATOM 2669 C C . ASN B 1 52 ? -0.603 37.594 7.488 1 91.06 52 ASN B C 1
ATOM 2671 O O . ASN B 1 52 ? -1.161 37.844 6.414 1 91.06 52 ASN B O 1
ATOM 2675 N N . LEU B 1 53 ? -0.897 36.562 8.203 1 93.44 53 LEU B N 1
ATOM 2676 C CA . LEU B 1 53 ? -2.01 35.688 7.863 1 93.44 53 LEU B CA 1
ATOM 2677 C C . LEU B 1 53 ? -3.344 36.344 8.227 1 93.44 53 LEU B C 1
ATOM 2679 O O . LEU B 1 53 ? -3.393 37.219 9.07 1 93.44 53 LEU B O 1
ATOM 2683 N N . PRO B 1 54 ? -4.43 35.906 7.523 1 95 54 PRO B N 1
ATOM 2684 C CA . PRO B 1 54 ? -5.742 36.5 7.793 1 95 54 PRO B CA 1
ATOM 2685 C C . PRO B 1 54 ? -6.152 36.375 9.258 1 95 54 PRO B C 1
ATOM 2687 O O . PRO B 1 54 ? -5.914 35.344 9.891 1 95 54 PRO B O 1
ATOM 2690 N N . THR B 1 55 ? -6.793 37.438 9.781 1 97 55 THR B N 1
ATOM 2691 C CA . THR B 1 55 ? -7.305 37.438 11.141 1 97 55 THR B CA 1
ATOM 2692 C C . THR B 1 55 ? -8.82 37.25 11.148 1 97 55 THR B C 1
ATOM 2694 O O . THR B 1 55 ? -9.422 37 12.203 1 97 55 THR B O 1
ATOM 2697 N N . ASP B 1 56 ? -9.406 37.344 9.922 1 97.69 56 ASP B N 1
ATOM 2698 C CA . ASP B 1 56 ? -10.797 36.938 9.781 1 97.69 56 ASP B CA 1
ATOM 2699 C C . ASP B 1 56 ? -10.953 35.438 10.016 1 97.69 56 ASP B C 1
ATOM 2701 O O . ASP B 1 56 ? -10.414 34.625 9.266 1 97.69 56 ASP B O 1
ATOM 2705 N N . PRO B 1 57 ? -11.727 35.094 11.023 1 97.94 57 PRO B N 1
ATOM 2706 C CA . PRO B 1 57 ? -11.82 33.688 11.367 1 97.94 57 PRO B CA 1
ATOM 2707 C C . PRO B 1 57 ? -12.312 32.812 10.211 1 97.94 57 PRO B C 1
ATOM 2709 O O . PRO B 1 57 ? -11.914 31.656 10.086 1 97.94 57 PRO B O 1
ATOM 2712 N N . GLU B 1 58 ? -13.102 33.312 9.305 1 97.19 58 GLU B N 1
ATOM 2713 C CA . GLU B 1 58 ? -13.641 32.562 8.18 1 97.19 58 GLU B CA 1
ATOM 2714 C C . GLU B 1 58 ? -12.57 32.312 7.121 1 97.19 58 GLU B C 1
ATOM 2716 O O . GLU B 1 58 ? -12.711 31.406 6.289 1 97.19 58 GLU B O 1
ATOM 2721 N N . GLN B 1 59 ? -11.57 33.062 7.219 1 96.38 59 GLN B N 1
ATOM 2722 C CA . GLN B 1 59 ? -10.516 32.969 6.211 1 96.38 59 GLN B CA 1
ATOM 2723 C C . GLN B 1 59 ? -9.219 32.438 6.816 1 96.38 59 GLN B C 1
ATOM 2725 O O . GLN B 1 59 ? -8.172 32.469 6.164 1 96.38 59 GLN B O 1
ATOM 2730 N N . ASN B 1 60 ? -9.281 32.125 8.055 1 97.06 60 ASN B N 1
ATOM 2731 C CA . ASN B 1 60 ? -8.148 31.594 8.805 1 97.06 60 ASN B CA 1
ATOM 2732 C C . ASN B 1 60 ? -8.359 30.125 9.172 1 97.06 60 ASN B C 1
ATOM 2734 O O . ASN B 1 60 ? -9.43 29.75 9.656 1 97.06 60 ASN B O 1
ATOM 2738 N N . VAL B 1 61 ? -7.332 29.344 8.953 1 96.44 61 VAL B N 1
ATOM 2739 C CA . VAL B 1 61 ? -7.426 27.906 9.125 1 96.44 61 VAL B CA 1
ATOM 2740 C C . VAL B 1 61 ? -7.84 27.578 10.555 1 96.44 61 VAL B C 1
ATOM 2742 O O . VAL B 1 61 ? -8.758 26.781 10.781 1 96.44 61 VAL B O 1
ATOM 2745 N N . ALA B 1 62 ? -7.191 28.156 11.57 1 98.19 62 ALA B N 1
ATOM 2746 C CA . ALA B 1 62 ? -7.527 27.938 12.977 1 98.19 62 ALA B CA 1
ATOM 2747 C C . ALA B 1 62 ? -8.906 28.516 13.305 1 98.19 62 ALA B C 1
ATOM 2749 O O . ALA B 1 62 ? -9.68 27.891 14.039 1 98.19 62 ALA B O 1
ATOM 2750 N N . GLY B 1 63 ? -9.156 29.688 12.766 1 98.56 63 GLY B N 1
ATOM 2751 C CA . GLY B 1 63 ? -10.438 30.328 12.984 1 98.56 63 GLY B CA 1
ATOM 2752 C C . GLY B 1 63 ? -11.609 29.516 12.477 1 98.56 63 GLY B C 1
ATOM 2753 O O . GLY B 1 63 ? -12.609 29.344 13.18 1 98.56 63 GLY B O 1
ATOM 2754 N N . LYS B 1 64 ? -11.461 29.062 11.25 1 98.38 64 LYS B N 1
ATOM 2755 C CA . LYS B 1 64 ? -12.539 28.281 10.641 1 98.38 64 LYS B CA 1
ATOM 2756 C C . LYS B 1 64 ? -12.82 27.016 11.445 1 98.38 64 LYS B C 1
ATOM 2758 O O . LYS B 1 64 ? -13.984 26.641 11.625 1 98.38 64 LYS B O 1
ATOM 2763 N N . ALA B 1 65 ? -11.812 26.328 11.883 1 98.62 65 ALA B N 1
ATOM 2764 C CA . ALA B 1 65 ? -11.969 25.125 12.695 1 98.62 65 ALA B CA 1
ATOM 2765 C C . ALA B 1 65 ? -12.695 25.453 14 1 98.62 65 ALA B C 1
ATOM 2767 O O . ALA B 1 65 ? -13.609 24.719 14.406 1 98.62 65 ALA B O 1
ATOM 2768 N N . ALA B 1 66 ? -12.312 26.547 14.641 1 98.81 66 ALA B N 1
ATOM 2769 C CA . ALA B 1 66 ? -12.93 26.953 15.898 1 98.81 66 ALA B CA 1
ATOM 2770 C C . ALA B 1 66 ? -14.398 27.312 15.703 1 98.81 66 ALA B C 1
ATOM 2772 O O . ALA B 1 66 ? -15.25 26.906 16.5 1 98.81 66 ALA B O 1
ATOM 2773 N N . LEU B 1 67 ? -14.641 28.047 14.648 1 98.75 67 LEU B N 1
ATOM 2774 C CA . LEU B 1 67 ? -16.016 28.422 14.344 1 98.75 67 LEU B CA 1
ATOM 2775 C C . LEU B 1 67 ? -16.891 27.188 14.141 1 98.75 67 LEU B C 1
ATOM 2777 O O . LEU B 1 67 ? -18.031 27.156 14.578 1 98.75 67 LEU B O 1
ATOM 2781 N N . ALA B 1 68 ? -16.359 26.219 13.453 1 98.69 68 ALA B N 1
ATOM 2782 C CA . ALA B 1 68 ? -17.094 24.984 13.211 1 98.69 68 ALA B CA 1
ATOM 2783 C C . ALA B 1 68 ? -17.484 24.312 14.516 1 98.69 68 ALA B C 1
ATOM 2785 O O . ALA B 1 68 ? -18.594 23.797 14.656 1 98.69 68 ALA B O 1
ATOM 2786 N N . ILE B 1 69 ? -16.578 24.297 15.469 1 98.75 69 ILE B N 1
ATOM 2787 C CA . ILE B 1 69 ? -16.844 23.703 16.766 1 98.75 69 ILE B CA 1
ATOM 2788 C C . ILE B 1 69 ? -17.938 24.469 17.484 1 98.75 69 ILE B C 1
ATOM 2790 O O . ILE B 1 69 ? -18.891 23.891 18 1 98.75 69 ILE B O 1
ATOM 2794 N N . ILE B 1 70 ? -17.844 25.797 17.531 1 98.56 70 ILE B N 1
ATOM 2795 C CA . ILE B 1 70 ? -18.812 26.656 18.188 1 98.56 70 ILE B CA 1
ATOM 2796 C C . ILE B 1 70 ? -20.203 26.406 17.609 1 98.56 70 ILE B C 1
ATOM 2798 O O . ILE B 1 70 ? -21.172 26.234 18.344 1 98.56 70 ILE B O 1
ATOM 2802 N N . ASP B 1 71 ? -20.234 26.375 16.312 1 98.5 71 ASP B N 1
ATOM 2803 C CA . ASP B 1 71 ? -21.516 26.219 15.617 1 98.5 71 ASP B CA 1
ATOM 2804 C C . ASP B 1 71 ? -22.125 24.859 15.875 1 98.5 71 ASP B C 1
ATOM 2806 O O . ASP B 1 71 ? -23.312 24.75 16.219 1 98.5 71 ASP B O 1
ATOM 2810 N N . ASP B 1 72 ? -21.344 23.828 15.664 1 98.12 72 ASP B N 1
ATOM 2811 C CA . ASP B 1 72 ? -21.828 22.469 15.766 1 98.12 72 ASP B CA 1
ATOM 2812 C C . ASP B 1 72 ? -22.281 22.141 17.188 1 98.12 72 ASP B C 1
ATOM 2814 O O . ASP B 1 72 ? -23.281 21.438 17.391 1 98.12 72 ASP B O 1
ATOM 2818 N N . LEU B 1 73 ? -21.516 22.594 18.172 1 98 73 LEU B N 1
ATOM 2819 C CA . LEU B 1 73 ? -21.812 22.266 19.562 1 98 73 LEU B CA 1
ATOM 2820 C C . LEU B 1 73 ? -22.75 23.312 20.172 1 98 73 LEU B C 1
ATOM 2822 O O . LEU B 1 73 ? -23.156 23.188 21.328 1 98 73 LEU B O 1
ATOM 2826 N N . LYS B 1 74 ? -23.062 24.344 19.406 1 97.75 74 LYS B N 1
ATOM 2827 C CA . LYS B 1 74 ? -23.938 25.422 19.844 1 97.75 74 LYS B CA 1
ATOM 2828 C C . LYS B 1 74 ? -23.438 26.047 21.156 1 97.75 74 LYS B C 1
ATOM 2830 O O . LYS B 1 74 ? -24.188 26.188 22.109 1 97.75 74 LYS B O 1
ATOM 2835 N N . LEU B 1 75 ? -22.203 26.359 21.125 1 97.62 75 LEU B N 1
ATOM 2836 C CA . LEU B 1 75 ? -21.609 26.984 22.297 1 97.62 75 LEU B CA 1
ATOM 2837 C C . LEU B 1 75 ? -22.109 28.422 22.453 1 97.62 75 LEU B C 1
ATOM 2839 O O . LEU B 1 75 ? -22.328 29.109 21.469 1 97.62 75 LEU B O 1
ATOM 2843 N N . ASP B 1 76 ? -22.219 28.875 23.625 1 97.5 76 ASP B N 1
ATOM 2844 C CA . ASP B 1 76 ? -22.625 30.25 23.906 1 97.5 76 ASP B CA 1
ATOM 2845 C C . ASP B 1 76 ? -21.422 31.125 24.234 1 97.5 76 ASP B C 1
ATOM 2847 O O . ASP B 1 76 ? -21.578 32.281 24.672 1 97.5 76 ASP B O 1
ATOM 2851 N N . TYR B 1 77 ? -20.281 30.609 24.188 1 97.81 77 TYR B N 1
ATOM 2852 C CA . TYR B 1 77 ? -19.016 31.312 24.344 1 97.81 77 TYR B CA 1
ATOM 2853 C C . TYR B 1 77 ? -18.094 31.062 23.156 1 97.81 77 TYR B C 1
ATOM 2855 O O . TYR B 1 77 ? -18.438 30.281 22.266 1 97.81 77 TYR B O 1
ATOM 2863 N N . GLY B 1 78 ? -16.984 31.75 23.094 1 98.44 78 GLY B N 1
ATOM 2864 C CA . GLY B 1 78 ? -16.031 31.641 22 1 98.44 78 GLY B CA 1
ATOM 2865 C C . GLY B 1 78 ? -14.594 31.547 22.453 1 98.44 78 GLY B C 1
ATOM 2866 O O . GLY B 1 78 ? -14.32 31.078 23.562 1 98.44 78 GLY B O 1
ATOM 2867 N N . PHE B 1 79 ? -13.727 31.906 21.5 1 98.75 79 PHE B N 1
ATOM 2868 C CA . PHE B 1 79 ? -12.32 31.703 21.797 1 98.75 79 PHE B CA 1
ATOM 2869 C C . PHE B 1 79 ? -11.469 32.812 21.219 1 98.75 79 PHE B C 1
ATOM 2871 O O . PHE B 1 79 ? -11.719 33.281 20.094 1 98.75 79 PHE B O 1
ATOM 2878 N N . GLU B 1 80 ? -10.531 33.281 21.953 1 98.75 80 GLU B N 1
ATOM 2879 C CA . GLU B 1 80 ? -9.391 34.062 21.469 1 98.75 80 GLU B CA 1
ATOM 2880 C C . GLU B 1 80 ? -8.18 33.156 21.203 1 98.75 80 GLU B C 1
ATOM 2882 O O . GLU B 1 80 ? -7.746 32.438 22.094 1 98.75 80 GLU B O 1
ATOM 2887 N N . ILE B 1 81 ? -7.688 33.188 20.031 1 98.69 81 ILE B N 1
ATOM 2888 C CA . ILE B 1 81 ? -6.605 32.312 19.594 1 98.69 81 ILE B CA 1
ATOM 2889 C C . ILE B 1 81 ? -5.363 33.156 19.266 1 98.69 81 ILE B C 1
ATOM 2891 O O . ILE B 1 81 ? -5.355 33.906 18.297 1 98.69 81 ILE B O 1
ATOM 2895 N N . THR B 1 82 ? -4.363 33.031 20.062 1 98.62 82 THR B N 1
ATOM 2896 C CA . THR B 1 82 ? -3.072 33.656 19.797 1 98.62 82 THR B CA 1
ATOM 2897 C C . THR B 1 82 ? -2.109 32.625 19.172 1 98.62 82 THR B C 1
ATOM 2899 O O . THR B 1 82 ? -1.886 31.562 19.734 1 98.62 82 THR B O 1
ATOM 2902 N N . ILE B 1 83 ? -1.552 32.969 18.062 1 98.19 83 ILE B N 1
ATOM 2903 C CA . ILE B 1 83 ? -0.713 32.031 17.328 1 98.19 83 ILE B CA 1
ATOM 2904 C C . ILE B 1 83 ? 0.684 32.625 17.141 1 98.19 83 ILE B C 1
ATOM 2906 O O . ILE B 1 83 ? 0.83 33.781 16.703 1 98.19 83 ILE B O 1
ATOM 2910 N N . ASP B 1 84 ? 1.646 31.969 17.516 1 98.06 84 ASP B N 1
ATOM 2911 C CA . ASP B 1 84 ? 3.043 32.219 17.172 1 98.06 84 ASP B CA 1
ATOM 2912 C C . ASP B 1 84 ? 3.566 31.125 16.234 1 98.06 84 ASP B C 1
ATOM 2914 O O . ASP B 1 84 ? 4.023 30.062 16.688 1 98.06 84 ASP B O 1
ATOM 2918 N N . LYS B 1 85 ? 3.557 31.422 14.961 1 96.69 85 LYS B N 1
ATOM 2919 C CA . LYS B 1 85 ? 3.912 30.422 13.953 1 96.69 85 LYS B CA 1
ATOM 2920 C C . LYS B 1 85 ? 5.406 30.109 13.992 1 96.69 85 LYS B C 1
ATOM 2922 O O . LYS B 1 85 ? 6.234 31.016 14.055 1 96.69 85 LYS B O 1
ATOM 2927 N N . GLY B 1 86 ? 5.699 28.859 14.008 1 95.75 86 GLY B N 1
ATOM 2928 C CA . GLY B 1 86 ? 7.066 28.391 13.875 1 95.75 86 GLY B CA 1
ATOM 2929 C C . GLY B 1 86 ? 7.328 27.688 12.555 1 95.75 86 GLY B C 1
ATOM 2930 O O . GLY B 1 86 ? 8.461 27.297 12.266 1 95.75 86 GLY B O 1
ATOM 2931 N N . ILE B 1 87 ? 6.324 27.531 11.773 1 95.19 87 ILE B N 1
ATOM 2932 C CA . ILE B 1 87 ? 6.387 26.906 10.461 1 95.19 87 ILE B CA 1
ATOM 2933 C C . ILE B 1 87 ? 6.02 27.922 9.383 1 95.19 87 ILE B C 1
ATOM 2935 O O . ILE B 1 87 ? 4.941 28.516 9.43 1 95.19 87 ILE B O 1
ATOM 2939 N N . HIS B 1 88 ? 6.887 28.141 8.484 1 92.62 88 HIS B N 1
ATOM 2940 C CA . HIS B 1 88 ? 6.621 29.078 7.395 1 92.62 88 HIS B CA 1
ATOM 2941 C C . HIS B 1 88 ? 5.41 28.641 6.574 1 92.62 88 HIS B C 1
ATOM 2943 O O . HIS B 1 88 ? 5.328 27.484 6.148 1 92.62 88 HIS B O 1
ATOM 2949 N N . PRO B 1 89 ? 4.449 29.578 6.336 1 92.62 89 PRO B N 1
ATOM 2950 C CA . PRO B 1 89 ? 3.314 29.203 5.488 1 92.62 89 PRO B CA 1
ATOM 2951 C C . PRO B 1 89 ? 3.74 28.781 4.082 1 92.62 89 PRO B C 1
ATOM 2953 O O . PRO B 1 89 ? 4.648 29.391 3.502 1 92.62 89 PRO B O 1
ATOM 2956 N N . GLY B 1 90 ? 3.119 27.766 3.582 1 91.81 90 GLY B N 1
ATOM 2957 C CA . GLY B 1 90 ? 3.43 27.297 2.238 1 91.81 90 GLY B CA 1
ATOM 2958 C C . GLY B 1 90 ? 4.738 26.547 2.154 1 91.81 90 GLY B C 1
ATOM 2959 O O . GLY B 1 90 ? 5.277 26.344 1.063 1 91.81 90 GLY B O 1
ATOM 2960 N N . SER B 1 91 ? 5.254 26.047 3.275 1 94.69 91 SER B N 1
ATOM 2961 C CA . SER B 1 91 ? 6.566 25.422 3.33 1 94.69 91 SER B CA 1
ATOM 2962 C C . SER B 1 91 ? 6.484 23.938 2.969 1 94.69 91 SER B C 1
ATOM 2964 O O . SER B 1 91 ? 7.508 23.297 2.717 1 94.69 91 SER B O 1
ATOM 2966 N N . GLY B 1 92 ? 5.34 23.375 3.023 1 95.19 92 GLY B N 1
ATOM 2967 C CA . GLY B 1 92 ? 5.18 21.953 2.717 1 95.19 92 GLY B CA 1
ATOM 2968 C C . GLY B 1 92 ? 5.363 21.062 3.928 1 95.19 92 GLY B C 1
ATOM 2969 O O . GLY B 1 92 ? 5.328 19.844 3.809 1 95.19 92 GLY B O 1
ATOM 2970 N N . ILE B 1 93 ? 5.508 21.609 5.094 1 97.12 93 ILE B N 1
ATOM 2971 C CA . ILE B 1 93 ? 5.652 20.766 6.273 1 97.12 93 ILE B CA 1
ATOM 2972 C C . ILE B 1 93 ? 4.473 20.984 7.215 1 97.12 93 ILE B C 1
ATOM 2974 O O . ILE B 1 93 ? 4.648 21.078 8.43 1 97.12 93 ILE B O 1
ATOM 2978 N N . GLY B 1 94 ? 3.332 21.172 6.688 1 96.25 94 GLY B N 1
ATOM 2979 C CA . GLY B 1 94 ? 2.066 21.109 7.402 1 96.25 94 GLY B CA 1
ATOM 2980 C C . GLY B 1 94 ? 1.806 22.328 8.258 1 96.25 94 GLY B C 1
ATOM 2981 O O . GLY B 1 94 ? 1.303 22.219 9.383 1 96.25 94 GLY B O 1
ATOM 2982 N N . SER B 1 95 ? 2.176 23.531 7.746 1 95.81 95 SER B N 1
ATOM 2983 C CA . SER B 1 95 ? 1.946 24.766 8.5 1 95.81 95 SER B CA 1
ATOM 2984 C C . SER B 1 95 ? 0.466 24.953 8.812 1 95.81 95 SER B C 1
ATOM 2986 O O . SER B 1 95 ? 0.096 25.203 9.961 1 95.81 95 SER B O 1
ATOM 2988 N N . SER B 1 96 ? -0.393 24.859 7.82 1 95.31 96 SER B N 1
ATOM 2989 C CA . SER B 1 96 ? -1.83 25.016 8.016 1 95.31 96 SER B CA 1
ATOM 2990 C C . SER B 1 96 ? -2.389 23.938 8.922 1 95.31 96 SER B C 1
ATOM 2992 O O . SER B 1 96 ? -3.199 24.219 9.812 1 95.31 96 SER B O 1
ATOM 2994 N N . SER B 1 97 ? -1.938 22.703 8.734 1 96.88 97 SER B N 1
ATOM 2995 C CA . SER B 1 97 ? -2.412 21.578 9.531 1 96.88 97 SER B CA 1
ATOM 2996 C C . SER B 1 97 ? -2.023 21.734 11 1 96.88 97 SER B C 1
ATOM 2998 O O . SER B 1 97 ? -2.781 21.344 11.891 1 96.88 97 SER B O 1
ATOM 3000 N N . ALA B 1 98 ? -0.841 22.25 11.211 1 97.94 98 ALA B N 1
ATOM 3001 C CA . ALA B 1 98 ? -0.415 22.5 12.586 1 97.94 98 ALA B CA 1
ATOM 3002 C C . ALA B 1 98 ? -1.364 23.484 13.281 1 97.94 98 ALA B C 1
ATOM 3004 O O . ALA B 1 98 ? -1.771 23.25 14.422 1 97.94 98 ALA B O 1
ATOM 3005 N N . SER B 1 99 ? -1.736 24.531 12.578 1 97.62 99 SER B N 1
ATOM 3006 C CA . SER B 1 99 ? -2.648 25.516 13.141 1 97.62 99 SER B CA 1
ATOM 3007 C C . SER B 1 99 ? -4.027 24.922 13.391 1 97.62 99 SER B C 1
ATOM 3009 O O . SER B 1 99 ? -4.617 25.125 14.453 1 97.62 99 SER B O 1
ATOM 3011 N N . ALA B 1 100 ? -4.531 24.203 12.406 1 98.06 100 ALA B N 1
ATOM 3012 C CA . ALA B 1 100 ? -5.852 23.594 12.516 1 98.06 100 ALA B CA 1
ATOM 3013 C C . ALA B 1 100 ? -5.902 22.578 13.656 1 98.06 100 ALA B C 1
ATOM 3015 O O . ALA B 1 100 ? -6.805 22.625 14.492 1 98.06 100 ALA B O 1
ATOM 3016 N N . SER B 1 101 ? -4.965 21.688 13.719 1 98.69 101 SER B N 1
ATOM 3017 C CA . SER B 1 101 ? -4.926 20.641 14.734 1 98.69 101 SER B CA 1
ATOM 3018 C C . SER B 1 101 ? -4.691 21.219 16.125 1 98.69 101 SER B C 1
ATOM 3020 O O . SER B 1 101 ? -5.297 20.781 17.094 1 98.69 101 SER B O 1
ATOM 3022 N N . GLY B 1 102 ? -3.799 22.203 16.172 1 98.75 102 GLY B N 1
ATOM 3023 C CA . GLY B 1 102 ? -3.498 22.828 17.453 1 98.75 102 GLY B CA 1
ATOM 3024 C C . GLY B 1 102 ? -4.707 23.469 18.109 1 98.75 102 GLY B C 1
ATOM 3025 O O . GLY B 1 102 ? -4.957 23.281 19.297 1 98.75 102 GLY B O 1
ATOM 3026 N N . VAL B 1 103 ? -5.445 24.25 17.359 1 98.81 103 VAL B N 1
ATOM 3027 C CA . VAL B 1 103 ? -6.582 24.969 17.922 1 98.81 103 VAL B CA 1
ATOM 3028 C C . VAL B 1 103 ? -7.668 23.969 18.328 1 98.81 103 VAL B C 1
ATOM 3030 O O . VAL B 1 103 ? -8.312 24.141 19.359 1 98.81 103 VAL B O 1
ATOM 3033 N N . VAL B 1 104 ? -7.906 22.969 17.469 1 98.88 104 VAL B N 1
ATOM 3034 C CA . VAL B 1 104 ? -8.93 21.969 17.781 1 98.88 104 VAL B CA 1
ATOM 3035 C C . VAL B 1 104 ? -8.562 21.234 19.062 1 98.88 104 VAL B C 1
ATOM 3037 O O . VAL B 1 104 ? -9.414 21.047 19.938 1 98.88 104 VAL B O 1
ATOM 3040 N N . PHE B 1 105 ? -7.344 20.812 19.125 1 98.81 105 PHE B N 1
ATOM 3041 C CA . PHE B 1 105 ? -6.863 20.125 20.328 1 98.81 105 PHE B CA 1
ATOM 3042 C C . PHE B 1 105 ? -7.02 21.016 21.562 1 98.81 105 PHE B C 1
ATOM 3044 O O . PHE B 1 105 ? -7.492 20.562 22.609 1 98.81 105 PHE B O 1
ATOM 3051 N N . ALA B 1 106 ? -6.586 22.266 21.453 1 98.69 106 ALA B N 1
ATOM 3052 C CA . ALA B 1 106 ? -6.66 23.219 22.562 1 98.69 106 ALA B CA 1
ATOM 3053 C C . ALA B 1 106 ? -8.102 23.422 23 1 98.69 106 ALA B C 1
ATOM 3055 O O . ALA B 1 106 ? -8.406 23.375 24.203 1 98.69 106 ALA B O 1
ATOM 3056 N N . ILE B 1 107 ? -8.992 23.672 22.078 1 98.75 107 ILE B N 1
ATOM 3057 C CA . ILE B 1 107 ? -10.398 23.891 22.391 1 98.75 107 ILE B CA 1
ATOM 3058 C C . ILE B 1 107 ? -10.961 22.641 23.078 1 98.75 107 ILE B C 1
ATOM 3060 O O . ILE B 1 107 ? -11.719 22.766 24.047 1 98.75 107 ILE B O 1
ATOM 3064 N N . ASN B 1 108 ? -10.648 21.5 22.516 1 98.69 108 ASN B N 1
ATOM 3065 C CA . ASN B 1 108 ? -11.133 20.266 23.125 1 98.69 108 ASN B CA 1
ATOM 3066 C C . ASN B 1 108 ? -10.812 20.203 24.609 1 98.69 108 ASN B C 1
ATOM 3068 O O . ASN B 1 108 ? -11.625 19.719 25.406 1 98.69 108 ASN B O 1
ATOM 3072 N N . GLN B 1 109 ? -9.625 20.734 24.938 1 97.69 109 GLN B N 1
ATOM 3073 C CA . GLN B 1 109 ? -9.219 20.734 26.344 1 97.69 109 GLN B CA 1
ATOM 3074 C C . GLN B 1 109 ? -10.102 21.672 27.172 1 97.69 109 GLN B C 1
ATOM 3076 O O . GLN B 1 109 ? -10.211 21.5 28.391 1 97.69 109 GLN B O 1
ATOM 3081 N N . LEU B 1 110 ? -10.703 22.594 26.625 1 97.56 110 LEU B N 1
ATOM 3082 C CA . LEU B 1 110 ? -11.445 23.625 27.328 1 97.56 110 LEU B CA 1
ATOM 3083 C C . LEU B 1 110 ? -12.938 23.312 27.328 1 97.56 110 LEU B C 1
ATOM 3085 O O . LEU B 1 110 ? -13.719 24.031 27.969 1 97.56 110 LEU B O 1
ATOM 3089 N N . LEU B 1 111 ? -13.328 22.281 26.609 1 97.38 111 LEU B N 1
ATOM 3090 C CA . LEU B 1 111 ? -14.734 21.891 26.547 1 97.38 111 LEU B CA 1
ATOM 3091 C C . LEU B 1 111 ? -15.141 21.125 27.797 1 97.38 111 LEU B C 1
ATOM 3093 O O . LEU B 1 111 ? -14.32 20.438 28.406 1 97.38 111 LEU B O 1
ATOM 3097 N N . ASP B 1 112 ? -16.438 21.234 28.094 1 93.88 112 ASP B N 1
ATOM 3098 C CA . ASP B 1 112 ? -16.984 20.453 29.203 1 93.88 112 ASP B CA 1
ATOM 3099 C C . ASP B 1 112 ? -16.969 18.969 28.891 1 93.88 112 ASP B C 1
ATOM 3101 O O . ASP B 1 112 ? -16.688 18.141 29.766 1 93.88 112 ASP B O 1
ATOM 3105 N N . THR B 1 113 ? -17.344 18.688 27.75 1 94.25 113 THR B N 1
ATOM 3106 C CA . THR B 1 113 ? -17.312 17.328 27.266 1 94.25 113 THR B CA 1
ATOM 3107 C C . THR B 1 113 ? -16.297 17.172 26.141 1 94.25 113 THR B C 1
ATOM 3109 O O . THR B 1 113 ? -16.438 17.797 25.078 1 94.25 113 THR B O 1
ATOM 3112 N N . PRO B 1 114 ? -15.359 16.281 26.281 1 95.75 114 PRO B N 1
ATOM 3113 C CA . PRO B 1 114 ? -14.297 16.141 25.281 1 95.75 114 PRO B CA 1
ATOM 3114 C C . PRO B 1 114 ? -14.797 15.578 23.953 1 95.75 114 PRO B C 1
ATOM 3116 O O . PRO B 1 114 ? -15.688 14.719 23.938 1 95.75 114 PRO B O 1
ATOM 3119 N N . LEU B 1 115 ? -14.234 16.094 22.875 1 98.31 115 LEU B N 1
ATOM 3120 C CA . LEU B 1 115 ? -14.453 15.555 21.531 1 98.31 115 LEU B CA 1
ATOM 3121 C C . LEU B 1 115 ? -13.727 14.227 21.359 1 98.31 115 LEU B C 1
ATOM 3123 O O . LEU B 1 115 ? -12.633 14.039 21.891 1 98.31 115 LEU B O 1
ATOM 3127 N N . SER B 1 116 ? -14.336 13.297 20.625 1 97.62 116 SER B N 1
ATOM 3128 C CA . SER B 1 116 ? -13.609 12.109 20.219 1 97.62 116 SER B CA 1
ATOM 3129 C C . SER B 1 116 ? -12.469 12.461 19.266 1 97.62 116 SER B C 1
ATOM 3131 O O . SER B 1 116 ? -12.445 13.555 18.688 1 97.62 116 SER B O 1
ATOM 3133 N N . GLU B 1 117 ? -11.531 11.578 19.141 1 97.31 117 GLU B N 1
ATOM 3134 C CA . GLU B 1 117 ? -10.445 11.758 18.188 1 97.31 117 GLU B CA 1
ATOM 3135 C C . GLU B 1 117 ? -10.984 12.016 16.781 1 97.31 117 GLU B C 1
ATOM 3137 O O . GLU B 1 117 ? -10.5 12.906 16.078 1 97.31 117 GLU B O 1
ATOM 3142 N N . ALA B 1 118 ? -11.961 11.281 16.359 1 95.75 118 ALA B N 1
ATOM 3143 C CA . ALA B 1 118 ? -12.578 11.422 15.039 1 95.75 118 ALA B CA 1
ATOM 3144 C C . ALA B 1 118 ? -13.211 12.805 14.875 1 95.75 118 ALA B C 1
ATOM 3146 O O . ALA B 1 118 ? -13.141 13.406 13.805 1 95.75 118 ALA B O 1
ATOM 3147 N N . GLN B 1 119 ? -13.867 13.266 15.883 1 97.44 119 GLN B N 1
ATOM 3148 C CA . GLN B 1 119 ? -14.453 14.602 15.852 1 97.44 119 GLN B CA 1
ATOM 3149 C C . GLN B 1 119 ? -13.383 15.68 15.719 1 97.44 119 GLN B C 1
ATOM 3151 O O . GLN B 1 119 ? -13.539 16.625 14.945 1 97.44 119 GLN B O 1
ATOM 3156 N N . GLN B 1 120 ? -12.344 15.5 16.5 1 98.56 120 GLN B N 1
ATOM 3157 C CA . GLN B 1 120 ? -11.242 16.453 16.406 1 98.56 120 GLN B CA 1
ATOM 3158 C C . GLN B 1 120 ? -10.68 16.5 14.984 1 98.56 120 GLN B C 1
ATOM 3160 O O . GLN B 1 120 ? -10.453 17.578 14.438 1 98.56 120 GLN B O 1
ATOM 3165 N N . MET B 1 121 ? -10.508 15.312 14.383 1 98 121 MET B N 1
ATOM 3166 C CA . MET B 1 121 ? -10.016 15.219 13.008 1 98 121 MET B CA 1
ATOM 3167 C C . MET B 1 121 ? -10.945 15.953 12.047 1 98 121 MET B C 1
ATOM 3169 O O . MET B 1 121 ? -10.492 16.672 11.164 1 98 121 MET B O 1
ATOM 3173 N N . HIS B 1 122 ? -12.164 15.766 12.258 1 97.12 122 HIS B N 1
ATOM 3174 C CA . HIS B 1 122 ? -13.18 16.375 11.398 1 97.12 122 HIS B CA 1
ATOM 3175 C C . HIS B 1 122 ? -13.078 17.906 11.438 1 97.12 122 HIS B C 1
ATOM 3177 O O . HIS B 1 122 ? -13.031 18.547 10.391 1 97.12 122 HIS B O 1
ATOM 3183 N N . TYR B 1 123 ? -13.023 18.469 12.586 1 98.25 123 TYR B N 1
ATOM 3184 C CA . TYR B 1 123 ? -12.969 19.906 12.727 1 98.25 123 TYR B CA 1
ATOM 3185 C C . TYR B 1 123 ? -11.656 20.469 12.18 1 98.25 123 TYR B C 1
ATOM 3187 O O . TYR B 1 123 ? -11.633 21.531 11.562 1 98.25 123 TYR B O 1
ATOM 3195 N N . ALA B 1 124 ? -10.555 19.703 12.445 1 98.31 124 ALA B N 1
ATOM 3196 C CA . ALA B 1 124 ? -9.266 20.141 11.914 1 98.31 124 ALA B CA 1
ATOM 3197 C C . ALA B 1 124 ? -9.281 20.141 10.391 1 98.31 124 ALA B C 1
ATOM 3199 O O . ALA B 1 124 ? -8.742 21.062 9.758 1 98.31 124 ALA B O 1
ATOM 3200 N N . MET B 1 125 ? -9.922 19.172 9.805 1 97.31 125 MET B N 1
ATOM 3201 C CA . MET B 1 125 ? -10.016 19.094 8.352 1 97.31 125 MET B CA 1
ATOM 3202 C C . MET B 1 125 ? -10.852 20.234 7.797 1 97.31 125 MET B C 1
ATOM 3204 O O . MET B 1 125 ? -10.586 20.734 6.703 1 97.31 125 MET B O 1
ATOM 3208 N N . ILE B 1 126 ? -11.875 20.656 8.508 1 97.06 126 ILE B N 1
ATOM 3209 C CA . ILE B 1 126 ? -12.68 21.812 8.109 1 97.06 126 ILE B CA 1
ATOM 3210 C C . ILE B 1 126 ? -11.789 23.047 8.023 1 97.06 126 ILE B C 1
ATOM 3212 O O . ILE B 1 126 ? -11.875 23.812 7.062 1 97.06 126 ILE B O 1
ATOM 3216 N N . GLY B 1 127 ? -10.938 23.188 9 1 96.56 127 GLY B N 1
ATOM 3217 C CA . GLY B 1 127 ? -9.977 24.281 8.953 1 96.56 127 GLY B CA 1
ATOM 3218 C C . GLY B 1 127 ? -9.047 24.203 7.758 1 96.56 127 GLY B C 1
ATOM 3219 O O . GLY B 1 127 ? -8.836 25.203 7.062 1 96.56 127 GLY B O 1
ATOM 3220 N N . GLU B 1 128 ? -8.531 23 7.547 1 92.94 128 GLU B N 1
ATOM 3221 C CA . GLU B 1 128 ? -7.574 22.781 6.469 1 92.94 128 GLU B CA 1
ATOM 3222 C C . GLU B 1 128 ? -8.195 23.078 5.105 1 92.94 128 GLU B C 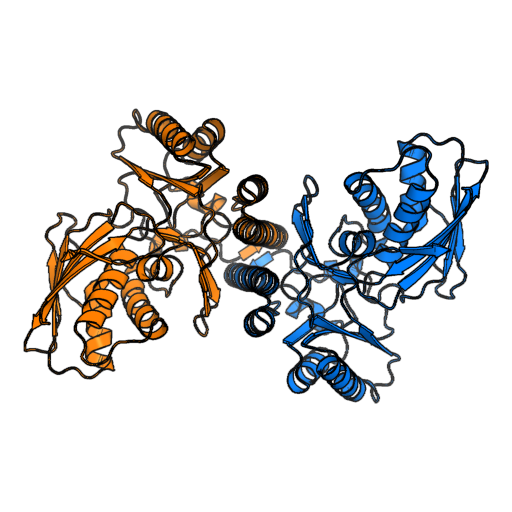1
ATOM 3224 O O . GLU B 1 128 ? -7.496 23.453 4.168 1 92.94 128 GLU B O 1
ATOM 3229 N N . TYR B 1 129 ? -9.477 22.953 4.977 1 92.06 129 TYR B N 1
ATOM 3230 C CA . TYR B 1 129 ? -10.188 23.203 3.729 1 92.06 129 TYR B CA 1
ATOM 3231 C C . TYR B 1 129 ? -9.992 24.641 3.266 1 92.06 129 TYR B C 1
ATOM 3233 O O . TYR B 1 129 ? -9.938 24.906 2.064 1 92.06 129 TYR B O 1
ATOM 3241 N N . VAL B 1 130 ? -9.789 25.547 4.133 1 88.38 130 VAL B N 1
ATOM 3242 C CA . VAL B 1 130 ? -9.594 26.953 3.836 1 88.38 130 VAL B CA 1
ATOM 3243 C C . VAL B 1 130 ? -8.305 27.141 3.043 1 88.38 130 VAL B C 1
ATOM 3245 O O . VAL B 1 130 ? -8.25 27.953 2.121 1 88.38 130 VAL B O 1
ATOM 3248 N N . ALA B 1 131 ? -7.328 26.375 3.398 1 82.75 131 ALA B N 1
ATOM 3249 C CA . ALA B 1 131 ? -5.996 26.531 2.826 1 82.75 131 ALA B CA 1
ATOM 3250 C C . ALA B 1 131 ? -5.895 25.844 1.469 1 82.75 131 ALA B C 1
ATOM 3252 O O . ALA B 1 131 ? -5.199 26.312 0.57 1 82.75 131 ALA B O 1
ATOM 3253 N N . SER B 1 132 ? -6.578 24.75 1.263 1 84.62 132 SER B N 1
ATOM 3254 C CA . SER B 1 132 ? -6.258 23.906 0.119 1 84.62 132 SER B CA 1
ATOM 3255 C C . SER B 1 132 ? -7.488 23.656 -0.745 1 84.62 132 SER B C 1
ATOM 3257 O O . SER B 1 132 ? -7.371 23.219 -1.89 1 84.62 132 SER B O 1
ATOM 3259 N N . GLY B 1 133 ? -8.695 23.906 -0.165 1 85.69 133 GLY B N 1
ATOM 3260 C CA . GLY B 1 133 ? -9.922 23.625 -0.894 1 85.69 133 GLY B CA 1
ATOM 3261 C C . GLY B 1 133 ? -10.266 22.141 -0.931 1 85.69 133 GLY B C 1
ATOM 3262 O O . GLY B 1 133 ? -11.133 21.719 -1.692 1 85.69 133 GLY B O 1
ATOM 3263 N N . SER B 1 134 ? -9.492 21.406 -0.167 1 85.81 134 SER B N 1
ATOM 3264 C CA . SER B 1 134 ? -9.742 19.969 -0.109 1 85.81 134 SER B CA 1
ATOM 3265 C C . SER B 1 134 ? -9.508 19.422 1.295 1 85.81 134 SER B C 1
ATOM 3267 O O . SER B 1 134 ? -8.75 20 2.072 1 85.81 134 SER B O 1
ATOM 3269 N N . TYR B 1 135 ? -10.234 18.391 1.547 1 85.44 135 TYR B N 1
ATOM 3270 C CA . TYR B 1 135 ? -10.078 17.734 2.836 1 85.44 135 TYR B CA 1
ATOM 3271 C C . TYR B 1 135 ? -8.93 16.734 2.801 1 85.44 135 TYR B C 1
ATOM 3273 O O . TYR B 1 135 ? -8.977 15.742 2.072 1 85.44 135 TYR B O 1
ATOM 3281 N N . HIS B 1 136 ? -7.867 17.031 3.465 1 88.81 136 HIS B N 1
ATOM 3282 C CA . HIS B 1 136 ? -6.719 16.125 3.551 1 88.81 136 HIS B CA 1
ATOM 3283 C C . HIS B 1 136 ? -6.352 15.844 5.004 1 88.81 136 HIS B C 1
ATOM 3285 O O . HIS B 1 136 ? -6.227 16.766 5.812 1 88.81 136 HIS B O 1
ATOM 3291 N N . ALA B 1 137 ? -6.188 14.672 5.258 1 95.94 137 ALA B N 1
ATOM 3292 C CA . ALA B 1 137 ? -5.93 14.258 6.637 1 95.94 137 ALA B CA 1
ATOM 3293 C C . ALA B 1 137 ? -4.469 13.852 6.82 1 95.94 137 ALA B C 1
ATOM 3295 O O . ALA B 1 137 ? -3.998 13.711 7.953 1 95.94 137 ALA B O 1
ATOM 3296 N N . ASP B 1 138 ? -3.723 13.781 5.719 1 96.56 138 ASP B N 1
ATOM 3297 C CA . ASP B 1 138 ? -2.389 13.188 5.785 1 96.56 138 ASP B CA 1
ATOM 3298 C C . ASP B 1 138 ? -1.425 14.102 6.543 1 96.56 138 ASP B C 1
ATOM 3300 O O . ASP B 1 138 ? -0.395 13.648 7.043 1 96.56 138 ASP B O 1
ATOM 3304 N N . ASN B 1 139 ? -1.734 15.414 6.672 1 97.31 139 ASN B N 1
ATOM 3305 C CA . ASN B 1 139 ? -0.994 16.312 7.555 1 97.31 139 ASN B CA 1
ATOM 3306 C C . ASN B 1 139 ? -1.697 16.469 8.898 1 97.31 139 ASN B C 1
ATOM 3308 O O . ASN B 1 139 ? -1.057 16.422 9.953 1 97.31 139 ASN B O 1
ATOM 3312 N N . VAL B 1 140 ? -2.977 16.609 8.844 1 97.62 140 VAL B N 1
ATOM 3313 C CA . VAL B 1 140 ? -3.793 16.891 10.023 1 97.62 140 VAL B CA 1
ATOM 3314 C C . VAL B 1 140 ? -3.68 15.75 11.023 1 97.62 140 VAL B C 1
ATOM 3316 O O . VAL B 1 140 ? -3.496 15.977 12.219 1 97.62 140 VAL B O 1
ATOM 3319 N N . ALA B 1 141 ? -3.695 14.539 10.57 1 98.69 141 ALA B N 1
ATOM 3320 C CA . ALA B 1 141 ? -3.742 13.375 11.445 1 98.69 141 ALA B CA 1
ATOM 3321 C C . ALA B 1 141 ? -2.457 13.25 12.266 1 98.69 141 ALA B C 1
ATOM 3323 O O . ALA B 1 141 ? -2.496 13.219 13.492 1 98.69 141 ALA B O 1
ATOM 3324 N N . PRO B 1 142 ? -1.316 13.242 11.625 1 98.88 142 PRO B N 1
ATOM 3325 C CA . PRO B 1 142 ? -0.108 13.141 12.445 1 98.88 142 PRO B CA 1
ATOM 3326 C C . PRO B 1 142 ? 0.131 14.375 13.305 1 98.88 142 PRO B C 1
ATOM 3328 O O . PRO B 1 142 ? 0.707 14.281 14.391 1 98.88 142 PRO B O 1
ATOM 3331 N N . ALA B 1 143 ? -0.26 15.539 12.812 1 98.81 143 ALA B N 1
ATOM 3332 C CA . ALA B 1 143 ? -0.139 16.719 13.664 1 98.81 143 ALA B CA 1
ATOM 3333 C C . ALA B 1 143 ? -0.923 16.547 14.961 1 98.81 143 ALA B C 1
ATOM 3335 O O . ALA B 1 143 ? -0.439 16.891 16.031 1 98.81 143 ALA B O 1
ATOM 3336 N N . LEU B 1 144 ? -2.115 16.016 14.859 1 98.69 144 LEU B N 1
ATOM 3337 C CA . LEU B 1 144 ? -3.023 15.891 15.992 1 98.69 144 LEU B CA 1
ATOM 3338 C C . LEU B 1 144 ? -2.58 14.75 16.906 1 98.69 144 LEU B C 1
ATOM 3340 O O . LEU B 1 144 ? -2.514 14.93 18.141 1 98.69 144 LEU B O 1
ATOM 3344 N N . ILE B 1 145 ? -2.203 13.555 16.312 1 98.56 145 ILE B N 1
ATOM 3345 C CA . ILE B 1 145 ? -2.1 12.391 17.188 1 98.56 145 ILE B CA 1
ATOM 3346 C C . ILE B 1 145 ? -0.674 11.844 17.156 1 98.56 145 ILE B C 1
ATOM 3348 O O . ILE B 1 145 ? -0.351 10.883 17.859 1 98.56 145 ILE B O 1
ATOM 3352 N N . GLY B 1 146 ? 0.211 12.391 16.375 1 98.81 146 GLY B N 1
ATOM 3353 C CA . GLY B 1 146 ? 1.615 12.016 16.344 1 98.81 146 GLY B CA 1
ATOM 3354 C C . GLY B 1 146 ? 1.875 10.742 15.555 1 98.81 146 GLY B C 1
ATOM 3355 O O . GLY B 1 146 ? 0.937 10.094 15.086 1 98.81 146 GLY B O 1
ATOM 3356 N N . GLY B 1 147 ? 3.164 10.484 15.367 1 98.75 147 GLY B N 1
ATOM 3357 C CA . GLY B 1 147 ? 3.598 9.25 14.727 1 98.75 147 GLY B CA 1
ATOM 3358 C C . GLY B 1 147 ? 3.496 9.305 13.211 1 98.75 147 GLY B C 1
ATOM 3359 O O . GLY B 1 147 ? 3.617 10.375 12.609 1 98.75 147 GLY B O 1
ATOM 3360 N N . ILE B 1 148 ? 3.48 8.133 12.633 1 98.94 148 ILE B N 1
ATOM 3361 C CA . ILE B 1 148 ? 3.176 7.922 11.227 1 98.94 148 ILE B CA 1
ATOM 3362 C C . ILE B 1 148 ? 1.725 7.469 11.07 1 98.94 148 ILE B C 1
ATOM 3364 O O . ILE B 1 148 ? 1.295 6.512 11.719 1 98.94 148 ILE B O 1
ATOM 3368 N N . VAL B 1 149 ? 0.976 8.203 10.289 1 98.88 149 VAL B N 1
ATOM 3369 C CA . VAL B 1 149 ? -0.448 7.91 10.18 1 98.88 149 VAL B CA 1
ATOM 3370 C C . VAL B 1 149 ? -0.792 7.57 8.727 1 98.88 149 VAL B C 1
ATOM 3372 O O . VAL B 1 149 ? -0.414 8.297 7.809 1 98.88 149 VAL B O 1
ATOM 3375 N N . LEU B 1 150 ? -1.438 6.438 8.531 1 98.81 150 LEU B N 1
ATOM 3376 C CA . LEU B 1 150 ? -1.998 6.02 7.254 1 98.81 150 LEU B CA 1
ATOM 3377 C C . LEU B 1 150 ? -3.459 6.441 7.137 1 98.81 150 LEU B C 1
ATOM 3379 O O . LEU B 1 150 ? -4.266 6.156 8.023 1 98.81 150 LEU B O 1
ATOM 3383 N N . ILE B 1 151 ? -3.768 7.199 6.098 1 98.5 151 ILE B N 1
ATOM 3384 C CA . ILE B 1 151 ? -5.148 7.484 5.734 1 98.5 151 ILE B CA 1
ATOM 3385 C C . ILE B 1 151 ? -5.637 6.473 4.703 1 98.5 151 ILE B C 1
ATOM 3387 O O . ILE B 1 151 ? -5.363 6.613 3.508 1 98.5 151 ILE B O 1
ATOM 3391 N N . ARG B 1 152 ? -6.391 5.523 5.086 1 97.81 152 ARG B N 1
ATOM 3392 C CA . ARG B 1 152 ? -6.859 4.484 4.176 1 97.81 152 ARG B CA 1
ATOM 3393 C C . ARG B 1 152 ? -7.914 5.023 3.219 1 97.81 152 ARG B C 1
ATOM 3395 O O . ARG B 1 152 ? -7.977 4.617 2.059 1 97.81 152 ARG B O 1
ATOM 3402 N N . GLY B 1 153 ? -8.734 5.895 3.814 1 95.81 153 GLY B N 1
ATOM 3403 C CA . GLY B 1 153 ? -9.781 6.469 2.986 1 95.81 153 GLY B CA 1
ATOM 3404 C C . GLY B 1 153 ? -10.484 7.645 3.637 1 95.81 153 GLY B C 1
ATOM 3405 O O . GLY B 1 153 ? -10.375 7.852 4.848 1 95.81 153 GLY B O 1
ATOM 3406 N N . TYR B 1 154 ? -11.266 8.422 2.828 1 91.62 154 TYR B N 1
ATOM 3407 C CA . TYR B 1 154 ? -11.859 9.672 3.305 1 91.62 154 TYR B CA 1
ATOM 3408 C C . TYR B 1 154 ? -13.375 9.555 3.389 1 91.62 154 TYR B C 1
ATOM 3410 O O . TYR B 1 154 ? -14.047 10.469 3.879 1 91.62 154 TYR B O 1
ATOM 3418 N N . GLY B 1 155 ? -13.984 8.508 2.92 1 87.44 155 GLY B N 1
ATOM 3419 C CA . GLY B 1 155 ? -15.438 8.422 2.914 1 87.44 155 GLY B CA 1
ATOM 3420 C C . GLY B 1 155 ? -15.969 7.16 3.566 1 87.44 155 GLY B C 1
ATOM 3421 O O . GLY B 1 155 ? -16.453 6.258 2.879 1 87.44 155 GLY B O 1
ATOM 3422 N N . PRO B 1 156 ? -16.109 7.066 4.875 1 90.56 156 PRO B N 1
ATOM 3423 C CA . PRO B 1 156 ? -15.711 7.996 5.934 1 90.56 156 PRO B CA 1
ATOM 3424 C C . PRO B 1 156 ? -14.203 7.992 6.191 1 90.56 156 PRO B C 1
ATOM 3426 O O . PRO B 1 156 ? -13.484 7.125 5.68 1 90.56 156 PRO B O 1
ATOM 3429 N N . LEU B 1 157 ? -13.773 8.938 6.922 1 95 157 LEU B N 1
ATOM 3430 C CA . LEU B 1 157 ? -12.344 8.984 7.234 1 95 157 LEU B CA 1
ATOM 3431 C C . LEU B 1 157 ? -11.906 7.715 7.965 1 95 157 LEU B C 1
ATOM 3433 O O . LEU B 1 157 ? -12.516 7.328 8.969 1 95 157 LEU B O 1
ATOM 3437 N N . ASP B 1 158 ? -11.016 7.035 7.438 1 97.31 158 ASP B N 1
ATOM 3438 C CA . ASP B 1 158 ? -10.43 5.805 7.961 1 97.31 158 ASP B CA 1
ATOM 3439 C C . ASP B 1 158 ? -8.906 5.926 8.055 1 97.31 158 ASP B C 1
ATOM 3441 O O . ASP B 1 158 ? -8.234 6.086 7.035 1 97.31 158 ASP B O 1
ATOM 3445 N N . TYR B 1 159 ? -8.445 5.949 9.312 1 97.81 159 TYR B N 1
ATOM 3446 C CA . TYR B 1 159 ? -7.016 6.172 9.523 1 97.81 159 TYR B CA 1
ATOM 3447 C C . TYR B 1 159 ? -6.48 5.293 10.648 1 97.81 159 TYR B C 1
ATOM 3449 O O . TYR B 1 159 ? -7.254 4.781 11.461 1 97.81 159 TYR B O 1
ATOM 3457 N N . LEU B 1 160 ? -5.195 5.062 10.617 1 97.75 160 LEU B N 1
ATOM 3458 C CA . LEU B 1 160 ? -4.555 4.32 11.703 1 97.75 160 LEU B CA 1
ATOM 3459 C C . LEU B 1 160 ? -3.102 4.75 11.867 1 97.75 160 LEU B C 1
ATOM 3461 O O . LEU B 1 160 ? -2.455 5.156 10.898 1 97.75 160 LEU B O 1
ATOM 3465 N N . LYS B 1 161 ? -2.596 4.633 13.078 1 98.06 161 LYS B N 1
ATOM 3466 C CA . LYS B 1 161 ? -1.18 4.848 13.359 1 98.06 161 LYS B CA 1
ATOM 3467 C C . LYS B 1 161 ? -0.352 3.621 12.984 1 98.06 161 LYS B C 1
ATOM 3469 O O . LYS B 1 161 ? -0.737 2.49 13.289 1 98.06 161 LYS B O 1
ATOM 3474 N N . ILE B 1 162 ? 0.668 3.846 12.266 1 98.5 162 ILE B N 1
ATOM 3475 C CA . ILE B 1 162 ? 1.646 2.822 11.914 1 98.5 162 ILE B CA 1
ATOM 3476 C C . ILE B 1 162 ? 2.818 2.867 12.891 1 98.5 162 ILE B C 1
ATOM 3478 O O . ILE B 1 162 ? 3.193 3.941 13.367 1 98.5 162 ILE B O 1
ATOM 3482 N N . PRO B 1 163 ? 3.42 1.72 13.258 1 98.38 163 PRO B N 1
ATOM 3483 C CA . PRO B 1 163 ? 4.566 1.753 14.172 1 98.38 163 PRO B CA 1
ATOM 3484 C C . PRO B 1 163 ? 5.727 2.588 13.625 1 98.38 163 PRO B C 1
ATOM 3486 O O . PRO B 1 163 ? 6.012 2.549 12.43 1 98.38 163 PRO B O 1
ATOM 3489 N N . VAL B 1 164 ? 6.332 3.293 14.516 1 98.56 164 VAL B N 1
ATOM 3490 C CA . VAL B 1 164 ? 7.523 4.07 14.188 1 98.56 164 VAL B CA 1
ATOM 3491 C C . VAL B 1 164 ? 8.773 3.318 14.641 1 98.56 164 VAL B C 1
ATOM 3493 O O . VAL B 1 164 ? 8.992 3.135 15.844 1 98.56 164 VAL B O 1
ATOM 3496 N N . PRO B 1 165 ? 9.562 2.891 13.68 1 98.12 165 PRO B N 1
ATOM 3497 C CA . PRO B 1 165 ? 10.82 2.277 14.117 1 98.12 165 PRO B CA 1
ATOM 3498 C C . PRO B 1 165 ? 11.641 3.199 15.016 1 98.12 165 PRO B C 1
ATOM 3500 O O . PRO B 1 165 ? 11.719 4.406 14.766 1 98.12 165 PRO B O 1
ATOM 3503 N N . ASN B 1 166 ? 12.297 2.73 16.078 1 95.25 166 ASN B N 1
ATOM 3504 C CA . ASN B 1 166 ? 12.984 3.51 17.094 1 95.25 166 ASN B CA 1
ATOM 3505 C C . ASN B 1 166 ? 14.102 4.359 16.484 1 95.25 166 ASN B C 1
ATOM 3507 O O . ASN B 1 166 ? 14.352 5.477 16.953 1 95.25 166 ASN B O 1
ATOM 3511 N N . GLU B 1 167 ? 14.773 4.039 15.5 1 96.94 167 GLU B N 1
ATOM 3512 C CA . GLU B 1 167 ? 15.938 4.734 14.945 1 96.94 167 GLU B CA 1
ATOM 3513 C C . GLU B 1 167 ? 15.555 5.566 13.727 1 96.94 167 GLU B C 1
ATOM 3515 O O . GLU B 1 167 ? 16.422 6.043 12.992 1 96.94 167 GLU B O 1
ATOM 3520 N N . LEU B 1 168 ? 14.258 5.777 13.578 1 98.62 168 LEU B N 1
ATOM 3521 C CA . LEU B 1 168 ? 13.852 6.539 12.406 1 98.62 168 LEU B CA 1
ATOM 3522 C C . LEU B 1 168 ? 13.93 8.039 12.672 1 98.62 168 LEU B C 1
ATOM 3524 O O . LEU B 1 168 ? 13.352 8.531 13.648 1 98.62 168 LEU B O 1
ATOM 3528 N N . TRP B 1 169 ? 14.68 8.789 11.844 1 98.75 169 TRP B N 1
ATOM 3529 C CA . TRP B 1 169 ? 14.859 10.242 11.906 1 98.75 169 TRP B CA 1
ATOM 3530 C C . TRP B 1 169 ? 14.516 10.891 10.578 1 98.75 169 TRP B C 1
ATOM 3532 O O . TRP B 1 169 ? 14.531 10.234 9.531 1 98.75 169 TRP B O 1
ATOM 3542 N N . ALA B 1 170 ? 14.219 12.148 10.648 1 98.81 170 ALA B N 1
ATOM 3543 C CA . ALA B 1 170 ? 13.961 12.953 9.453 1 98.81 170 ALA B CA 1
ATOM 3544 C C . ALA B 1 170 ? 14.844 14.195 9.43 1 98.81 170 ALA B C 1
ATOM 3546 O O . ALA B 1 170 ? 15.078 14.82 10.461 1 98.81 170 ALA B O 1
ATOM 3547 N N . THR B 1 171 ? 15.383 14.461 8.312 1 98.94 171 THR B N 1
ATOM 3548 C CA . THR B 1 171 ? 15.992 15.75 8 1 98.94 171 THR B CA 1
ATOM 3549 C C . THR B 1 171 ? 15.211 16.469 6.914 1 98.94 171 THR B C 1
ATOM 3551 O O . THR B 1 171 ? 14.914 15.891 5.863 1 98.94 171 THR B O 1
ATOM 3554 N N . VAL B 1 172 ? 14.867 17.719 7.188 1 98.88 172 VAL B N 1
ATOM 3555 C CA . VAL B 1 172 ? 14.039 18.469 6.254 1 98.88 172 VAL B CA 1
ATOM 3556 C C . VAL B 1 172 ? 14.719 19.797 5.91 1 98.88 172 VAL B C 1
ATOM 3558 O O . VAL B 1 172 ? 15.117 20.547 6.805 1 98.88 172 VAL B O 1
ATOM 3561 N N . ILE B 1 173 ? 14.875 20.062 4.66 1 98.81 173 ILE B N 1
ATOM 3562 C CA . ILE B 1 173 ? 15.297 21.375 4.211 1 98.81 173 ILE B CA 1
ATOM 3563 C C . ILE B 1 173 ? 14.102 22.141 3.641 1 98.81 173 ILE B C 1
ATOM 3565 O O . ILE B 1 173 ? 13.352 21.594 2.824 1 98.81 173 ILE B O 1
ATOM 3569 N N . THR B 1 174 ? 13.961 23.359 4.07 1 97.62 174 THR B N 1
ATOM 3570 C CA . THR B 1 174 ? 12.836 24.203 3.684 1 97.62 174 THR B CA 1
ATOM 3571 C C . THR B 1 174 ? 13.328 25.484 3.037 1 97.62 174 THR B C 1
ATOM 3573 O O . THR B 1 174 ? 13.656 26.453 3.732 1 97.62 174 THR B O 1
ATOM 3576 N N . PRO B 1 175 ? 13.352 25.531 1.69 1 96.56 175 PRO B N 1
ATOM 3577 C CA . PRO B 1 175 ? 13.562 26.828 1.041 1 96.56 175 PRO B CA 1
ATOM 3578 C C . PRO B 1 175 ? 12.453 27.828 1.357 1 96.56 175 PRO B C 1
ATOM 3580 O O . PRO B 1 175 ? 11.273 27.469 1.389 1 96.56 175 PRO B O 1
ATOM 3583 N N . LYS B 1 176 ? 12.828 29.031 1.623 1 92.81 176 LYS B N 1
ATOM 3584 C CA . LYS B 1 176 ? 11.852 30.062 1.959 1 92.81 176 LYS B CA 1
ATOM 3585 C C . LYS B 1 176 ? 11.242 30.672 0.701 1 92.81 176 LYS B C 1
ATOM 3587 O O . LYS B 1 176 ? 11.367 31.875 0.46 1 92.81 176 LYS B O 1
ATOM 3592 N N . ILE B 1 177 ? 10.633 29.828 -0.062 1 88.31 177 ILE B N 1
ATOM 3593 C CA . ILE B 1 177 ? 9.828 30.203 -1.228 1 88.31 177 ILE B CA 1
ATOM 3594 C C . ILE B 1 177 ? 8.43 29.609 -1.098 1 88.31 177 ILE B C 1
ATOM 3596 O O . ILE B 1 177 ? 8.273 28.438 -0.705 1 88.31 177 ILE B O 1
ATOM 3600 N N . PRO B 1 178 ? 7.484 30.391 -1.004 1 80.12 178 PRO B N 1
ATOM 3601 C CA . PRO B 1 178 ? 6.152 29.828 -0.784 1 80.12 178 PRO B CA 1
ATOM 3602 C C . PRO B 1 178 ? 5.598 29.125 -2.021 1 80.12 178 PRO B C 1
ATOM 3604 O O . PRO B 1 178 ? 5.691 29.656 -3.131 1 80.12 178 PRO B O 1
ATOM 3607 N N . ILE B 1 179 ? 5.184 27.906 -1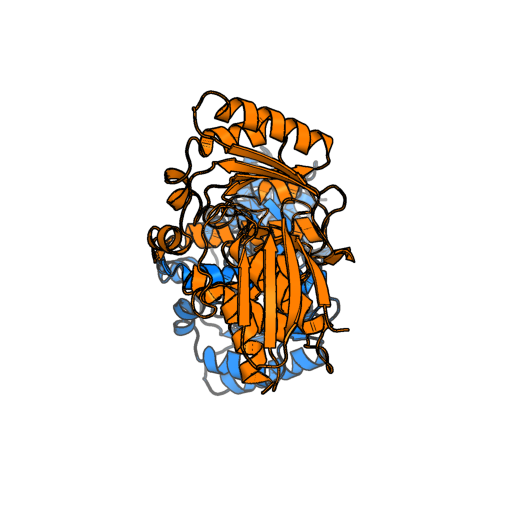.906 1 83.94 179 ILE B N 1
ATOM 3608 C CA . ILE B 1 179 ? 4.383 27.172 -2.883 1 83.94 179 ILE B CA 1
ATOM 3609 C C . ILE B 1 179 ? 2.996 26.906 -2.311 1 83.94 179 ILE B C 1
ATOM 3611 O O . ILE B 1 179 ? 2.861 26.219 -1.291 1 83.94 179 ILE B O 1
ATOM 3615 N N . ARG B 1 180 ? 1.931 27.453 -2.887 1 81.81 180 ARG B N 1
ATOM 3616 C CA . ARG B 1 180 ? 0.572 27.219 -2.408 1 81.81 180 ARG B CA 1
ATOM 3617 C C . ARG B 1 180 ? 0.115 25.797 -2.738 1 81.81 180 ARG B C 1
ATOM 3619 O O . ARG B 1 180 ? 0.267 25.344 -3.873 1 81.81 180 ARG B O 1
ATOM 3626 N N . THR B 1 181 ? -0.365 25.141 -1.697 1 79.88 181 THR B N 1
ATOM 3627 C CA . THR B 1 181 ? -0.859 23.766 -1.868 1 79.88 181 THR B CA 1
ATOM 3628 C C . THR B 1 181 ? -1.853 23.703 -3.023 1 79.88 181 THR B C 1
ATOM 3630 O O . THR B 1 181 ? -1.812 22.766 -3.824 1 79.88 181 THR B O 1
ATOM 3633 N N . PHE B 1 182 ? -2.701 24.672 -3.064 1 81.81 182 PHE B N 1
ATOM 3634 C CA . PHE B 1 182 ? -3.717 24.766 -4.105 1 81.81 182 PHE B CA 1
ATOM 3635 C C . PHE B 1 182 ? -3.074 24.766 -5.488 1 81.81 182 PHE B C 1
ATOM 3637 O O . PHE B 1 182 ? -3.49 24.016 -6.371 1 81.81 182 PHE B O 1
ATOM 3644 N N . ASP B 1 183 ? -2.035 25.516 -5.707 1 84.5 183 ASP B N 1
ATOM 3645 C CA . ASP B 1 183 ? -1.341 25.641 -6.984 1 84.5 183 ASP B CA 1
ATOM 3646 C C . ASP B 1 183 ? -0.567 24.359 -7.309 1 84.5 183 ASP B C 1
ATOM 3648 O O . ASP B 1 183 ? -0.543 23.922 -8.461 1 84.5 183 ASP B O 1
ATOM 3652 N N . ALA B 1 184 ? 0.037 23.812 -6.297 1 86.56 184 ALA B N 1
ATOM 3653 C CA . ALA B 1 184 ? 0.809 22.594 -6.477 1 86.56 184 ALA B CA 1
ATOM 3654 C C . ALA B 1 184 ? -0.08 21.453 -6.965 1 86.56 184 ALA B C 1
ATOM 3656 O O . ALA B 1 184 ? 0.364 20.594 -7.738 1 86.56 184 ALA B O 1
ATOM 3657 N N . ARG B 1 185 ? -1.313 21.453 -6.586 1 85.12 185 ARG B N 1
ATOM 3658 C CA . ARG B 1 185 ? -2.238 20.391 -6.988 1 85.12 185 ARG B CA 1
ATOM 3659 C C . ARG B 1 185 ? -2.674 20.578 -8.438 1 85.12 185 ARG B C 1
ATOM 3661 O O . ARG B 1 185 ? -2.938 19.594 -9.141 1 85.12 185 ARG B O 1
ATOM 3668 N N . ARG B 1 186 ? -2.658 21.719 -8.898 1 85.38 186 ARG B N 1
ATOM 3669 C CA . ARG B 1 186 ? -3.125 22.031 -10.25 1 85.38 186 ARG B CA 1
ATOM 3670 C C . ARG B 1 186 ? -2.111 21.578 -11.297 1 85.38 186 ARG B C 1
ATOM 3672 O O . ARG B 1 186 ? -2.457 21.391 -12.469 1 85.38 186 ARG B O 1
ATOM 3679 N N . VAL B 1 187 ? -0.912 21.375 -10.875 1 90.12 187 VAL B N 1
ATOM 3680 C CA . VAL B 1 187 ? 0.12 20.969 -11.828 1 90.12 187 VAL B CA 1
ATOM 3681 C C . VAL B 1 187 ? 0.026 19.469 -12.086 1 90.12 187 VAL B C 1
ATOM 3683 O O . VAL B 1 187 ? 0.628 18.953 -13.031 1 90.12 187 VAL B O 1
ATOM 3686 N N . LEU B 1 188 ? -0.745 18.766 -11.281 1 94.88 188 LEU B N 1
ATOM 3687 C CA . 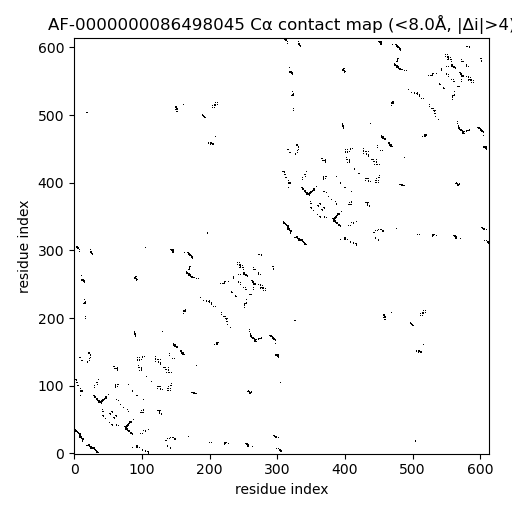LEU B 1 188 ? -0.8 17.312 -11.375 1 94.88 188 LEU B CA 1
ATOM 3688 C C . LEU B 1 188 ? -1.705 16.875 -12.523 1 94.88 188 LEU B C 1
ATOM 3690 O O . LEU B 1 188 ? -2.791 17.438 -12.711 1 94.88 188 LEU B O 1
ATOM 3694 N N . LYS B 1 189 ? -1.232 15.906 -13.266 1 96 189 LYS B N 1
ATOM 3695 C CA . LYS B 1 189 ? -2.066 15.281 -14.289 1 96 189 LYS B CA 1
ATOM 3696 C C . LYS B 1 189 ? -3.225 14.516 -13.656 1 96 189 LYS B C 1
ATOM 3698 O O . LYS B 1 189 ? -3.055 13.859 -12.625 1 96 189 LYS B O 1
ATOM 3703 N N . SER B 1 190 ? -4.344 14.594 -14.32 1 97.12 190 SER B N 1
ATOM 3704 C CA . SER B 1 190 ? -5.523 13.922 -13.789 1 97.12 190 SER B CA 1
ATOM 3705 C C . SER B 1 190 ? -5.445 12.414 -14.008 1 97.12 190 SER B C 1
ATOM 3707 O O . SER B 1 190 ? -6.133 11.648 -13.328 1 97.12 190 SER B O 1
ATOM 3709 N N . LYS B 1 191 ? -4.719 11.977 -15.023 1 98.31 191 LYS B N 1
ATOM 3710 C CA . LYS B 1 191 ? -4.52 10.555 -15.312 1 98.31 191 LYS B CA 1
ATOM 3711 C C . LYS B 1 191 ? -3.045 10.18 -15.227 1 98.31 191 LYS B C 1
ATOM 3713 O O . LYS B 1 191 ? -2.172 11 -15.508 1 98.31 191 LYS B O 1
ATOM 3718 N N . VAL B 1 192 ? -2.82 8.93 -14.844 1 98.5 192 VAL B N 1
ATOM 3719 C CA . VAL B 1 192 ? -1.464 8.398 -14.75 1 98.5 192 VAL B CA 1
ATOM 3720 C C . VAL B 1 192 ? -1.399 7.023 -15.414 1 98.5 192 VAL B C 1
ATOM 3722 O O . VAL B 1 192 ? -2.432 6.391 -15.648 1 98.5 192 VAL B O 1
ATOM 3725 N N . LEU B 1 193 ? -0.203 6.586 -15.805 1 98.5 193 LEU B N 1
ATOM 3726 C CA . LEU B 1 193 ? -0.041 5.254 -16.375 1 98.5 193 LEU B CA 1
ATOM 3727 C C . LEU B 1 193 ? -0.396 4.176 -15.359 1 98.5 193 LEU B C 1
ATOM 3729 O O . LEU B 1 193 ? -0.042 4.289 -14.18 1 98.5 193 LEU B O 1
ATOM 3733 N N . LEU B 1 194 ? -1.11 3.123 -15.805 1 98.19 194 LEU B N 1
ATOM 3734 C CA . LEU B 1 194 ? -1.431 1.99 -14.945 1 98.19 194 LEU B CA 1
ATOM 3735 C C . LEU B 1 194 ? -0.161 1.359 -14.383 1 98.19 194 LEU B C 1
ATOM 3737 O O . LEU B 1 194 ? -0.114 0.995 -13.203 1 98.19 194 LEU B O 1
ATOM 3741 N N . THR B 1 195 ? 0.899 1.271 -15.172 1 97.19 195 THR B N 1
ATOM 3742 C CA . THR B 1 195 ? 2.164 0.686 -14.742 1 97.19 195 THR B CA 1
ATOM 3743 C C . THR B 1 195 ? 2.766 1.486 -13.594 1 97.19 195 THR B C 1
ATOM 3745 O O . THR B 1 195 ? 3.334 0.912 -12.664 1 97.19 195 THR B O 1
ATOM 3748 N N . ASP B 1 196 ? 2.656 2.84 -13.656 1 98.5 196 ASP B N 1
ATOM 3749 C CA . ASP B 1 196 ? 3.158 3.689 -12.578 1 98.5 196 ASP B CA 1
ATOM 3750 C C . ASP B 1 196 ? 2.332 3.51 -11.312 1 98.5 196 ASP B C 1
ATOM 3752 O O . ASP B 1 196 ? 2.881 3.492 -10.203 1 98.5 196 ASP B O 1
ATOM 3756 N N . ALA B 1 197 ? 1.019 3.396 -11.508 1 98.56 197 ALA B N 1
ATOM 3757 C CA . ALA B 1 197 ? 0.142 3.174 -10.359 1 98.56 197 ALA B CA 1
ATOM 3758 C C . ALA B 1 197 ? 0.488 1.869 -9.648 1 98.56 197 ALA B C 1
ATOM 3760 O O . ALA B 1 197 ? 0.52 1.813 -8.414 1 98.56 197 ALA B O 1
ATOM 3761 N N . ILE B 1 198 ? 0.761 0.821 -10.406 1 97.88 198 ILE B N 1
ATOM 3762 C CA . ILE B 1 198 ? 1.122 -0.48 -9.859 1 97.88 198 ILE B CA 1
ATOM 3763 C C . ILE B 1 198 ? 2.439 -0.37 -9.094 1 97.88 198 ILE B C 1
ATOM 3765 O O . ILE B 1 198 ? 2.564 -0.881 -7.977 1 97.88 198 ILE B O 1
ATOM 3769 N N . GLN B 1 199 ? 3.395 0.283 -9.68 1 98.25 199 GLN B N 1
ATOM 3770 C CA . GLN B 1 199 ? 4.68 0.471 -9.023 1 98.25 199 GLN B CA 1
ATOM 3771 C C . GLN B 1 199 ? 4.52 1.248 -7.719 1 98.25 199 GLN B C 1
ATOM 3773 O O . GLN B 1 199 ? 5.148 0.915 -6.711 1 98.25 199 GLN B O 1
ATOM 3778 N N . GLN B 1 200 ? 3.738 2.318 -7.75 1 98.75 200 GLN B N 1
ATOM 3779 C CA . GLN B 1 200 ? 3.482 3.123 -6.559 1 98.75 200 GLN B CA 1
ATOM 3780 C C . GLN B 1 200 ? 2.859 2.281 -5.449 1 98.75 200 GLN B C 1
ATOM 3782 O O . GLN B 1 200 ? 3.232 2.41 -4.281 1 98.75 200 GLN B O 1
ATOM 3787 N N . CYS B 1 201 ? 1.939 1.412 -5.812 1 98.62 201 CYS B N 1
ATOM 3788 C CA . CYS B 1 201 ? 1.309 0.497 -4.867 1 98.62 201 CYS B CA 1
ATOM 3789 C C . CYS B 1 201 ? 2.346 -0.407 -4.211 1 98.62 201 CYS B C 1
ATOM 3791 O O . CYS B 1 201 ? 2.348 -0.57 -2.99 1 98.62 201 CYS B O 1
ATOM 3793 N N . GLY B 1 202 ? 3.166 -0.957 -5.055 1 98.62 202 GLY B N 1
ATOM 3794 C CA . GLY B 1 202 ? 4.215 -1.812 -4.523 1 98.62 202 GLY B CA 1
ATOM 3795 C C . GLY B 1 202 ? 5.133 -1.096 -3.553 1 98.62 202 GLY B C 1
ATOM 3796 O O . GLY B 1 202 ? 5.488 -1.641 -2.506 1 98.62 202 GLY B O 1
ATOM 3797 N N . ASN B 1 203 ? 5.5 0.124 -3.895 1 98.75 203 ASN B N 1
ATOM 3798 C CA . ASN B 1 203 ? 6.359 0.924 -3.025 1 98.75 203 ASN B CA 1
ATOM 3799 C C . ASN B 1 203 ? 5.688 1.214 -1.687 1 98.75 203 ASN B C 1
ATOM 3801 O O . ASN B 1 203 ? 6.305 1.057 -0.632 1 98.75 203 ASN B O 1
ATOM 3805 N N . LEU B 1 204 ? 4.445 1.631 -1.742 1 98.88 204 LEU B N 1
ATOM 3806 C CA . LEU B 1 204 ? 3.742 1.978 -0.512 1 98.88 204 LEU B CA 1
ATOM 3807 C C . LEU B 1 204 ? 3.545 0.747 0.367 1 98.88 204 LEU B C 1
ATOM 3809 O O . LEU B 1 204 ? 3.742 0.81 1.583 1 98.88 204 LEU B O 1
ATOM 3813 N N . ALA B 1 205 ? 3.141 -0.357 -0.246 1 98.88 205 ALA B N 1
ATOM 3814 C CA . ALA B 1 205 ? 2.971 -1.591 0.516 1 98.88 205 ALA B CA 1
ATOM 3815 C C . ALA B 1 205 ? 4.285 -2.023 1.161 1 98.88 205 ALA B C 1
ATOM 3817 O O . ALA B 1 205 ? 4.305 -2.445 2.32 1 98.88 205 ALA B O 1
ATOM 3818 N N . GLY B 1 206 ? 5.332 -1.967 0.376 1 98.88 206 GLY B N 1
ATOM 3819 C CA . GLY B 1 206 ? 6.645 -2.266 0.925 1 98.88 206 GLY B CA 1
ATOM 3820 C C . GLY B 1 206 ? 7.027 -1.361 2.08 1 98.88 206 GLY B C 1
ATOM 3821 O O . GLY B 1 206 ? 7.594 -1.82 3.074 1 98.88 206 GLY B O 1
ATOM 3822 N N . PHE B 1 207 ? 6.75 -0.045 1.918 1 98.94 207 PHE B N 1
ATOM 3823 C CA . PHE B 1 207 ? 7.043 0.92 2.971 1 98.94 207 PHE B CA 1
ATOM 3824 C C . PHE B 1 207 ? 6.293 0.574 4.25 1 98.94 207 PHE B C 1
ATOM 3826 O O . PHE B 1 207 ? 6.879 0.549 5.332 1 98.94 207 PHE B O 1
ATOM 3833 N N . ILE B 1 208 ? 5.008 0.276 4.164 1 98.94 208 ILE B N 1
ATOM 3834 C CA . ILE B 1 208 ? 4.184 -0.09 5.309 1 98.94 208 ILE B CA 1
ATOM 3835 C C . ILE B 1 208 ? 4.742 -1.35 5.965 1 98.94 208 ILE B C 1
ATOM 3837 O O . ILE B 1 208 ? 4.922 -1.395 7.184 1 98.94 208 ILE B O 1
ATOM 3841 N N . ALA B 1 209 ? 5.031 -2.375 5.172 1 98.88 209 ALA B N 1
ATOM 3842 C CA . ALA B 1 209 ? 5.613 -3.605 5.699 1 98.88 209 ALA B CA 1
ATOM 3843 C C . ALA B 1 209 ? 6.945 -3.33 6.391 1 98.88 209 ALA B C 1
ATOM 3845 O O . ALA B 1 209 ? 7.227 -3.891 7.453 1 98.88 209 ALA B O 1
ATOM 3846 N N . GLY B 1 210 ? 7.762 -2.492 5.766 1 98.81 210 GLY B N 1
ATOM 3847 C CA . GLY B 1 210 ? 9.039 -2.127 6.355 1 98.81 210 GLY B CA 1
ATOM 3848 C C . GLY B 1 210 ? 8.906 -1.472 7.715 1 98.81 210 GLY B C 1
ATOM 3849 O O . GLY B 1 210 ? 9.719 -1.716 8.609 1 98.81 210 GLY B O 1
ATOM 3850 N N . LEU B 1 211 ? 7.922 -0.627 7.859 1 98.88 211 LEU B N 1
ATOM 3851 C CA . LEU B 1 211 ? 7.688 0.032 9.141 1 98.88 211 LEU B CA 1
ATOM 3852 C C . LEU B 1 211 ? 7.262 -0.978 10.195 1 98.88 211 LEU B C 1
ATOM 3854 O O . LEU B 1 211 ? 7.762 -0.95 11.328 1 98.88 211 LEU B O 1
ATOM 3858 N N . TYR B 1 212 ? 6.367 -1.914 9.875 1 98.69 212 TYR B N 1
ATOM 3859 C CA . TYR B 1 212 ? 5.887 -2.906 10.836 1 98.69 212 TYR B CA 1
ATOM 3860 C C . TYR B 1 212 ? 7.012 -3.842 11.258 1 98.69 212 TYR B C 1
ATOM 3862 O O . TYR B 1 212 ? 6.996 -4.383 12.367 1 98.69 212 TYR B O 1
ATOM 3870 N N . THR B 1 213 ? 8.023 -4.031 10.375 1 98.44 213 THR B N 1
ATOM 3871 C CA . THR B 1 213 ? 9.078 -5 10.656 1 98.44 213 THR B CA 1
ATOM 3872 C C . THR B 1 213 ? 10.375 -4.293 11.023 1 98.44 213 THR B C 1
ATOM 3874 O O . THR B 1 213 ? 11.398 -4.941 11.242 1 98.44 213 THR B O 1
ATOM 3877 N N . ALA B 1 214 ? 10.375 -2.98 11.07 1 98.44 214 ALA B N 1
ATOM 3878 C CA . ALA B 1 214 ? 11.578 -2.182 11.289 1 98.44 214 ALA B CA 1
ATOM 3879 C C . ALA B 1 214 ? 12.703 -2.619 10.352 1 98.44 214 ALA B C 1
ATOM 3881 O O . ALA B 1 214 ? 13.852 -2.775 10.781 1 98.44 214 ALA B O 1
ATOM 3882 N N . ASN B 1 215 ? 12.359 -3.002 9.148 1 98.44 215 ASN B N 1
ATOM 3883 C CA . ASN B 1 215 ? 13.305 -3.359 8.094 1 98.44 215 ASN B CA 1
ATOM 3884 C C . ASN B 1 215 ? 13.742 -2.135 7.297 1 98.44 215 ASN B C 1
ATOM 3886 O O . ASN B 1 215 ? 13.156 -1.816 6.262 1 98.44 215 ASN B O 1
ATOM 3890 N N . PHE B 1 216 ? 14.875 -1.484 7.715 1 98.75 216 PHE B N 1
ATOM 3891 C CA . PHE B 1 216 ? 15.32 -0.21 7.164 1 98.75 216 PHE B CA 1
ATOM 3892 C C . PHE B 1 216 ? 15.734 -0.365 5.703 1 98.75 216 PHE B C 1
ATOM 3894 O O . PHE B 1 216 ? 15.617 0.576 4.918 1 98.75 216 PHE B O 1
ATOM 3901 N N . GLY B 1 217 ? 16.266 -1.566 5.332 1 98.44 217 GLY B N 1
ATOM 3902 C CA . GLY B 1 217 ? 16.531 -1.814 3.924 1 98.44 217 GLY B CA 1
ATOM 3903 C C . GLY B 1 217 ? 15.289 -1.737 3.061 1 98.44 217 GLY B C 1
ATOM 3904 O O . GLY B 1 217 ? 15.305 -1.137 1.985 1 98.44 217 GLY B O 1
ATOM 3905 N N . LEU B 1 218 ? 14.188 -2.402 3.514 1 98.56 218 LEU B N 1
ATOM 3906 C CA . LEU B 1 218 ? 12.914 -2.375 2.807 1 98.56 218 LEU B CA 1
ATOM 3907 C C . LEU B 1 218 ? 12.336 -0.963 2.775 1 98.56 218 LEU B C 1
ATOM 3909 O O . LEU B 1 218 ? 11.82 -0.523 1.747 1 98.56 218 LEU B O 1
ATOM 3913 N N . ILE B 1 219 ? 12.406 -0.23 3.914 1 98.81 219 ILE B N 1
ATOM 3914 C CA . ILE B 1 219 ? 11.977 1.163 3.971 1 98.81 219 ILE B CA 1
ATOM 3915 C C . ILE B 1 219 ? 12.711 1.975 2.908 1 98.81 219 ILE B C 1
ATOM 3917 O O . ILE B 1 219 ? 12.094 2.709 2.137 1 98.81 219 ILE B O 1
ATOM 3921 N N . SER B 1 220 ? 13.992 1.766 2.811 1 98.75 220 SER B N 1
ATOM 3922 C CA . SER B 1 220 ? 14.836 2.506 1.881 1 98.75 220 SER B CA 1
ATOM 3923 C C . SER B 1 220 ? 14.438 2.242 0.435 1 98.75 220 SER B C 1
ATOM 3925 O O . SER B 1 220 ? 14.219 3.18 -0.337 1 98.75 220 SER B O 1
ATOM 3927 N N . ARG B 1 221 ? 14.258 1.016 0.043 1 98.06 221 ARG B N 1
ATOM 3928 C CA . ARG B 1 221 ? 13.953 0.645 -1.336 1 98.06 221 ARG B CA 1
ATOM 3929 C C . ARG B 1 221 ? 12.539 1.075 -1.719 1 98.06 221 ARG B C 1
ATOM 3931 O O . ARG B 1 221 ? 12.211 1.168 -2.904 1 98.06 221 ARG B O 1
ATOM 3938 N N . SER B 1 222 ? 11.695 1.386 -0.734 1 98.69 222 SER B N 1
ATOM 3939 C CA . SER B 1 222 ? 10.289 1.682 -0.971 1 98.69 222 SER B CA 1
ATOM 3940 C C . SER B 1 222 ? 10.047 3.184 -1.074 1 98.69 222 SER B C 1
ATOM 3942 O O . SER B 1 222 ? 8.984 3.619 -1.518 1 98.69 222 SER B O 1
ATOM 3944 N N . LEU B 1 223 ? 11 4.051 -0.676 1 98.62 223 LEU B N 1
ATOM 3945 C CA . LEU B 1 223 ? 10.844 5.5 -0.662 1 98.62 223 LEU B CA 1
ATOM 3946 C C . LEU B 1 223 ? 11.023 6.078 -2.061 1 98.62 223 LEU B C 1
ATOM 3948 O O . LEU B 1 223 ? 11.914 6.902 -2.285 1 98.62 223 LEU B O 1
ATOM 3952 N N . VAL B 1 224 ? 10.133 5.672 -2.982 1 98.19 224 VAL B N 1
ATOM 3953 C CA . VAL B 1 224 ? 10.156 6.082 -4.383 1 98.19 224 VAL B CA 1
ATOM 3954 C C . VAL B 1 224 ? 8.758 6.531 -4.812 1 98.19 224 VAL B C 1
ATOM 3956 O O . VAL B 1 224 ? 7.781 5.805 -4.621 1 98.19 224 VAL B O 1
ATOM 3959 N N . ASP B 1 225 ? 8.641 7.73 -5.254 1 98.56 225 ASP B N 1
ATOM 3960 C CA . ASP B 1 225 ? 7.406 8.281 -5.793 1 98.56 225 ASP B CA 1
ATOM 3961 C C . ASP B 1 225 ? 7.477 8.422 -7.312 1 98.56 225 ASP B C 1
ATOM 3963 O O . ASP B 1 225 ? 8.227 9.25 -7.832 1 98.56 225 ASP B O 1
ATOM 3967 N N . VAL B 1 226 ? 6.66 7.668 -8.008 1 98.31 226 VAL B N 1
ATOM 3968 C CA . VAL B 1 226 ? 6.73 7.691 -9.469 1 98.31 226 VAL B CA 1
ATOM 3969 C C . VAL B 1 226 ? 5.547 8.469 -10.031 1 98.31 226 VAL B C 1
ATOM 3971 O O . VAL B 1 226 ? 5.465 8.703 -11.242 1 98.31 226 VAL B O 1
ATOM 3974 N N . LEU B 1 227 ? 4.617 8.914 -9.141 1 98.38 227 LEU B N 1
ATOM 3975 C CA . LEU B 1 227 ? 3.41 9.57 -9.625 1 98.38 227 LEU B CA 1
ATOM 3976 C C . LEU B 1 227 ? 3.523 11.086 -9.492 1 98.38 227 LEU B C 1
ATOM 3978 O O . LEU B 1 227 ? 3.244 11.82 -10.445 1 98.38 227 LEU B O 1
ATOM 3982 N N . ILE B 1 228 ? 3.975 11.578 -8.312 1 98.19 228 ILE B N 1
ATOM 3983 C CA . ILE B 1 228 ? 3.807 12.984 -7.969 1 98.19 228 ILE B CA 1
ATOM 3984 C C . ILE B 1 228 ? 5.141 13.711 -8.109 1 98.19 228 ILE B C 1
ATOM 3986 O O . ILE B 1 228 ? 5.207 14.781 -8.719 1 98.19 228 ILE B O 1
ATOM 3990 N N . GLU B 1 229 ? 6.176 13.125 -7.594 1 97.94 229 GLU B N 1
ATOM 3991 C CA . GLU B 1 229 ? 7.488 13.766 -7.504 1 97.94 229 GLU B CA 1
ATOM 3992 C C . GLU B 1 229 ? 7.973 14.219 -8.875 1 97.94 229 GLU B C 1
ATOM 3994 O O . GLU B 1 229 ? 8.398 15.359 -9.047 1 97.94 229 GLU B O 1
ATOM 3999 N N . PRO B 1 230 ? 7.82 13.375 -9.945 1 97.25 230 PRO B N 1
ATOM 4000 C CA . PRO B 1 230 ? 8.289 13.836 -11.258 1 97.25 230 PRO B CA 1
ATOM 4001 C C . PRO B 1 230 ? 7.531 15.055 -11.766 1 97.25 230 PRO B C 1
ATOM 4003 O O . PRO B 1 230 ? 8.047 15.812 -12.586 1 97.25 230 PRO B O 1
ATOM 4006 N N . GLN B 1 231 ? 6.363 15.289 -11.273 1 96.62 231 GLN B N 1
ATOM 4007 C CA . GLN B 1 231 ? 5.527 16.391 -11.742 1 96.62 231 GLN B CA 1
ATOM 4008 C C . GLN B 1 231 ? 5.789 17.656 -10.93 1 96.62 231 GLN B C 1
ATOM 4010 O O . GLN B 1 231 ? 5.656 18.766 -11.453 1 96.62 231 GLN B O 1
ATOM 4015 N N . ARG B 1 232 ? 6.223 17.547 -9.711 1 96.56 232 ARG B N 1
ATOM 4016 C CA . ARG B 1 232 ? 6.32 18.703 -8.812 1 96.56 232 ARG B CA 1
ATOM 4017 C C . ARG B 1 232 ? 7.773 19.109 -8.602 1 96.56 232 ARG B C 1
ATOM 4019 O O . ARG B 1 232 ? 8.055 20.188 -8.094 1 96.56 232 ARG B O 1
ATOM 4026 N N . ALA B 1 233 ? 8.656 18.203 -8.992 1 96.38 233 ALA B N 1
ATOM 4027 C CA . ALA B 1 233 ? 10.078 18.438 -8.742 1 96.38 233 ALA B CA 1
ATOM 4028 C C . ALA B 1 233 ? 10.523 19.766 -9.352 1 96.38 233 ALA B C 1
ATOM 4030 O O . ALA B 1 233 ? 11.383 20.453 -8.789 1 96.38 233 ALA B O 1
ATOM 4031 N N . VAL B 1 234 ? 9.961 20.188 -10.422 1 93.5 234 VAL B N 1
ATOM 4032 C CA . VAL B 1 234 ? 10.375 21.359 -11.18 1 93.5 234 VAL B CA 1
ATOM 4033 C C . VAL B 1 234 ? 10.086 22.625 -10.375 1 93.5 234 VAL B C 1
ATOM 4035 O O . VAL B 1 234 ? 10.695 23.672 -10.609 1 93.5 234 VAL B O 1
ATOM 4038 N N . LEU B 1 235 ? 9.211 22.531 -9.367 1 93.94 235 LEU B N 1
ATOM 4039 C CA . LEU B 1 235 ? 8.82 23.703 -8.57 1 93.94 235 LEU B CA 1
ATOM 4040 C C . LEU B 1 235 ? 9.844 23.969 -7.469 1 93.94 235 LEU B C 1
ATOM 4042 O O . LEU B 1 235 ? 9.797 25.016 -6.816 1 93.94 235 LEU B O 1
ATOM 4046 N N . ILE B 1 236 ? 10.789 23.031 -7.23 1 96.5 236 ILE B N 1
ATOM 4047 C CA . ILE B 1 236 ? 11.719 23.109 -6.102 1 96.5 236 ILE B CA 1
ATOM 4048 C C . ILE B 1 236 ? 13.141 23.281 -6.617 1 96.5 236 ILE B C 1
ATOM 4050 O O . ILE B 1 236 ? 13.695 22.359 -7.23 1 96.5 236 ILE B O 1
ATOM 4054 N N . PRO B 1 237 ? 13.781 24.406 -6.312 1 96.88 237 PRO B N 1
ATOM 4055 C CA . PRO B 1 237 ? 15.156 24.609 -6.762 1 96.88 237 PRO B CA 1
ATOM 4056 C C . PRO B 1 237 ? 16.094 23.5 -6.289 1 96.88 237 PRO B C 1
ATOM 4058 O O . PRO B 1 237 ? 16.125 23.172 -5.105 1 96.88 237 PRO B O 1
ATOM 4061 N N . GLU B 1 238 ? 16.797 22.875 -7.277 1 97.94 238 GLU B N 1
ATOM 4062 C CA . GLU B 1 238 ? 17.859 21.906 -7.023 1 97.94 238 GLU B CA 1
ATOM 4063 C C . GLU B 1 238 ? 17.297 20.641 -6.383 1 97.94 238 GLU B C 1
ATOM 4065 O O . GLU B 1 238 ? 17.953 19.984 -5.574 1 97.94 238 GLU B O 1
ATOM 4070 N N . PHE B 1 239 ? 16.125 20.312 -6.699 1 98.06 239 PHE B N 1
ATOM 4071 C CA . PHE B 1 239 ? 15.469 19.156 -6.074 1 98.06 239 PHE B CA 1
ATOM 4072 C C . PHE B 1 239 ? 16.312 17.906 -6.242 1 98.06 239 PHE B C 1
ATOM 4074 O O . PHE B 1 239 ? 16.609 17.203 -5.266 1 98.06 239 PHE B O 1
ATOM 4081 N N . TYR B 1 240 ? 16.703 17.578 -7.43 1 98.44 240 TYR B N 1
ATOM 4082 C CA . TYR B 1 240 ? 17.406 16.312 -7.691 1 98.44 240 TYR B CA 1
ATOM 4083 C C . TYR B 1 240 ? 18.797 16.328 -7.078 1 98.44 240 TYR B C 1
ATOM 4085 O O . TYR B 1 240 ? 19.312 15.297 -6.637 1 98.44 240 TYR B O 1
ATOM 4093 N N . ALA B 1 241 ? 19.406 17.484 -7.031 1 98.56 241 ALA B N 1
ATOM 4094 C CA . ALA B 1 241 ? 20.688 17.609 -6.344 1 98.56 241 ALA B CA 1
ATOM 4095 C C . ALA B 1 241 ? 20.531 17.328 -4.848 1 98.56 241 ALA B C 1
ATOM 4097 O O . ALA B 1 241 ? 21.391 16.688 -4.238 1 98.56 241 ALA B O 1
ATOM 4098 N N . LEU B 1 242 ? 19.484 17.859 -4.254 1 98.75 242 LEU B N 1
ATOM 4099 C CA . LEU B 1 242 ? 19.188 17.594 -2.848 1 98.75 242 LEU B CA 1
ATOM 4100 C C . LEU B 1 242 ? 18.984 16.109 -2.602 1 98.75 242 LEU B C 1
ATOM 4102 O O . LEU B 1 242 ? 19.562 15.547 -1.664 1 98.75 242 LEU B O 1
ATOM 4106 N N . LYS B 1 243 ? 18.188 15.5 -3.42 1 98.56 243 LYS B N 1
ATOM 4107 C CA . LYS B 1 243 ? 17.891 14.078 -3.279 1 98.56 243 LYS B CA 1
ATOM 4108 C C . LYS B 1 243 ? 19.172 13.242 -3.371 1 98.56 243 LYS B C 1
ATOM 4110 O O . LYS B 1 243 ? 19.391 12.352 -2.549 1 98.56 243 LYS B O 1
ATOM 4115 N N . GLN B 1 244 ? 19.969 13.523 -4.367 1 98.62 244 GLN B N 1
ATOM 4116 C CA . GLN B 1 244 ? 21.219 12.797 -4.559 1 98.62 244 GLN B CA 1
ATOM 4117 C C . GLN B 1 244 ? 22.156 12.984 -3.367 1 98.62 244 GLN B C 1
ATOM 4119 O O . GLN B 1 244 ? 22.766 12.023 -2.885 1 98.62 244 GLN B O 1
ATOM 4124 N N . ALA B 1 245 ? 22.266 14.219 -2.932 1 98.81 245 ALA B N 1
ATOM 4125 C CA . ALA B 1 245 ? 23.125 14.523 -1.791 1 98.81 245 ALA B CA 1
ATOM 4126 C C . ALA B 1 245 ? 22.672 13.781 -0.542 1 98.81 245 ALA B C 1
ATOM 4128 O O . ALA B 1 245 ? 23.484 13.266 0.218 1 98.81 245 ALA B O 1
ATOM 4129 N N . ALA B 1 246 ? 21.375 13.742 -0.278 1 98.94 246 ALA B N 1
ATOM 4130 C CA . ALA B 1 246 ? 20.828 13.039 0.877 1 98.94 246 ALA B CA 1
ATOM 4131 C C . ALA B 1 246 ? 21.172 11.555 0.83 1 98.94 246 ALA B C 1
ATOM 4133 O O . ALA B 1 246 ? 21.625 10.984 1.827 1 98.94 246 ALA B O 1
ATOM 4134 N N . LEU B 1 247 ? 20.969 10.961 -0.346 1 98.75 247 LEU B N 1
ATOM 4135 C CA . LEU B 1 247 ? 21.234 9.539 -0.512 1 98.75 247 LEU B CA 1
ATOM 4136 C C . LEU B 1 247 ? 22.719 9.227 -0.309 1 98.75 247 LEU B C 1
ATOM 4138 O O . LEU B 1 247 ? 23.062 8.25 0.358 1 98.75 247 LEU B O 1
ATOM 4142 N N . GLU B 1 248 ? 23.531 10.031 -0.893 1 98.75 248 GLU B N 1
ATOM 4143 C CA . GLU B 1 248 ? 24.984 9.836 -0.776 1 98.75 248 GLU B CA 1
ATOM 4144 C C . GLU B 1 248 ? 25.438 9.977 0.671 1 98.75 248 GLU B C 1
ATOM 4146 O O . GLU B 1 248 ? 26.422 9.352 1.083 1 98.75 248 GLU B O 1
ATOM 4151 N N . ALA B 1 249 ? 24.719 10.781 1.424 1 98.88 249 ALA B N 1
ATOM 4152 C CA . ALA B 1 249 ? 25.078 11.016 2.818 1 98.88 249 ALA B CA 1
ATOM 4153 C C . ALA B 1 249 ? 24.516 9.922 3.723 1 98.88 249 ALA B C 1
ATOM 4155 O O . ALA B 1 249 ? 24.781 9.906 4.926 1 98.88 249 ALA B O 1
ATOM 4156 N N . GLY B 1 250 ? 23.719 9.023 3.168 1 98.75 250 GLY B N 1
ATOM 4157 C CA . GLY B 1 250 ? 23.312 7.848 3.924 1 98.75 250 GLY B CA 1
ATOM 4158 C C . GLY B 1 250 ? 21.828 7.836 4.25 1 98.75 250 GLY B C 1
ATOM 4159 O O . GLY B 1 250 ? 21.375 7.023 5.059 1 98.75 250 GLY B O 1
ATOM 4160 N N . ALA B 1 251 ? 21.078 8.695 3.695 1 98.94 251 ALA B N 1
ATOM 4161 C CA . ALA B 1 251 ? 19.641 8.672 3.906 1 98.94 251 ALA B CA 1
ATOM 4162 C C . ALA B 1 251 ? 19.031 7.359 3.412 1 98.94 251 ALA B C 1
ATOM 4164 O O . ALA B 1 251 ? 19.547 6.75 2.469 1 98.94 251 ALA B O 1
ATOM 4165 N N . LEU B 1 252 ? 17.984 6.922 4.066 1 98.88 252 LEU B N 1
ATOM 4166 C CA . LEU B 1 252 ? 17.188 5.801 3.57 1 98.88 252 LEU B CA 1
ATOM 4167 C C . LEU B 1 252 ? 16.5 6.164 2.264 1 98.88 252 LEU B C 1
ATOM 4169 O O . LEU B 1 252 ? 16.297 5.305 1.401 1 98.88 252 LEU B O 1
ATOM 4173 N N . GLY B 1 253 ? 16.078 7.336 2.123 1 98.81 253 GLY B N 1
ATOM 4174 C CA . GLY B 1 253 ? 15.383 7.922 0.99 1 98.81 253 GLY B CA 1
ATOM 4175 C C . GLY B 1 253 ? 14.992 9.375 1.209 1 98.81 253 GLY B C 1
ATOM 4176 O O . GLY B 1 253 ? 15.117 9.891 2.32 1 98.81 253 GLY B O 1
ATOM 4177 N N . SER B 1 254 ? 14.625 10.031 0.131 1 98.81 254 SER B N 1
ATOM 4178 C CA . SER B 1 254 ? 14.289 11.445 0.152 1 98.81 254 SER B CA 1
ATOM 4179 C C . SER B 1 254 ? 13.188 11.766 -0.851 1 98.81 254 SER B C 1
ATOM 4181 O O . SER B 1 254 ? 12.992 11.039 -1.825 1 98.81 254 SER B O 1
ATOM 4183 N N . GLY B 1 255 ? 12.461 12.82 -0.553 1 98.69 255 GLY B N 1
ATOM 4184 C CA . GLY B 1 255 ? 11.375 13.227 -1.422 1 98.69 255 GLY B CA 1
ATOM 4185 C C . GLY B 1 255 ? 10.797 14.586 -1.059 1 98.69 255 GLY B C 1
ATOM 4186 O O . GLY B 1 255 ? 11.352 15.289 -0.214 1 98.69 255 GLY B O 1
ATOM 4187 N N . ILE B 1 256 ? 9.789 14.953 -1.754 1 98.38 256 ILE B N 1
ATOM 4188 C CA . ILE B 1 256 ? 9.102 16.219 -1.523 1 98.38 256 ILE B CA 1
ATOM 4189 C C . ILE B 1 256 ? 8.188 16.094 -0.305 1 98.38 256 ILE B C 1
ATOM 4191 O O . ILE B 1 256 ? 7.445 15.117 -0.173 1 98.38 256 ILE B O 1
ATOM 4195 N N . SER B 1 257 ? 8.258 17 0.614 1 97.62 257 SER B N 1
ATOM 4196 C CA . SER B 1 257 ? 7.324 17.047 1.734 1 97.62 257 SER B CA 1
ATOM 4197 C C . SER B 1 257 ? 6.043 17.781 1.354 1 97.62 257 SER B C 1
ATOM 4199 O O . SER B 1 257 ? 6.074 18.984 1.063 1 97.62 257 SER B O 1
ATOM 4201 N N . GLY B 1 258 ? 4.945 17.047 1.414 1 95 258 GLY B N 1
ATOM 4202 C CA . GLY B 1 258 ? 3.686 17.656 1.018 1 95 258 GLY B CA 1
ATOM 4203 C C . GLY B 1 258 ? 3.713 18.234 -0.386 1 95 258 GLY B C 1
ATOM 4204 O O . GLY B 1 258 ? 4.098 17.547 -1.335 1 95 258 GLY B O 1
ATOM 4205 N N . SER B 1 259 ? 3.299 19.469 -0.512 1 93.5 259 SER B N 1
ATOM 4206 C CA . SER B 1 259 ? 3.256 20.141 -1.809 1 93.5 259 SER B CA 1
ATOM 4207 C C . SER B 1 259 ? 4.598 20.781 -2.143 1 93.5 259 SER B C 1
ATOM 4209 O O . SER B 1 259 ? 4.793 21.281 -3.256 1 93.5 259 SER B O 1
ATOM 4211 N N . GLY B 1 260 ? 5.566 20.609 -1.325 1 94.94 260 GLY B N 1
ATOM 4212 C CA . GLY B 1 260 ? 6.773 21.422 -1.452 1 94.94 260 GLY B CA 1
ATOM 4213 C C . GLY B 1 260 ? 6.613 22.828 -0.917 1 94.94 260 GLY B C 1
ATOM 4214 O O . GLY B 1 260 ? 5.547 23.188 -0.418 1 94.94 260 GLY B O 1
ATOM 4215 N N . PRO B 1 261 ? 7.766 23.562 -0.807 1 96.69 261 PRO B N 1
ATOM 4216 C CA . PRO B 1 261 ? 9.039 23.281 -1.464 1 96.69 261 PRO B CA 1
ATOM 4217 C C . PRO B 1 261 ? 10 22.484 -0.573 1 96.69 261 PRO B C 1
ATOM 4219 O O . PRO B 1 261 ? 11.133 22.219 -0.967 1 96.69 261 PRO B O 1
ATOM 4222 N N . SER B 1 262 ? 9.57 22.078 0.594 1 98.06 262 SER B N 1
ATOM 4223 C CA . SER B 1 262 ? 10.453 21.328 1.487 1 98.06 262 SER B CA 1
ATOM 4224 C C . SER B 1 262 ? 10.781 19.953 0.922 1 98.06 262 SER B C 1
ATOM 4226 O O . SER B 1 262 ? 9.93 19.328 0.28 1 98.06 262 SER B O 1
ATOM 4228 N N . VAL B 1 263 ? 11.992 19.578 1.14 1 98.75 263 VAL B N 1
ATOM 4229 C CA . VAL B 1 263 ? 12.492 18.25 0.802 1 98.75 263 VAL B CA 1
ATOM 4230 C C . VAL B 1 263 ? 12.906 17.516 2.074 1 98.75 263 VAL B C 1
ATOM 4232 O O . VAL B 1 263 ? 13.641 18.047 2.9 1 98.75 263 VAL B O 1
ATOM 4235 N N . PHE B 1 264 ? 12.359 16.344 2.248 1 98.88 264 PHE B N 1
ATOM 4236 C CA . PHE B 1 264 ? 12.695 15.578 3.441 1 98.88 264 PHE B CA 1
ATOM 4237 C C . PHE B 1 264 ? 13.648 14.438 3.102 1 98.88 264 PHE B C 1
ATOM 4239 O O . PHE B 1 264 ? 13.766 14.055 1.938 1 98.88 264 PHE B O 1
ATOM 4246 N N . ALA B 1 265 ? 14.367 13.953 4.059 1 98.94 265 ALA B N 1
ATOM 4247 C CA . ALA B 1 265 ? 15.117 12.703 4.031 1 98.94 265 ALA B CA 1
ATOM 4248 C C . ALA B 1 265 ? 14.883 11.891 5.305 1 98.94 265 ALA B C 1
ATOM 4250 O O . ALA B 1 265 ? 14.922 12.438 6.41 1 98.94 265 ALA B O 1
ATOM 4251 N N . LEU B 1 266 ? 14.539 10.648 5.125 1 98.94 266 LEU B N 1
ATOM 4252 C CA . LEU B 1 266 ? 14.492 9.742 6.266 1 98.94 266 LEU B CA 1
ATOM 4253 C C . LEU B 1 266 ? 15.836 9.07 6.488 1 98.94 266 LEU B C 1
ATOM 4255 O O . LEU B 1 266 ? 16.531 8.734 5.527 1 98.94 266 LEU B O 1
ATOM 4259 N N . CYS B 1 267 ? 16.141 8.906 7.742 1 98.88 267 CYS B N 1
ATOM 4260 C CA . CYS B 1 267 ? 17.453 8.391 8.117 1 98.88 267 CYS B CA 1
ATOM 4261 C C . CYS B 1 267 ? 17.344 7.363 9.234 1 98.88 267 CYS B C 1
ATOM 4263 O O . CYS B 1 267 ? 16.391 7.402 10.023 1 98.88 267 CYS B O 1
ATOM 4265 N N . GLN B 1 268 ? 18.281 6.441 9.227 1 98.81 268 GLN B N 1
ATOM 4266 C CA . GLN B 1 268 ? 18.406 5.52 10.352 1 98.81 268 GLN B CA 1
ATOM 4267 C C . GLN B 1 268 ? 19.406 6.039 11.383 1 98.81 268 GLN B C 1
ATOM 4269 O O . GLN B 1 268 ? 20.609 5.844 11.234 1 98.81 268 GLN B O 1
ATOM 4274 N N . GLY B 1 269 ? 18.891 6.672 12.383 1 98.5 269 GLY B N 1
ATOM 4275 C CA . GLY B 1 269 ? 19.719 7.184 13.453 1 98.5 269 GLY B CA 1
ATOM 4276 C C . GLY B 1 269 ? 20.047 8.656 13.312 1 98.5 269 GLY B C 1
ATOM 4277 O O . GLY B 1 269 ? 19.969 9.211 12.211 1 98.5 269 GLY B O 1
ATOM 4278 N N . GLU B 1 270 ? 20.438 9.242 14.414 1 98.38 270 GLU B N 1
ATOM 4279 C CA . GLU B 1 270 ? 20.734 10.672 14.5 1 98.38 270 GLU B CA 1
ATOM 4280 C C . GLU B 1 270 ? 21.984 11.023 13.688 1 98.38 270 GLU B C 1
ATOM 4282 O O . GLU B 1 270 ? 22.031 12.062 13.031 1 98.38 270 GLU B O 1
ATOM 4287 N N . SER B 1 271 ? 22.953 10.211 13.766 1 98.75 271 SER B N 1
ATOM 4288 C CA . SER B 1 271 ? 24.219 10.477 13.078 1 98.75 271 SER B CA 1
ATOM 4289 C C . SER B 1 271 ? 24.016 10.648 11.578 1 98.75 271 SER B C 1
ATOM 4291 O O . SER B 1 271 ? 24.547 11.578 10.977 1 98.75 271 SER B O 1
ATOM 4293 N N . LYS B 1 272 ? 23.219 9.719 10.984 1 98.81 272 LYS B N 1
ATOM 4294 C CA . LYS B 1 272 ? 22.938 9.82 9.562 1 98.81 272 LYS B CA 1
ATOM 4295 C C . LYS B 1 272 ? 22.094 11.062 9.258 1 98.81 272 LYS B C 1
ATOM 4297 O O . LYS B 1 272 ? 22.297 11.719 8.234 1 98.81 272 LYS B O 1
ATOM 4302 N N . ALA B 1 273 ? 21.203 11.367 10.117 1 98.88 273 ALA B N 1
ATOM 4303 C CA . ALA B 1 273 ? 20.359 12.547 9.922 1 98.88 273 ALA B CA 1
ATOM 4304 C C . ALA B 1 273 ? 21.203 13.82 9.906 1 98.88 273 ALA B C 1
ATOM 4306 O O . ALA B 1 273 ? 20.953 14.727 9.102 1 98.88 273 ALA B O 1
ATOM 4307 N N . ILE B 1 274 ? 22.172 13.898 10.781 1 98.88 274 ILE B N 1
ATOM 4308 C CA . ILE B 1 274 ? 23.047 15.055 10.867 1 98.88 274 ILE B CA 1
ATOM 4309 C C . ILE B 1 274 ? 23.938 15.117 9.625 1 98.88 274 ILE B C 1
ATOM 4311 O O . ILE B 1 274 ? 24.188 16.188 9.086 1 98.88 274 ILE B O 1
ATOM 4315 N N . ALA B 1 275 ? 24.422 13.961 9.203 1 98.94 275 ALA B N 1
ATOM 4316 C CA . ALA B 1 275 ? 25.219 13.914 7.98 1 98.94 275 ALA B CA 1
ATOM 4317 C C . ALA B 1 275 ? 24.422 14.414 6.785 1 98.94 275 ALA B C 1
ATOM 4319 O O . ALA B 1 275 ? 24.938 15.133 5.938 1 98.94 275 ALA B O 1
ATOM 4320 N N . VAL B 1 276 ? 23.188 14.023 6.691 1 98.94 276 VAL B N 1
ATOM 4321 C CA . VAL B 1 276 ? 22.297 14.461 5.617 1 98.94 276 VAL B CA 1
ATOM 4322 C C . VAL B 1 276 ? 22.094 15.977 5.703 1 98.94 276 VAL B C 1
ATOM 4324 O O . VAL B 1 276 ? 22.094 16.672 4.684 1 98.94 276 VAL B O 1
ATOM 4327 N N . LYS B 1 277 ? 21.922 16.484 6.918 1 98.94 277 LYS B N 1
ATOM 4328 C CA . LYS B 1 277 ? 21.797 17.922 7.102 1 98.94 277 LYS B CA 1
ATOM 4329 C C . LYS B 1 277 ? 22.984 18.656 6.477 1 98.94 277 LYS B C 1
ATOM 4331 O O . LYS B 1 277 ? 22.797 19.641 5.754 1 98.94 277 LYS B O 1
ATOM 4336 N N . THR B 1 278 ? 24.141 18.188 6.754 1 98.88 278 THR B N 1
ATOM 4337 C CA . THR B 1 278 ? 25.359 18.797 6.23 1 98.88 278 THR B CA 1
ATOM 4338 C C . THR B 1 278 ? 25.375 18.75 4.707 1 98.88 278 THR B C 1
ATOM 4340 O O . THR B 1 278 ? 25.703 19.75 4.051 1 98.88 278 THR B O 1
ATOM 4343 N N . ALA B 1 279 ? 24.984 17.625 4.145 1 98.88 279 ALA B N 1
ATOM 4344 C CA . ALA B 1 279 ? 24.984 17.438 2.697 1 98.88 279 ALA B CA 1
ATOM 4345 C C . ALA B 1 279 ? 23.969 18.375 2.033 1 98.88 279 ALA B C 1
ATOM 4347 O O . ALA B 1 279 ? 24.234 18.953 0.98 1 98.88 279 ALA B O 1
ATOM 4348 N N . LEU B 1 280 ? 22.797 18.5 2.623 1 98.88 280 LEU B N 1
ATOM 4349 C CA . LEU B 1 280 ? 21.781 19.375 2.076 1 98.88 280 LEU B CA 1
ATOM 4350 C C . LEU B 1 280 ? 22.219 20.844 2.146 1 98.88 280 LEU B C 1
ATOM 4352 O O . LEU B 1 280 ? 21.969 21.609 1.219 1 98.88 280 LEU B O 1
ATOM 4356 N N . ASN B 1 281 ? 22.828 21.188 3.268 1 98.75 281 ASN B N 1
ATOM 4357 C CA . ASN B 1 281 ? 23.375 22.547 3.412 1 98.75 281 ASN B CA 1
ATOM 4358 C C . ASN B 1 281 ? 24.359 22.875 2.299 1 98.75 281 ASN B C 1
ATOM 4360 O O . ASN B 1 281 ? 24.359 23.984 1.774 1 98.75 281 ASN B O 1
ATOM 4364 N N . GLU B 1 282 ? 25.141 21.953 1.957 1 98.62 282 GLU B N 1
ATOM 4365 C CA . GLU B 1 282 ? 26.156 22.172 0.924 1 98.62 282 GLU B CA 1
ATOM 4366 C C . GLU B 1 282 ? 25.516 22.438 -0.431 1 98.62 282 GLU B C 1
ATOM 4368 O O . GLU B 1 282 ? 26.047 23.203 -1.235 1 98.62 282 GLU B O 1
ATOM 4373 N N . VAL B 1 283 ? 24.391 21.828 -0.678 1 98.38 283 VAL B N 1
ATOM 4374 C CA . VAL B 1 283 ? 23.688 22.031 -1.947 1 98.38 283 VAL B CA 1
ATOM 4375 C C . VAL B 1 283 ? 23.109 23.438 -2.006 1 98.38 283 VAL B C 1
ATOM 4377 O O . VAL B 1 283 ? 23.172 24.094 -3.047 1 98.38 283 VAL B O 1
ATOM 4380 N N . TYR B 1 284 ? 22.609 23.969 -0.885 1 97.88 284 TYR B N 1
ATOM 4381 C CA . TYR B 1 284 ? 21.797 25.188 -0.936 1 97.88 284 TYR B CA 1
ATOM 4382 C C . TYR B 1 284 ? 22.609 26.406 -0.523 1 97.88 284 TYR B C 1
ATOM 4384 O O . TYR B 1 284 ? 22.219 27.531 -0.823 1 97.88 284 TYR B O 1
ATOM 4392 N N . GLN B 1 285 ? 23.719 26.25 0.183 1 97.12 285 GLN B N 1
ATOM 4393 C CA . GLN B 1 285 ? 24.406 27.344 0.87 1 97.12 285 GLN B CA 1
ATOM 4394 C C . GLN B 1 285 ? 24.828 28.422 -0.114 1 97.12 285 GLN B C 1
ATOM 4396 O O . GLN B 1 285 ? 24.906 29.594 0.242 1 97.12 285 GLN B O 1
ATOM 4401 N N . ASP B 1 286 ? 25.031 28.141 -1.371 1 94.38 286 ASP B N 1
ATOM 4402 C CA . ASP B 1 286 ? 25.562 29.125 -2.303 1 94.38 286 ASP B CA 1
ATOM 4403 C C . ASP B 1 286 ? 24.5 29.547 -3.316 1 94.38 286 ASP B C 1
ATOM 4405 O O . ASP B 1 286 ? 24.812 30.203 -4.312 1 94.38 286 ASP B O 1
ATOM 4409 N N . LEU B 1 287 ? 23.234 29.219 -3.117 1 95.19 287 LEU B N 1
ATOM 4410 C CA . LEU B 1 287 ? 22.188 29.484 -4.098 1 95.19 287 LEU B CA 1
ATOM 4411 C C . LEU B 1 287 ? 21.562 30.844 -3.877 1 95.19 287 LEU B C 1
ATOM 4413 O O . LEU B 1 287 ? 20.828 31.344 -4.73 1 95.19 287 LEU B O 1
ATOM 4417 N N . GLY B 1 288 ? 21.812 31.469 -2.764 1 94.31 288 GLY B N 1
ATOM 4418 C CA . GLY B 1 288 ? 21.219 32.781 -2.482 1 94.31 288 GLY B CA 1
ATOM 4419 C C . GLY B 1 288 ? 19.75 32.688 -2.076 1 94.31 288 GLY B C 1
ATOM 4420 O O . GLY B 1 288 ? 19.047 33.688 -2.025 1 94.31 288 GLY B O 1
ATOM 4421 N N . ILE B 1 289 ? 19.25 31.562 -1.856 1 94.56 289 ILE B N 1
ATOM 4422 C CA . ILE B 1 289 ? 17.891 31.312 -1.391 1 94.56 289 ILE B CA 1
ATOM 4423 C C . ILE B 1 289 ? 17.891 31.078 0.116 1 94.56 289 ILE B C 1
ATOM 4425 O O . ILE B 1 289 ? 18.594 30.172 0.601 1 94.56 289 ILE B O 1
ATOM 4429 N N . PRO B 1 290 ? 17.172 31.953 0.82 1 96.12 290 PRO B N 1
ATOM 4430 C CA . PRO B 1 290 ? 17.078 31.641 2.246 1 96.12 290 PRO B CA 1
ATOM 4431 C C . PRO B 1 290 ? 16.438 30.281 2.504 1 96.12 290 PRO B C 1
ATOM 4433 O O . PRO B 1 290 ? 15.5 29.891 1.797 1 96.12 290 PRO B O 1
ATOM 4436 N N . TYR B 1 291 ? 16.938 29.531 3.473 1 97.44 291 TYR B N 1
ATOM 4437 C CA . TYR B 1 291 ? 16.406 28.219 3.807 1 97.44 291 TYR B CA 1
ATOM 4438 C C . TYR B 1 291 ? 16.703 27.859 5.262 1 97.44 291 TYR B C 1
ATOM 4440 O O . TYR B 1 291 ? 17.484 28.547 5.926 1 97.44 291 TYR B O 1
ATOM 4448 N N . GLU B 1 292 ? 16.016 26.875 5.742 1 96.94 292 GLU B N 1
ATOM 4449 C CA . GLU B 1 292 ? 16.25 26.281 7.055 1 96.94 292 GLU B CA 1
ATOM 4450 C C . GLU B 1 292 ? 16.359 24.766 6.953 1 96.94 292 GLU B C 1
ATOM 4452 O O . GLU B 1 292 ? 15.758 24.141 6.07 1 96.94 292 GLU B O 1
ATOM 4457 N N . ILE B 1 293 ? 17.172 24.141 7.766 1 98.56 293 ILE B N 1
ATOM 4458 C CA . ILE B 1 293 ? 17.281 22.688 7.832 1 98.56 293 ILE B CA 1
ATOM 4459 C C . ILE B 1 293 ? 16.984 22.219 9.258 1 98.56 293 ILE B C 1
ATOM 4461 O O . ILE B 1 293 ? 17.547 22.766 10.219 1 98.56 293 ILE B O 1
ATOM 4465 N N . ASN B 1 294 ? 16.172 21.297 9.367 1 98.25 294 ASN B N 1
ATOM 4466 C CA . ASN B 1 294 ? 15.773 20.75 10.656 1 98.25 294 ASN B CA 1
ATOM 4467 C C . ASN B 1 294 ? 16.016 19.25 10.727 1 98.25 294 ASN B C 1
ATOM 4469 O O . ASN B 1 294 ? 15.758 18.531 9.758 1 98.25 294 ASN B O 1
ATOM 4473 N N . VAL B 1 295 ? 16.594 18.781 11.805 1 98.75 295 VAL B N 1
ATOM 4474 C CA . VAL B 1 295 ? 16.766 17.359 12.125 1 98.75 295 VAL B CA 1
ATOM 4475 C C . VAL B 1 295 ? 15.828 16.984 13.266 1 98.75 295 VAL B C 1
ATOM 4477 O O . VAL B 1 295 ? 15.797 17.641 14.305 1 98.75 295 VAL B O 1
ATOM 4480 N N . SER B 1 296 ? 15.102 15.938 13.008 1 98.06 296 SER B N 1
ATOM 4481 C CA . SER B 1 296 ? 14.039 15.633 13.969 1 98.06 296 SER B CA 1
ATOM 4482 C C . SER B 1 296 ? 13.805 14.133 14.078 1 98.06 296 SER B C 1
ATOM 4484 O O . SER B 1 296 ? 13.852 13.422 13.07 1 98.06 296 SER B O 1
ATOM 4486 N N . LYS B 1 297 ? 13.492 13.664 15.328 1 97.88 297 LYS B N 1
ATOM 4487 C CA . LYS B 1 297 ? 12.836 12.367 15.469 1 97.88 297 LYS B CA 1
ATOM 4488 C C . LYS B 1 297 ? 11.383 12.438 15.016 1 97.88 297 LYS B C 1
ATOM 4490 O O . LYS B 1 297 ? 10.867 13.516 14.711 1 97.88 297 LYS B O 1
ATOM 4495 N N . ILE B 1 298 ? 10.766 11.297 14.93 1 98.69 298 ILE B N 1
ATOM 4496 C CA . ILE B 1 298 ? 9.328 11.266 14.688 1 98.69 298 ILE B CA 1
ATOM 4497 C C . ILE B 1 298 ? 8.586 11.555 15.992 1 98.69 298 ILE B C 1
ATOM 4499 O O . ILE B 1 298 ? 8.852 10.93 17.016 1 98.69 298 ILE B O 1
ATOM 4503 N N . ASN B 1 299 ? 7.805 12.578 15.969 1 98.69 299 ASN B N 1
ATOM 4504 C CA . ASN B 1 299 ? 6.977 12.953 17.109 1 98.69 299 ASN B CA 1
ATOM 4505 C C . ASN B 1 299 ? 5.801 11.992 17.281 1 98.69 299 ASN B C 1
ATOM 4507 O O . ASN B 1 299 ? 4.863 11.992 16.484 1 98.69 299 ASN B O 1
ATOM 4511 N N . ASN B 1 300 ? 5.777 11.203 18.344 1 98.19 300 ASN B N 1
ATOM 4512 C CA . ASN B 1 300 ? 4.754 10.188 18.547 1 98.19 300 ASN B CA 1
ATOM 4513 C C . ASN B 1 300 ? 3.547 10.75 19.281 1 98.19 300 ASN B C 1
ATOM 4515 O O . ASN B 1 300 ? 2.52 10.078 19.406 1 98.19 300 ASN B O 1
ATOM 4519 N N . GLN B 1 301 ? 3.582 11.984 19.688 1 97.88 301 GLN B N 1
ATOM 4520 C CA . GLN B 1 301 ? 2.535 12.539 20.531 1 97.88 301 GLN B CA 1
ATOM 4521 C C . GLN B 1 301 ? 1.58 13.414 19.734 1 97.88 301 GLN B C 1
ATOM 4523 O O . GLN B 1 301 ? 0.375 13.438 19.984 1 97.88 301 GLN B O 1
ATOM 4528 N N . GLY B 1 302 ? 2.117 14.148 18.766 1 98.62 302 GLY B N 1
ATOM 4529 C CA . GLY B 1 302 ? 1.338 15.172 18.094 1 98.62 302 GLY B CA 1
ATOM 4530 C C . GLY B 1 302 ? 1.273 16.484 18.875 1 98.62 302 GLY B C 1
ATOM 4531 O O . GLY B 1 302 ? 2.287 16.953 19.391 1 98.62 302 GLY B O 1
ATOM 4532 N N . VAL B 1 303 ? 0.154 17.094 18.875 1 98.81 303 VAL B N 1
ATOM 4533 C CA . VAL B 1 303 ? -0.043 18.312 19.641 1 98.81 303 VAL B CA 1
ATOM 4534 C C . VAL B 1 303 ? 0.146 18.031 21.125 1 98.81 303 VAL B C 1
ATOM 4536 O O . VAL B 1 303 ? -0.304 17 21.641 1 98.81 303 VAL B O 1
ATOM 4539 N N . LYS B 1 304 ? 0.795 18.906 21.766 1 98.44 304 LYS B N 1
ATOM 4540 C CA . LYS B 1 304 ? 1.006 18.703 23.188 1 98.44 304 LYS B CA 1
ATOM 4541 C C . LYS B 1 304 ? 0.726 19.984 23.969 1 98.44 304 LYS B C 1
ATOM 4543 O O . LYS B 1 304 ? 0.877 21.094 23.438 1 98.44 304 LYS B O 1
ATOM 4548 N N . ILE B 1 305 ? 0.402 19.859 25.203 1 98.31 305 ILE B N 1
ATOM 4549 C CA . ILE B 1 305 ? 0.164 20.969 26.125 1 98.31 305 ILE B CA 1
ATOM 4550 C C . ILE B 1 305 ? 1.494 21.484 26.656 1 98.31 305 ILE B C 1
ATOM 4552 O O . ILE B 1 305 ? 2.357 20.703 27.062 1 98.31 305 ILE B O 1
ATOM 4556 N N . LEU B 1 306 ? 1.836 22.703 26.672 1 97.56 306 LEU B N 1
ATOM 4557 C CA . LEU B 1 306 ? 3.061 23.297 27.188 1 97.56 306 LEU B CA 1
ATOM 4558 C C . LEU B 1 306 ? 2.855 23.797 28.609 1 97.56 306 LEU B C 1
ATOM 4560 O O . LEU B 1 306 ? 3.799 23.828 29.406 1 97.56 306 LEU B O 1
ATOM 4564 N N . GLU B 1 307 ? 1.835 24.391 29.078 1 84.69 307 GLU B N 1
ATOM 4565 C CA . GLU B 1 307 ? 1.553 24.922 30.422 1 84.69 307 GLU B CA 1
ATOM 4566 C C . GLU B 1 307 ? 0.068 24.797 30.75 1 84.69 307 GLU B C 1
ATOM 4568 O O . GLU B 1 307 ? -0.778 24.828 29.859 1 84.69 307 GLU B O 1
#

Solvent-accessible surface area (backbone atoms only — not comparable to full-atom values): 28855 Å² total; per-residue (Å²): 116,61,63,43,32,34,38,8,16,19,13,39,15,18,65,34,26,25,60,76,21,18,12,28,10,28,62,51,50,32,29,40,38,36,42,28,63,38,80,51,64,47,64,45,54,43,73,73,47,88,77,78,68,63,53,50,28,85,73,16,32,38,33,32,18,50,48,50,50,32,61,75,70,62,46,71,37,23,35,38,37,36,36,37,66,52,45,59,71,36,26,18,37,25,34,58,24,15,42,6,23,32,47,42,54,50,49,37,72,54,43,91,68,69,66,52,73,68,54,43,50,51,37,19,28,55,3,36,25,71,69,45,74,45,81,56,55,18,33,29,48,5,10,42,52,13,25,30,24,40,32,36,41,74,88,66,76,37,71,47,77,48,64,70,44,89,47,46,20,35,21,36,39,33,45,77,47,73,36,52,51,48,60,49,56,67,66,52,67,65,58,39,49,40,70,48,44,42,47,28,35,14,14,29,37,33,29,53,52,14,34,73,63,58,33,62,71,44,33,25,76,12,36,44,39,71,75,55,49,79,64,50,44,84,77,26,88,61,42,68,59,42,43,50,33,24,45,76,40,50,28,41,29,48,36,52,13,48,63,14,41,12,37,35,27,37,13,72,27,68,68,33,20,52,42,21,47,54,37,40,46,65,69,44,70,82,68,82,58,62,63,49,74,42,72,25,49,64,20,61,57,28,39,41,76,73,101,117,60,62,42,34,33,38,10,16,20,14,39,15,19,65,33,24,25,62,75,21,19,11,28,10,28,60,52,50,32,30,40,38,37,42,29,64,38,79,52,64,49,64,43,55,43,73,73,47,88,78,80,68,64,53,51,28,85,71,15,32,38,34,32,17,50,50,51,48,33,60,74,69,62,46,70,37,24,35,37,38,38,36,39,66,52,44,61,70,36,26,18,36,26,33,58,23,15,42,6,23,33,45,43,53,49,49,37,70,54,42,94,68,70,64,53,71,68,54,43,51,51,36,17,27,56,2,34,25,71,69,48,75,43,80,57,52,19,32,31,48,6,10,42,53,14,24,31,25,38,34,38,42,74,87,65,76,36,70,47,77,47,63,70,47,90,48,47,22,34,21,36,40,33,46,77,48,73,36,54,52,46,61,50,57,68,65,51,66,65,57,40,48,41,69,46,44,41,47,27,35,14,13,30,39,33,30,54,51,14,34,73,64,58,32,62,69,45,33,25,76,13,37,45,38,72,77,55,48,79,65,51,44,83,77,25,89,62,42,67,59,40,42,50,34,24,44,75,39,50,28,41,29,47,36,53,13,50,63,14,41,12,36,36,29,38,13,71,28,67,68,30,19,51,41,21,47,52,36,40,45,66,67,42,73,81,67,82,59,61,63,50,75,42,73,25,50,62,19,63,57,28,40,42,77,74,102

InterPro domains:
  IPR000870 Homoserine kinase [MF_00384] (4-306)
  IPR000870 Homoserine kinase [PIRSF000676] (2-305)
  IPR000870 Homoserine kinase [TIGR00191] (5-306)
  IPR006204 GHMP kinase N-terminal domain [PF00288] (61-147)
  IPR013750 GHMP kinase, C-terminal domain [PF08544] (219-285)
  IPR014721 Small ribosomal subunit protein uS5 domain 2-type fold, subgroup [G3DSA:3.30.230.10] (1-165)
  IPR020568 Ribosomal protein uS5 domain 2-type superfamily [SSF54211] (4-164)
  IPR036554 GHMP kinase, C-terminal domain superfamily [G3DSA:3.30.70.890] (166-297)
  IPR036554 GHMP kinase, C-terminal domain superfamily [SSF55060] (167-286)

Foldseek 3Di:
DFKFKKWFFWKFFCLQLNHLFKMFTWPDDTKIKMKGKFQAAAEFEAEPEDQPQDRPLVLALLSQLQNVVCVVVVPRIGMYMYMYFRDHAQQLRCRSLSSLLQSLVRVLVVDPHHDDPLRSLVSSQSSVCSQAVDRGSNGNVCQNFFAMKGFPDVVPTDMDHAAAQPQKKKKKKTFNDHDRLNNLVVLFDPDDDPVLVVLSVVLVVQCSVCRNVVPLLSVLVSSHHPGRQVRQVVVEPCSVQLQVLLVVLAFSGKGAGGSDPMIMTMHGHDVSNVSSQVSNCVRCVPVPTDMDMDMGDTTRGNMDTDD/DFKFKKWFFWKFFCLQLNHLFKMFTWPDDTKIKMKGKFQAAAEFEAEPEDQPQDRPLVLALLSQLQNVVCVVVVPRIGMYMYMYFRDHAQQLRQRSLSSLLQSLLGVLVVDPHHDDPLRSQVSSQSSVCSQAVDRGSNGNVCQNFFAMKGFPDVVPTDMDHAAAQPQKKKKKKTFNDHDRLNNLVVLFDPDDDPVLVVLSVVLVVQCSVCRNVVPLLSVLVSSHHPGRQVRQVVVEPCSVQLQVLLVVLAFSGKGAGHSDPMIMTMHGHDVSNVSSQVSNCVSCVPVPTDMDMDMGDTTRGNMGTDD

Secondary structure (DSSP, 8-state):
--EEEEEEEEEEEETTTEEEEEEEEEEEEEEEEEEEEESSS-EEEEE-SSS----SGGGSHHHHHHHHHHHHHT-S-EEEEEEE--S-TTSSS-HHHHHHHHHHHHHHHHSSSPPPHHHHHHHHHHHHHHHHSS--HHHHHHHHH-SEEEEEEETTEEEEEEP--TTEEEEEEEES----HHHHHHTS-SEEEHHHHHHHHHHHHHHHHHHHHT-HHHHHHH---SSSHHHHGGGSTTHHHHHHHHHHTT-SEEEE-TTSS-EEEEEESHHHHHHHHHHHHHHHTTS---EEEEEEEB-SS-SEE--/--EEEEEEEEEEEETTTEEEEEEEEEEEEEEEEEEEEESSS-EEEEE-SSS----SGGGSHHHHHHHHHHHHHT-S-EEEEEEE--S-TTSSS-HHHHHHHHHHHHHHHHSSSPPPHHHHHHHHHHHHHHHHSS---TTHHHHHH-SEEEEEEETTEEEEEEP--TTEEEEEEEES----HHHHHHTS-SEEEHHHHHHHHHHHHHHHHHHHHT-HHHHHHH---SSSHHHHGGGSTTHHHHHHHHHHTT-SEEEE-TTSS-EEEEEESHHHHHHHHHHHHHHHTTS---EEEEEEEB-SS-SEE--

pLDDT: mean 96.68, std 3.82, range [76.75, 98.94]

Radius of gyration: 27.29 Å; Cα contacts (8 Å, |Δi|>4): 1646; chains: 2; bounding box: 55×78×59 Å